Protein 8KEN (pdb70)

InterPro domains:
  IPR012337 Ribonuclease H-like superfamily [SSF53098] (4-204)
  IPR033390 3'-5' exoribonuclease Rv2179c-like domain [PF16473] (4-164)

Structure (mmCIF, N/CA/C/O backbone):
data_8KEN
#
_entry.id   8KEN
#
_cell.length_a   76.330
_cell.length_b   82.182
_cell.length_c   115.931
_cell.angle_alpha   90.000
_cell.angle_beta   90.000
_cell.angle_gamma   90.000
#
_symmetry.space_group_name_H-M   'P 21 21 21'
#
loop_
_entity.id
_entity.type
_entity.pdbx_description
1 polymer Exodeoxyribonuclease
2 water water
#
loop_
_atom_site.group_PDB
_atom_site.id
_atom_site.type_symbol
_atom_site.label_atom_id
_atom_site.label_alt_id
_atom_site.label_comp_id
_atom_site.label_asym_id
_atom_site.label_entity_id
_atom_site.label_seq_id
_atom_site.pdbx_PDB_ins_code
_atom_site.Cartn_x
_atom_site.Cartn_y
_atom_site.Cartn_z
_atom_site.occupancy
_atom_site.B_iso_or_equiv
_atom_site.auth_seq_id
_atom_site.auth_comp_id
_atom_site.auth_asym_id
_atom_site.auth_atom_id
_atom_site.pdbx_PDB_model_num
ATOM 1 N N . MET A 1 1 ? 42.50185 -6.29942 3.59181 1.000 54.52626 1 MET B N 1
ATOM 2 C CA . MET A 1 1 ? 41.31244 -5.55187 3.16704 1.000 62.51293 1 MET B CA 1
ATOM 3 C C . MET A 1 1 ? 40.22108 -5.49905 4.23240 1.000 60.60102 1 MET B C 1
ATOM 4 O O . MET A 1 1 ? 39.56041 -6.50694 4.51212 1.000 58.92114 1 MET B O 1
ATOM 9 N N . PHE A 1 2 ? 40.00984 -4.31610 4.79998 1.000 58.03082 2 PHE B N 1
ATOM 10 C CA . PHE A 1 2 ? 38.98837 -4.12790 5.81978 1.000 60.80387 2 PHE B CA 1
ATOM 11 C C . PHE A 1 2 ? 37.73137 -3.46477 5.24801 1.000 56.41284 2 PHE B C 1
ATOM 12 O O . PHE A 1 2 ? 37.75693 -2.81224 4.20153 1.000 59.34059 2 PHE B O 1
ATOM 20 N N . ASP A 1 3 ? 36.61778 -3.69141 5.93619 1.000 53.12051 3 ASP B N 1
ATOM 21 C CA . ASP A 1 3 ? 35.37539 -2.94384 5.79382 1.000 51.10730 3 ASP B CA 1
ATOM 22 C C . ASP A 1 3 ? 35.34337 -1.84463 6.86291 1.000 47.91244 3 ASP B C 1
ATOM 23 O O . ASP A 1 3 ? 36.19698 -1.80664 7.74475 1.000 52.71700 3 ASP B O 1
ATOM 28 N N . PHE A 1 4 ? 34.36013 -0.94113 6.79802 1.000 46.09284 4 PHE B N 1
ATOM 29 C CA . PHE A 1 4 ? 34.22043 0.05346 7.86665 1.000 43.89998 4 PHE B CA 1
ATOM 30 C C . PHE A 1 4 ? 32.75387 0.35595 8.19837 1.000 48.95256 4 PHE B C 1
ATOM 31 O O . PHE A 1 4 ? 31.83393 0.14431 7.39832 1.000 44.18309 4 PHE B O 1
ATOM 39 N N . ILE A 1 5 ? 32.56620 0.88074 9.41006 1.000 45.78286 5 ILE B N 1
ATOM 40 C CA . ILE A 1 5 ? 31.28004 1.31322 9.93054 1.000 42.34142 5 ILE B CA 1
ATOM 41 C C . ILE A 1 5 ? 31.36610 2.79257 10.28742 1.000 37.87476 5 ILE B C 1
ATOM 42 O O . ILE A 1 5 ? 32.40192 3.26340 10.75240 1.000 40.37324 5 ILE B O 1
ATOM 47 N N . ILE A 1 6 ? 30.27436 3.52636 10.07778 1.000 40.53800 6 ILE B N 1
ATOM 48 C CA . ILE A 1 6 ? 30.20177 4.93819 10.43765 1.000 43.00082 6 ILE B CA 1
ATOM 49 C C . ILE A 1 6 ? 28.92318 5.17739 11.22326 1.000 39.47541 6 ILE B C 1
ATOM 50 O O . ILE A 1 6 ? 27.98125 4.38017 11.18182 1.000 41.21102 6 ILE B O 1
ATOM 55 N N . ASP A 1 7 ? 28.89519 6.29885 11.93365 1.000 35.70935 7 ASP B N 1
ATOM 56 C CA . ASP A 1 7 ? 27.69576 6.67477 12.67758 1.000 43.03042 7 ASP B CA 1
ATOM 57 C C . ASP A 1 7 ? 27.80784 8.12704 13.09519 1.000 39.20420 7 ASP B C 1
ATOM 58 O O . ASP A 1 7 ? 28.68545 8.46609 13.89866 1.000 37.58001 7 ASP B O 1
ATOM 63 N N . PHE A 1 8 ? 26.89385 8.96176 12.61261 1.000 35.36033 8 PHE B N 1
ATOM 64 C CA . PHE A 1 8 ? 26.80563 10.34005 13.07390 1.000 40.27898 8 PHE B CA 1
ATOM 65 C C . PHE A 1 8 ? 25.89913 10.42290 14.29999 1.000 39.72654 8 PHE B C 1
ATOM 66 O O . PHE A 1 8 ? 24.98767 9.61088 14.48291 1.000 41.43032 8 PHE B O 1
ATOM 74 N N . GLU A 1 9 ? 26.16453 11.40766 15.14585 1.000 39.22068 9 GLU B N 1
ATOM 75 C CA . GLU A 1 9 ? 25.13117 12.01640 15.96480 1.000 41.77285 9 GLU B CA 1
ATOM 76 C C . GLU A 1 9 ? 24.84673 13.37084 15.33900 1.000 41.44343 9 GLU B C 1
ATOM 77 O O . GLU A 1 9 ? 25.77414 14.04170 14.88139 1.000 40.56034 9 GLU B O 1
ATOM 83 N N . THR A 1 10 ? 23.56522 13.73586 15.22745 1.000 40.80166 10 THR B N 1
ATOM 84 C CA . THR A 1 10 ? 23.18191 14.95612 14.52177 1.000 38.28562 10 THR B CA 1
ATOM 85 C C . THR A 1 10 ? 22.18420 15.76914 15.33524 1.000 41.62359 10 THR B C 1
ATOM 86 O O . THR A 1 10 ? 21.63839 15.31882 16.34720 1.000 42.24846 10 THR B O 1
ATOM 90 N N . MET A 1 11 ? 21.95380 16.98844 14.85120 1.000 39.71959 11 MET B N 1
ATOM 91 C CA . MET A 1 11 ? 20.88052 17.86242 15.29700 1.000 44.53757 11 MET B CA 1
ATOM 92 C C . MET A 1 11 ? 19.81526 18.06086 14.22102 1.000 45.43586 11 MET B C 1
ATOM 93 O O . MET A 1 11 ? 19.13613 19.09105 14.21428 1.000 48.14677 11 MET B O 1
ATOM 98 N N . GLY A 1 12 ? 19.65915 17.10299 13.31323 1.000 41.95862 12 GLY B N 1
ATOM 99 C CA . GLY A 1 12 ? 18.88859 17.34307 12.10595 1.000 43.10248 12 GLY B CA 1
ATOM 100 C C . GLY A 1 12 ? 18.67610 16.04765 11.35569 1.000 47.50812 12 GLY B C 1
ATOM 101 O O . GLY A 1 12 ? 19.21771 15.00105 11.71854 1.000 44.41916 12 GLY B O 1
ATOM 102 N N . SER A 1 13 ? 17.91619 16.14162 10.25981 1.000 46.43247 13 SER B N 1
ATOM 103 C CA . SER A 1 13 ? 17.31988 14.96097 9.65062 1.000 43.02286 13 SER B CA 1
ATOM 104 C C . SER A 1 13 ? 17.83484 14.68835 8.24734 1.000 47.65632 13 SER B C 1
ATOM 105 O O . SER A 1 13 ? 18.18477 13.54099 7.93412 1.000 61.18656 13 SER B O 1
ATOM 108 N N . GLY A 1 14 ? 17.85791 15.67536 7.36315 1.000 35.62092 14 GLY B N 1
ATOM 109 C CA . GLY A 1 14 ? 18.24278 15.39964 5.99086 1.000 41.94597 14 GLY B CA 1
ATOM 110 C C . GLY A 1 14 ? 19.75654 15.28061 5.78337 1.000 39.20041 14 GLY B C 1
ATOM 111 O O . GLY A 1 14 ? 20.54870 15.16322 6.72087 1.000 38.18955 14 GLY B O 1
ATOM 112 N N . GLU A 1 15 ? 20.15256 15.32049 4.50477 1.000 38.68784 15 GLU B N 1
ATOM 113 C CA . GLU A 1 15 ? 21.56751 15.22753 4.13954 1.000 31.55301 15 GLU B CA 1
ATOM 114 C C . GLU A 1 15 ? 22.35262 16.46989 4.54779 1.000 35.06941 15 GLU B C 1
ATOM 115 O O . GLU A 1 15 ? 23.57676 16.39541 4.68048 1.000 37.09447 15 GLU B O 1
ATOM 121 N N . LYS A 1 16 ? 21.68051 17.59976 4.75450 1.000 33.09499 16 LYS B N 1
ATOM 122 C CA . LYS A 1 16 ? 22.29190 18.83149 5.22243 1.000 35.96745 16 LYS B CA 1
ATOM 123 C C . LYS A 1 16 ? 22.29036 18.95541 6.73528 1.000 38.33358 16 LYS B C 1
ATOM 124 O O . LYS A 1 16 ? 22.50272 20.05994 7.24779 1.000 38.66759 16 LYS B O 1
ATOM 130 N N . A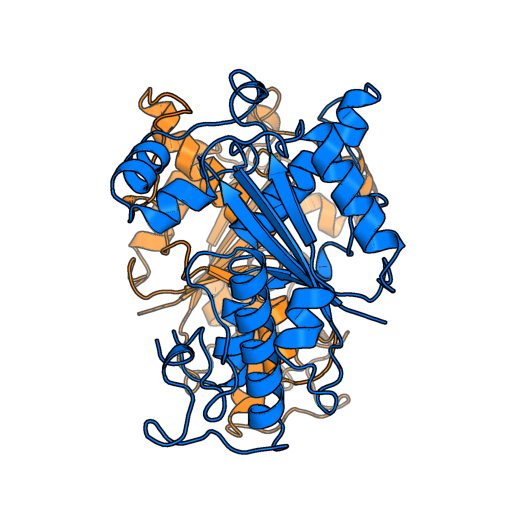LA A 1 17 ? 22.05559 17.85921 7.45470 1.000 38.56348 17 ALA B N 1
ATOM 131 C CA . ALA A 1 17 ? 21.81805 17.93455 8.88900 1.000 36.40616 17 ALA B CA 1
ATOM 132 C C . ALA A 1 17 ? 23.06204 18.40198 9.63957 1.000 42.15582 17 ALA B C 1
ATOM 133 O O . ALA A 1 17 ? 24.18763 18.00346 9.32535 1.000 40.64525 17 ALA B O 1
ATOM 135 N N . ALA A 1 18 ? 22.84882 19.25422 10.63915 1.000 40.71411 18 ALA B N 1
ATOM 136 C CA . ALA A 1 18 ? 23.93099 19.65487 11.52502 1.000 41.85633 18 ALA B CA 1
ATOM 137 C C . ALA A 1 18 ? 24.47261 18.42300 12.24158 1.000 38.95640 18 ALA B C 1
ATOM 138 O O . ALA A 1 18 ? 23.71066 17.65155 12.82751 1.000 40.27380 18 ALA B O 1
ATOM 140 N N . VAL A 1 19 ? 25.79586 18.22780 12.17462 1.000 45.92731 19 VAL B N 1
ATOM 141 C CA . VAL A 1 19 ? 26.45572 17.03409 12.70956 1.000 42.04768 19 VAL B CA 1
ATOM 142 C C . VAL A 1 19 ? 27.07123 17.34997 14.06209 1.000 41.19400 19 VAL B C 1
ATOM 143 O O . VAL A 1 19 ? 27.60777 18.44519 14.28091 1.000 39.26729 19 VAL B O 1
ATOM 147 N N . ILE A 1 20 ? 26.98768 16.38486 14.96798 1.000 42.53323 20 ILE B N 1
ATOM 148 C CA . ILE A 1 20 ? 27.53770 16.49633 16.31031 1.000 40.95155 20 ILE B CA 1
ATOM 149 C C . ILE A 1 20 ? 28.85719 15.75810 16.42090 1.000 44.58189 20 ILE B C 1
ATOM 150 O O . ILE A 1 20 ? 29.84092 16.29255 16.93613 1.000 43.90828 20 ILE B O 1
ATOM 155 N N . ASP A 1 21 ? 28.87358 14.49544 15.99932 1.000 45.58400 21 ASP B N 1
ATOM 156 C CA . ASP A 1 21 ? 30.12159 13.76032 15.90868 1.000 43.38712 21 ASP B CA 1
ATOM 157 C C . ASP A 1 21 ? 29.97742 12.69018 14.83780 1.000 44.99846 21 ASP B C 1
ATOM 158 O O . ASP A 1 21 ? 28.88046 12.43219 14.32112 1.000 40.05463 21 ASP B O 1
ATOM 163 N N . LEU A 1 22 ? 31.11197 12.05991 14.52489 1.000 45.15189 22 LEU B N 1
ATOM 164 C CA . LEU A 1 22 ? 31.19578 10.98074 13.54130 1.000 42.47603 22 LEU B CA 1
ATOM 165 C C . LEU A 1 22 ? 32.18206 9.93768 14.05724 1.000 44.69382 22 LEU B C 1
ATOM 166 O O . LEU A 1 22 ? 33.38106 10.22073 14.18630 1.000 40.72396 22 LEU B O 1
ATOM 171 N N . ALA A 1 23 ? 31.68326 8.74300 14.37021 1.000 46.17952 23 ALA B N 1
ATOM 172 C CA . ALA A 1 23 ? 32.53809 7.61893 14.72556 1.000 39.96195 23 ALA B CA 1
ATOM 173 C C . ALA A 1 23 ? 32.70559 6.72515 13.51277 1.000 42.01790 23 ALA B C 1
ATOM 174 O O . ALA A 1 23 ? 31.75709 6.52542 12.74631 1.000 35.62297 23 ALA B O 1
ATOM 176 N N . VAL A 1 24 ? 33.92296 6.20583 13.33559 1.000 43.77125 24 VAL B N 1
ATOM 177 C CA . VAL A 1 24 ? 34.24490 5.30450 12.22955 1.000 40.44814 24 VAL B CA 1
ATOM 178 C C . VAL A 1 24 ? 35.23333 4.26058 12.73019 1.000 44.71121 24 VAL B C 1
ATOM 179 O O . VAL A 1 24 ? 36.15061 4.57918 13.49759 1.000 44.42497 24 VAL B O 1
ATOM 183 N N . ILE A 1 25 ? 35.01346 3.00298 12.33520 1.000 39.24782 25 ILE B N 1
ATOM 184 C CA . ILE A 1 25 ? 35.88162 1.89575 12.71308 1.000 44.56765 25 ILE B CA 1
ATOM 185 C C . ILE A 1 25 ? 36.09363 1.01729 11.49230 1.000 47.30994 25 ILE B C 1
ATOM 186 O O . ILE A 1 25 ? 35.12204 0.54560 10.88700 1.000 46.08420 25 ILE B O 1
ATOM 191 N N . ALA A 1 26 ? 37.36099 0.80223 11.12833 1.000 49.82518 26 ALA B N 1
ATOM 192 C CA . ALA A 1 26 ? 37.71484 -0.18488 10.11662 1.000 46.60606 26 ALA B CA 1
ATOM 193 C C . ALA A 1 26 ? 37.79921 -1.55894 10.76379 1.000 51.87998 26 ALA B C 1
ATOM 194 O O . ALA A 1 26 ? 38.25636 -1.69177 11.90160 1.000 54.49371 26 ALA B O 1
ATOM 196 N N . PHE A 1 27 ? 37.33893 -2.58176 10.05178 1.000 48.10078 27 PHE B N 1
ATOM 197 C CA . PHE A 1 27 ? 37.21428 -3.88320 10.68188 1.000 50.46744 27 PHE B CA 1
ATOM 198 C C . PHE A 1 27 ? 37.28283 -4.97091 9.62206 1.000 56.27587 27 PHE B C 1
ATOM 199 O O . PHE A 1 27 ? 37.10185 -4.72384 8.42856 1.000 54.75563 27 PHE B O 1
ATOM 207 N N . ASP A 1 28 ? 37.50287 -6.19500 10.10068 1.000 58.39641 28 ASP B N 1
ATOM 208 C CA . ASP A 1 28 ? 37.75894 -7.35014 9.25661 1.000 57.42169 28 ASP B CA 1
ATOM 209 C C . ASP A 1 28 ? 36.44428 -8.01405 8.89241 1.000 54.90907 28 ASP B C 1
ATOM 210 O O . ASP A 1 28 ? 35.74090 -8.50145 9.78746 1.000 55.42630 28 ASP B O 1
ATOM 215 N N . PRO A 1 29 ? 36.08117 -8.06990 7.60969 1.000 57.39243 29 PRO B N 1
ATOM 216 C CA . PRO A 1 29 ? 34.84172 -8.76840 7.22178 1.000 57.76630 29 PRO B CA 1
ATOM 217 C C . PRO A 1 29 ? 34.88764 -10.27138 7.40934 1.000 60.52123 29 PRO B C 1
ATOM 218 O O . PRO A 1 29 ? 33.81991 -10.89835 7.43149 1.000 63.65033 29 PRO B O 1
ATOM 222 N N . ASN A 1 30 ? 36.06701 -10.87318 7.51436 1.000 59.34693 30 ASN B N 1
ATOM 223 C CA . ASN A 1 30 ? 36.15554 -12.32492 7.42717 1.000 59.92874 30 ASN B CA 1
ATOM 224 C C . ASN A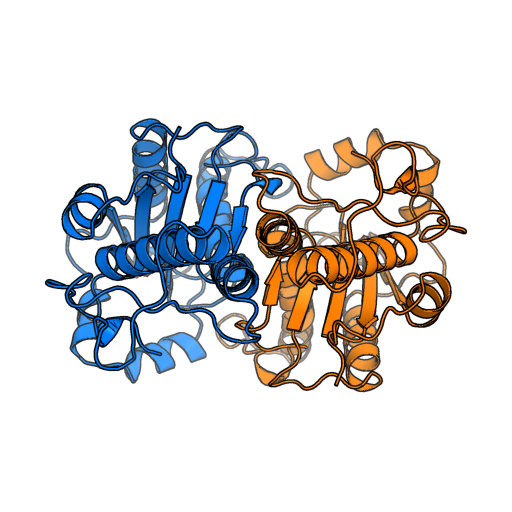 1 30 ? 35.41399 -12.96413 8.59079 1.000 57.23302 30 ASN B C 1
ATOM 225 O O . ASN A 1 30 ? 35.62156 -12.57056 9.74526 1.000 57.14866 30 ASN B O 1
ATOM 230 N N . PRO A 1 31 ? 34.54999 -13.94288 8.33438 1.000 58.27397 31 PRO B N 1
ATOM 231 C CA . PRO A 1 31 ? 33.79504 -14.55710 9.43783 1.000 62.19195 31 PRO B CA 1
ATOM 232 C C . PRO A 1 31 ? 34.68391 -15.20440 10.48533 1.000 66.05305 31 PRO B C 1
ATOM 233 O O . PRO A 1 31 ? 34.44559 -15.03296 11.68351 1.000 66.36855 31 PRO B O 1
ATOM 237 N N . GLU A 1 32 ? 35.72063 -15.93197 10.06715 1.000 67.00410 32 GLU B N 1
ATOM 238 C CA . GLU A 1 32 ? 36.49013 -16.73205 11.01049 1.000 65.76136 32 GLU B CA 1
ATOM 239 C C . GLU A 1 32 ? 37.27827 -15.88122 11.99472 1.000 66.13096 32 GLU B C 1
ATOM 240 O O . GLU A 1 32 ? 37.60872 -16.36379 13.08319 1.000 69.52325 32 GLU B O 1
ATOM 246 N N . VAL A 1 33 ? 37.58059 -14.63402 11.65409 1.000 65.57573 33 VAL B N 1
ATOM 247 C CA . VAL A 1 33 ? 38.15495 -13.71287 12.62843 1.000 67.80329 33 VAL B CA 1
ATOM 248 C C . VAL A 1 33 ? 37.01565 -13.10130 13.43908 1.000 73.51748 33 VAL B C 1
ATOM 249 O O . VAL A 1 33 ? 36.08169 -12.51517 12.87760 1.000 68.51096 33 VAL B O 1
ATOM 253 N N . VAL A 1 34 ? 37.07269 -13.26810 14.75892 1.000 74.18115 34 VAL B N 1
ATOM 254 C CA . VAL A 1 34 ? 36.24054 -12.51607 15.68660 1.000 66.67086 34 VAL B CA 1
ATOM 255 C C . VAL A 1 34 ? 37.18821 -11.56040 16.40009 1.000 66.28391 34 VAL B C 1
ATOM 256 O O . VAL A 1 34 ? 37.97466 -11.96521 17.26219 1.000 70.93027 34 VAL B O 1
ATOM 258 N N . GLU A 1 35 ? 37.17234 -10.29948 15.98855 1.000 68.72922 35 GLU B N 1
ATOM 259 C CA . GLU A 1 35 ? 37.92134 -9.26370 16.67729 1.000 62.53131 35 GLU B CA 1
ATOM 260 C C . GLU A 1 35 ? 37.19885 -8.87587 17.96766 1.000 65.49464 35 GLU B C 1
ATOM 261 O O . GLU A 1 35 ? 35.96501 -8.85708 18.03061 1.000 62.44107 35 GLU B O 1
ATOM 263 N N . THR A 1 36 ? 37.97808 -8.57579 19.00613 1.000 64.49439 36 THR B N 1
ATOM 264 C CA . THR A 1 36 ? 37.40365 -8.28357 20.31109 1.000 61.30332 36 THR B CA 1
ATOM 265 C C . THR A 1 36 ? 36.87062 -6.85560 20.37254 1.000 58.93347 36 THR B C 1
ATOM 266 O O . THR A 1 36 ? 37.20691 -5.99254 19.55500 1.000 54.75389 36 THR B O 1
ATOM 270 N N . PHE A 1 37 ? 36.03444 -6.61581 21.38151 1.000 58.18170 37 PHE B N 1
ATOM 271 C CA . PHE A 1 37 ? 35.51247 -5.27621 21.61789 1.000 55.06001 37 PHE B CA 1
ATOM 272 C C . PHE A 1 37 ? 36.63838 -4.29212 21.88873 1.000 56.03243 37 PHE B C 1
ATOM 273 O O . PHE A 1 37 ? 36.60594 -3.14578 21.42028 1.000 53.32809 37 PHE B O 1
ATOM 281 N N . ASP A 1 38 ? 37.65171 -4.73135 22.63737 1.000 58.99832 38 ASP B N 1
ATOM 282 C CA . ASP A 1 38 ? 38.72804 -3.83663 23.04461 1.000 56.31758 38 ASP B CA 1
ATOM 283 C C . ASP A 1 38 ? 39.59595 -3.42448 21.85913 1.000 53.34425 38 ASP B C 1
ATOM 284 O O . ASP A 1 38 ? 40.06801 -2.28212 21.80666 1.000 52.66535 38 ASP B O 1
ATOM 286 N N . GLU A 1 39 ? 39.81638 -4.32344 20.89097 1.000 51.41368 39 GLU B N 1
ATOM 287 C CA . GLU A 1 39 ? 40.63128 -3.91142 19.75212 1.000 56.01782 39 GLU B CA 1
ATOM 288 C C . GLU A 1 39 ? 39.81984 -3.10428 18.75112 1.000 53.90624 39 GLU B C 1
ATOM 289 O O . GLU A 1 39 ? 40.37285 -2.24355 18.06022 1.000 53.78812 39 GLU B O 1
ATOM 295 N N . LEU A 1 40 ? 38.51713 -3.36188 18.64866 1.000 58.09682 40 LEU B N 1
ATOM 296 C CA . LEU A 1 40 ? 37.68562 -2.52716 17.79224 1.000 50.12011 40 LEU B CA 1
ATOM 297 C C . LEU A 1 40 ? 37.67499 -1.09745 18.30218 1.000 48.26552 40 LEU B C 1
ATOM 298 O O . LEU A 1 40 ? 37.98069 -0.15744 17.56104 1.000 49.05365 40 LEU B O 1
ATOM 303 N N . VAL A 1 41 ? 37.37949 -0.92047 19.58752 1.000 49.34307 41 VAL B N 1
ATOM 304 C CA . VAL A 1 41 ? 37.37219 0.41885 20.16785 1.000 51.12604 41 VAL B CA 1
ATOM 305 C C . VAL A 1 41 ? 38.71977 1.10062 19.96665 1.000 52.48016 41 VAL B C 1
ATOM 306 O O . VAL A 1 41 ? 38.78667 2.27288 19.56952 1.000 54.54755 41 VAL B O 1
ATOM 310 N N . SER A 1 42 ? 39.81378 0.37438 20.22278 1.000 51.51331 42 SER B N 1
ATOM 311 C CA . SER A 1 42 ? 41.14720 0.96147 20.12090 1.000 49.99052 42 SER B CA 1
ATOM 312 C C . SER A 1 42 ? 41.52193 1.30009 18.68035 1.000 49.43374 42 SER B C 1
ATOM 313 O O . SER A 1 42 ? 42.33464 2.20702 18.44916 1.000 44.11670 42 SER B O 1
ATOM 316 N N . ARG A 1 43 ? 40.92188 0.62135 17.70264 1.000 49.98551 43 ARG B N 1
ATOM 317 C CA . ARG A 1 43 ? 41.09453 1.01379 16.30763 1.000 49.90315 43 ARG B CA 1
ATOM 318 C C . ARG A 1 43 ? 40.18412 2.17108 15.88983 1.000 51.00753 43 ARG B C 1
ATOM 319 O O . ARG A 1 43 ? 40.46671 2.84457 14.88998 1.000 46.33783 43 ARG B O 1
ATOM 327 N N . GLY A 1 44 ? 39.08771 2.41204 16.60768 1.000 54.03605 44 GLY B N 1
ATOM 328 C CA . GLY A 1 44 ? 38.15130 3.42086 16.17047 1.000 44.50583 44 GLY B CA 1
ATOM 329 C C . GLY A 1 44 ? 38.67977 4.82498 16.37460 1.000 49.38345 44 GLY B C 1
ATOM 330 O O . GLY A 1 44 ? 39.64790 5.06320 17.10984 1.000 49.09121 44 GLY B O 1
ATOM 331 N N . ILE A 1 45 ? 38.03573 5.77890 15.69259 1.000 43.34674 45 ILE B N 1
ATOM 332 C CA . ILE A 1 45 ? 38.21534 7.19114 15.99767 1.000 43.09109 45 ILE B CA 1
ATOM 333 C C . ILE A 1 45 ? 36.84571 7.84333 16.12111 1.000 48.99815 45 ILE B C 1
ATOM 334 O O . ILE A 1 45 ? 35.82480 7.29978 15.69364 1.000 47.62655 45 ILE B O 1
ATOM 339 N N . LYS A 1 46 ? 36.85116 9.03296 16.71855 1.000 45.59610 46 LYS B N 1
ATOM 340 C CA . LYS A 1 46 ? 35.67330 9.86683 16.85154 1.000 46.79722 46 LYS B CA 1
ATOM 341 C C . LYS A 1 46 ? 36.04695 11.27107 16.42462 1.000 40.67723 46 LYS B C 1
ATOM 342 O O . LYS A 1 46 ? 36.95343 11.86655 17.00014 1.000 47.40004 46 LYS B O 1
ATOM 344 N N . ILE A 1 47 ? 35.33582 11.80609 15.44535 1.000 41.20989 47 ILE B N 1
ATOM 345 C CA . ILE A 1 47 ? 35.45641 13.20218 15.05626 1.000 39.77242 47 ILE B CA 1
ATOM 346 C C . ILE A 1 47 ? 34.27783 13.94586 15.67255 1.000 47.37692 47 ILE B C 1
ATOM 347 O O . ILE A 1 47 ? 33.11840 13.58984 15.42257 1.000 42.51251 47 ILE B O 1
ATOM 352 N N . LYS A 1 48 ? 34.56405 14.96903 16.47606 1.000 42.23640 48 LYS B N 1
ATOM 353 C CA . LYS A 1 48 ? 33.54648 15.79184 17.11527 1.000 41.42417 48 LYS B CA 1
ATOM 354 C C . LYS A 1 48 ? 33.47179 17.12914 16.39799 1.000 48.65263 48 LYS B C 1
ATOM 355 O O . LYS A 1 48 ? 34.50610 17.77261 16.17182 1.000 47.56845 48 LYS B O 1
ATOM 361 N N . PHE A 1 49 ? 32.26159 17.53805 16.01804 1.000 38.27853 49 PHE B N 1
ATOM 362 C CA . PHE A 1 49 ? 32.12185 18.73344 15.20453 1.000 44.96854 49 PHE B CA 1
ATOM 363 C C . PHE A 1 49 ? 31.74765 19.95722 16.03391 1.000 51.95386 49 PHE B C 1
ATOM 364 O O . PHE A 1 49 ? 31.00107 19.87948 17.01793 1.000 51.24412 49 PHE B O 1
ATOM 372 N N . ASP A 1 50 ? 32.26451 21.10375 15.59910 1.000 51.12744 50 ASP B N 1
ATOM 373 C CA . ASP A 1 50 ? 31.90207 22.39151 16.17792 1.000 50.95118 50 ASP B CA 1
ATOM 374 C C . ASP A 1 50 ? 30.51207 22.78302 15.69529 1.000 49.51862 50 ASP B C 1
ATOM 375 O O . ASP A 1 50 ? 30.34245 23.16292 14.53547 1.000 50.32480 50 ASP B O 1
ATOM 380 N N . LEU A 1 51 ? 29.52428 22.72408 16.60009 1.000 51.76146 51 LEU B N 1
ATOM 381 C CA . LEU A 1 51 ? 28.13535 23.01862 16.23504 1.000 47.92544 51 LEU B CA 1
ATOM 382 C C . LEU A 1 51 ? 27.93723 24.47944 15.84074 1.000 49.43994 51 LEU B C 1
ATOM 383 O O . LEU A 1 51 ? 27.20430 24.77675 14.89157 1.000 49.89317 51 LEU B O 1
ATOM 388 N N . LYS A 1 52 ? 28.55979 25.40959 16.57077 1.000 51.93576 52 LYS B N 1
ATOM 389 C CA . LYS A 1 52 ? 28.32609 26.82736 16.30744 1.000 53.27630 52 LYS B CA 1
ATOM 390 C C . LYS A 1 52 ? 28.71317 27.21317 14.88652 1.000 50.75074 52 LYS B C 1
ATOM 391 O O . LYS A 1 52 ? 28.04341 28.04295 14.26391 1.000 52.85837 52 LYS B O 1
ATOM 397 N N . SER A 1 53 ? 29.78430 26.62479 14.34844 1.000 49.83945 53 SER B N 1
ATOM 398 C CA . SER A 1 53 ? 30.20672 26.99643 13.00159 1.000 48.49464 53 SER B CA 1
ATOM 399 C C . SER A 1 53 ? 29.18062 26.61498 11.93556 1.000 48.79329 53 SER B C 1
ATOM 400 O O . SER A 1 53 ? 29.21712 27.16879 10.83162 1.000 51.86253 53 SER B O 1
ATOM 403 N N . GLN A 1 54 ? 28.24744 25.71075 12.23634 1.000 50.84786 54 GLN B N 1
ATOM 404 C CA . GLN A 1 54 ? 27.28323 25.26229 11.23634 1.000 49.18894 54 GLN B CA 1
ATOM 405 C C . GLN A 1 54 ? 26.01422 26.10799 11.18620 1.000 50.97485 54 GLN B C 1
ATOM 406 O O . GLN A 1 54 ? 25.21430 25.94429 10.25134 1.000 45.43877 54 GLN B O 1
ATOM 412 N N 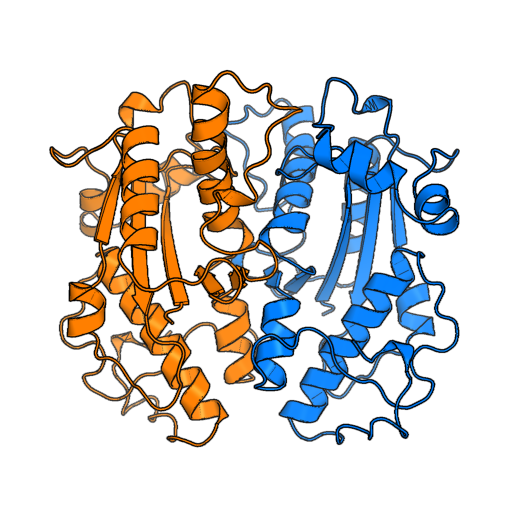. LYS A 1 55 ? 25.82151 27.01808 12.14121 1.000 47.71525 55 LYS B N 1
ATOM 413 C CA . LYS A 1 55 ? 24.64045 27.87339 12.12417 1.000 48.78617 55 LYS B CA 1
ATOM 414 C C . LYS A 1 55 ? 24.63789 28.74345 10.87625 1.000 47.67405 55 LYS B C 1
ATOM 415 O O . LYS A 1 55 ? 25.58227 29.49345 10.62090 1.000 53.82939 55 LYS B O 1
ATOM 421 N N . GLY A 1 56 ? 23.58443 28.62835 10.08611 1.000 48.41742 56 GLY B N 1
ATOM 422 C CA . GLY A 1 56 ? 23.53669 29.26119 8.79358 1.000 49.71689 56 GLY B CA 1
ATOM 423 C C . GLY A 1 56 ? 24.03400 28.40427 7.65008 1.000 55.41932 56 GLY B C 1
ATOM 424 O O . GLY A 1 56 ? 23.89537 28.81300 6.48798 1.000 57.03092 56 GLY B O 1
ATOM 425 N N . HIS A 1 57 ? 24.59464 27.22547 7.93694 1.000 52.58100 57 HIS B N 1
ATOM 426 C CA . HIS A 1 57 ? 25.13212 26.32869 6.91872 1.000 51.05944 57 HIS B CA 1
ATOM 427 C C . HIS A 1 57 ? 24.49546 24.94700 6.92916 1.000 52.32456 57 HIS B C 1
ATOM 428 O O . HIS A 1 57 ? 24.22929 24.39036 5.86305 1.000 49.59664 57 HIS B O 1
ATOM 435 N N . ARG A 1 58 ? 24.24790 24.36897 8.10144 1.000 50.18814 58 ARG B N 1
ATOM 436 C CA . ARG A 1 58 ? 23.66025 23.04453 8.19417 1.000 47.12517 58 ARG B CA 1
ATOM 437 C C . ARG A 1 58 ? 22.40148 23.10956 9.05150 1.000 41.42322 58 ARG B C 1
ATOM 438 O O . ARG A 1 58 ? 22.19144 24.05463 9.81553 1.000 40.34197 58 ARG B O 1
ATOM 446 N N . LEU A 1 59 ? 21.56512 22.08521 8.91907 1.000 44.18062 59 LEU B N 1
ATOM 447 C CA . LEU A 1 59 ? 20.15460 22.17317 9.29729 1.000 46.55487 59 LEU B CA 1
ATOM 448 C C . LEU A 1 59 ? 19.93769 21.69882 10.73560 1.000 43.61541 59 LEU B C 1
ATOM 449 O O . LEU A 1 59 ? 20.25211 20.55416 11.07247 1.000 38.03298 59 LEU B O 1
ATOM 454 N N . PHE A 1 60 ? 19.38613 22.58303 11.57836 1.000 43.70939 60 PHE B N 1
ATOM 455 C CA . PHE A 1 60 ? 19.05211 22.26436 12.96547 1.000 43.24024 60 PHE B CA 1
ATOM 456 C C . PHE A 1 60 ? 17.54063 22.02876 13.04149 1.000 49.56884 60 PHE B C 1
ATOM 457 O O . PHE A 1 60 ? 16.75821 22.98107 12.98371 1.000 54.16554 60 PHE B O 1
ATOM 465 N N . THR A 1 61 ? 17.12797 20.77048 13.16574 1.000 42.39051 61 THR B N 1
ATOM 466 C CA . THR A 1 61 ? 15.72048 20.41363 13.09274 1.000 46.79713 61 THR B CA 1
ATOM 467 C C . THR A 1 61 ? 15.06833 20.53086 14.47200 1.000 52.29185 61 THR B C 1
ATOM 468 O O . THR A 1 61 ? 15.54019 19.91933 15.44223 1.000 49.26469 61 THR B O 1
ATOM 472 N N . LYS A 1 62 ? 13.97143 21.30438 14.54519 1.000 49.60484 62 LYS B N 1
ATOM 473 C CA . LYS A 1 62 ? 13.25452 21.50449 15.80693 1.000 52.63011 62 LYS B CA 1
ATOM 474 C C . LYS A 1 62 ? 13.00607 20.18303 16.53620 1.000 56.02866 62 LYS B C 1
ATOM 475 O O . LYS A 1 62 ? 13.30023 20.05294 17.73312 1.000 56.65614 62 LYS B O 1
ATOM 481 N N . SER A 1 63 ? 12.45765 19.18496 15.83249 1.000 51.08142 63 SER B N 1
ATOM 482 C CA . SER A 1 63 ? 12.12460 17.94127 16.51937 1.000 51.79427 63 SER B CA 1
ATOM 483 C C . SER A 1 63 ? 13.37165 17.18377 16.96701 1.000 55.15813 63 SER B C 1
ATOM 484 O O . SER A 1 63 ? 13.33058 16.49882 17.99475 1.000 53.40980 63 SER B O 1
ATOM 487 N N . THR A 1 64 ? 14.48864 17.29308 16.23365 1.000 52.26379 64 THR B N 1
ATOM 488 C CA . THR A 1 64 ? 15.72237 16.67521 16.72895 1.000 53.50296 64 THR B CA 1
ATOM 489 C C . THR A 1 64 ? 16.26713 17.41511 17.94567 1.000 49.96978 64 THR B C 1
ATOM 490 O O . THR A 1 64 ? 16.75277 16.77821 18.89213 1.000 51.10520 64 THR B O 1
ATOM 494 N N . ILE A 1 65 ? 16.20958 18.75358 17.93942 1.000 48.74029 65 ILE B N 1
ATOM 495 C CA . ILE A 1 65 ? 16.59974 19.50832 19.13270 1.000 52.88335 65 ILE B CA 1
ATOM 496 C C . ILE A 1 65 ? 15.74374 19.09481 20.32689 1.000 55.67808 65 ILE B C 1
ATOM 497 O O . ILE A 1 65 ? 16.26171 18.83086 21.42119 1.000 56.16538 65 ILE B O 1
ATOM 502 N N . GLU A 1 66 ? 14.42289 18.99260 20.12667 1.000 60.00332 66 GLU B N 1
ATOM 503 C CA . GLU A 1 66 ? 13.53209 18.60671 21.22395 1.000 62.64262 66 GLU B CA 1
ATOM 504 C C . GLU A 1 66 ? 13.79788 17.17414 21.69003 1.000 56.99382 66 GLU B C 1
ATOM 505 O O . GLU A 1 66 ? 13.74120 16.88844 22.89132 1.000 58.30786 66 GLU B O 1
ATOM 507 N N . TRP A 1 67 ? 14.09089 16.26162 20.76000 1.000 51.08221 67 TRP B N 1
ATOM 508 C CA . TRP A 1 67 ? 14.44097 14.89913 21.15398 1.000 56.02246 67 TRP B CA 1
ATOM 509 C C . TRP A 1 67 ? 15.72507 14.86613 21.98721 1.000 60.78009 67 TRP B C 1
ATOM 510 O O . TRP A 1 67 ? 15.84154 14.07215 22.93000 1.000 60.70521 67 TRP B O 1
ATOM 521 N N . TRP A 1 68 ? 16.70405 15.71634 21.65224 1.000 56.21860 68 TRP B N 1
ATOM 522 C CA . TRP A 1 68 ? 17.90809 15.80893 22.47441 1.000 59.59547 68 TRP B CA 1
ATOM 523 C C . TRP A 1 68 ? 17.58769 16.38046 23.84713 1.000 62.88661 68 TRP B C 1
ATOM 524 O O . TRP A 1 68 ? 18.14502 15.92951 24.85662 1.000 63.05408 68 TRP B O 1
ATOM 535 N N . LYS A 1 69 ? 16.69371 17.37778 23.89868 1.000 61.31642 69 LYS B N 1
ATOM 536 C CA . LYS A 1 69 ? 16.31207 17.99194 25.16509 1.000 60.14069 69 LYS B CA 1
ATOM 537 C C . LYS A 1 69 ? 15.93775 16.94280 26.21174 1.000 64.76779 69 LYS B C 1
ATOM 538 O O . LYS A 1 69 ? 16.25293 17.11020 27.39651 1.000 63.60456 69 LYS B O 1
ATOM 544 N N . ASN A 1 70 ? 15.33136 15.83085 25.78390 1.000 59.88981 70 ASN B N 1
ATOM 545 C CA . ASN A 1 70 ? 14.77425 14.82000 26.67270 1.000 62.00021 70 ASN B CA 1
ATOM 546 C C . ASN A 1 70 ? 15.69044 13.62583 26.90981 1.000 59.84015 70 ASN B C 1
ATOM 547 O O . ASN A 1 70 ? 15.26957 12.66197 27.55170 1.000 59.70026 70 ASN B O 1
ATOM 552 N N . GLN A 1 71 ? 16.91177 13.63743 26.39802 1.000 66.04609 71 GLN B N 1
ATOM 553 C CA . GLN A 1 71 ? 17.77757 12.51310 26.72559 1.000 63.99588 71 GLN B CA 1
ATOM 554 C C . GLN A 1 71 ? 18.42153 12.72635 28.09223 1.000 60.08813 71 GLN B C 1
ATOM 555 O O . GLN A 1 71 ? 18.45232 13.83695 28.62566 1.000 60.56353 71 GLN B O 1
ATOM 561 N N . SER A 1 72 ? 18.92222 11.63394 28.66629 1.000 62.34179 72 SER B N 1
ATOM 562 C CA . SER A 1 72 ? 19.59540 11.65409 29.96261 1.000 64.25143 72 SER B CA 1
ATOM 563 C C . SER A 1 72 ? 20.72778 12.67868 29.96813 1.000 67.96080 72 SER B C 1
ATOM 564 O O . SER A 1 72 ? 21.24101 13.03615 28.89732 1.000 63.21444 72 SER B O 1
ATOM 567 N N . PRO A 1 73 ? 21.14349 13.18471 31.13680 1.000 66.85018 73 PRO B N 1
ATOM 568 C CA . PRO A 1 73 ? 22.30311 14.08730 31.14663 1.000 69.37856 73 PRO B CA 1
ATOM 569 C C . PRO A 1 73 ? 23.56895 13.40876 30.66223 1.000 66.70154 73 PRO B C 1
ATOM 570 O O . PRO A 1 73 ? 24.45163 14.08986 30.13196 1.000 64.92389 73 PRO B O 1
ATOM 574 N N . GLU A 1 74 ? 23.67326 12.08062 30.80309 1.000 67.27890 74 GLU B N 1
ATOM 575 C CA . GLU A 1 74 ? 24.84395 11.37600 30.28808 1.000 66.64887 74 GLU B CA 1
ATOM 576 C C . GLU A 1 74 ? 24.91260 11.46637 28.76930 1.000 66.34389 74 GLU B C 1
ATOM 577 O O . GLU A 1 74 ? 25.98227 11.72472 28.20477 1.000 63.51748 74 GLU B O 1
ATOM 579 N N . ALA A 1 75 ? 23.77411 11.26975 28.09442 1.000 70.69872 75 ALA B N 1
ATOM 580 C CA . ALA A 1 75 ? 23.72499 11.39791 26.64021 1.000 66.22059 75 ALA B CA 1
ATOM 581 C C . ALA A 1 75 ? 24.02031 12.82276 26.19055 1.000 63.29377 75 ALA B C 1
ATOM 582 O O . ALA A 1 75 ? 24.66750 13.03339 25.15965 1.000 59.51485 75 ALA B O 1
ATOM 584 N N . ARG A 1 76 ? 23.53751 13.81583 26.94209 1.000 67.00690 76 ARG B N 1
ATOM 585 C CA . ARG A 1 76 ? 23.67391 15.20622 26.52385 1.000 62.64876 76 ARG B CA 1
ATOM 586 C C . ARG A 1 76 ? 25.08915 15.73233 26.70652 1.000 64.92312 76 ARG B C 1
ATOM 587 O O . ARG A 1 76 ? 25.45116 16.72614 26.06085 1.000 62.77132 76 ARG B O 1
ATOM 589 N N . LYS A 1 77 ? 25.88236 15.10245 27.58436 1.000 64.95672 77 LYS B N 1
ATOM 590 C CA . LYS A 1 77 ? 27.26557 15.52623 27.78925 1.000 65.72675 77 LYS B CA 1
ATOM 591 C C . LYS A 1 77 ? 28.05684 15.43102 26.49403 1.000 64.75204 77 LYS B C 1
ATOM 592 O O . LYS A 1 77 ? 28.85210 16.32342 26.17702 1.000 64.64947 77 LYS B O 1
ATOM 594 N N . ASN A 1 78 ? 27.82502 14.36370 25.71949 1.000 65.99233 78 ASN B N 1
ATOM 595 C CA . ASN A 1 78 ? 28.44447 14.20626 24.40663 1.000 65.28965 78 ASN B CA 1
ATOM 596 C C . ASN A 1 78 ? 28.09273 15.34224 23.44687 1.000 65.33384 78 ASN B C 1
ATOM 597 O O . ASN A 1 78 ? 28.82184 15.55583 22.46995 1.000 64.32498 78 ASN B O 1
ATOM 599 N N . ILE A 1 79 ? 27.00292 16.07434 23.69867 1.000 61.36944 79 ILE B N 1
ATOM 600 C CA . ILE A 1 79 ? 26.57272 17.13460 22.78943 1.000 57.29831 79 ILE B CA 1
ATOM 601 C C . ILE A 1 79 ? 27.28523 18.46179 23.05662 1.000 56.92127 79 ILE B C 1
ATOM 602 O O . ILE A 1 79 ? 27.50544 19.23870 22.12364 1.000 58.89754 79 ILE B O 1
ATOM 604 N N . ALA A 1 80 ? 27.66687 18.73548 24.30272 1.000 57.36416 80 ALA B N 1
ATOM 605 C CA . ALA A 1 80 ? 28.18718 20.04660 24.66354 1.000 54.91152 80 ALA B CA 1
ATOM 606 C C . ALA A 1 80 ? 29.46623 20.37374 23.88771 1.000 53.68151 80 ALA B C 1
ATOM 607 O O . ALA A 1 80 ? 30.20022 19.47457 23.47227 1.000 50.96635 80 ALA B O 1
ATOM 609 N N . PRO A 1 81 ? 29.74239 21.66043 23.66494 1.000 53.55945 81 PRO B N 1
ATOM 610 C CA . PRO A 1 81 ? 30.98973 22.04632 22.99904 1.000 53.97550 81 PRO B CA 1
ATOM 611 C C . PRO A 1 81 ? 32.20896 21.60986 23.78934 1.000 57.84707 81 PRO B C 1
ATOM 612 O O . PRO A 1 81 ? 32.16397 21.45966 25.01318 1.000 55.70592 81 PRO B O 1
ATOM 616 N N . SER A 1 82 ? 33.31380 21.44075 23.06180 1.000 55.96526 82 SER B N 1
ATOM 617 C CA . SER A 1 82 ? 34.49854 20.75858 23.54813 1.000 55.76443 82 SER B CA 1
ATOM 618 C C . SER A 1 82 ? 35.70422 21.33589 22.81494 1.000 62.82853 82 SER B C 1
ATOM 619 O O . SER A 1 82 ? 35.56583 21.92058 21.73541 1.000 60.42726 82 SER B O 1
ATOM 622 N N . ASP A 1 83 ? 36.89047 21.19556 23.42906 1.000 62.09256 83 ASP B N 1
ATOM 623 C CA . ASP A 1 83 ? 38.11862 21.70853 22.81916 1.000 63.22338 83 ASP B CA 1
ATOM 624 C C . ASP A 1 83 ? 38.49524 20.93207 21.56628 1.000 62.47547 83 ASP B C 1
ATOM 625 O O . ASP A 1 83 ? 39.11569 21.48730 20.65081 1.000 63.36271 83 ASP B O 1
ATOM 630 N N . GLU A 1 84 ? 38.13579 19.65671 21.51416 1.000 59.73848 84 GLU B N 1
ATOM 631 C CA . GLU A 1 84 ? 38.38378 18.80336 20.36503 1.000 55.62229 84 GLU B CA 1
ATOM 632 C C . GLU A 1 84 ? 37.44116 19.05958 19.18890 1.000 53.22063 84 GLU B C 1
ATOM 633 O O . GLU A 1 84 ? 37.51608 18.32241 18.20195 1.000 51.48831 84 GLU B O 1
ATOM 639 N N . ASP A 1 85 ? 36.57111 20.07114 19.25402 1.000 50.53402 85 ASP B N 1
ATOM 640 C CA . ASP A 1 85 ? 35.64275 20.32798 18.15669 1.000 51.88228 85 ASP B CA 1
ATOM 641 C C . ASP A 1 85 ? 36.39618 20.80878 16.91439 1.000 53.50012 85 ASP B C 1
ATOM 642 O O . ASP A 1 85 ? 37.34824 21.58757 17.01454 1.000 54.64153 85 ASP B O 1
ATOM 647 N N . VAL A 1 86 ? 35.95883 20.34452 15.73314 1.000 49.23750 86 VAL B N 1
ATOM 648 C CA . VAL A 1 86 ? 36.57011 20.70007 14.45693 1.000 41.38920 86 VAL B CA 1
ATOM 649 C C . VAL A 1 86 ? 35.49651 21.17861 13.48738 1.000 47.36379 86 VAL B C 1
ATOM 650 O O . VAL A 1 86 ? 34.33032 20.76052 13.54874 1.000 47.57118 86 VAL B O 1
ATOM 654 N N . ALA A 1 87 ? 35.91514 22.04366 12.55966 1.000 38.80194 87 ALA B N 1
ATOM 655 C CA . ALA A 1 87 ? 35.04486 22.45686 11.46944 1.000 39.33822 87 ALA B CA 1
ATOM 656 C C . ALA A 1 87 ? 34.72947 21.26123 10.57337 1.000 42.13347 87 ALA B C 1
ATOM 657 O O . ALA A 1 87 ? 35.51352 20.31544 10.47654 1.000 40.45224 87 ALA B O 1
ATOM 659 N N . THR A 1 88 ? 33.56729 21.31456 9.90138 1.000 40.06410 88 THR B N 1
ATOM 660 C CA . THR A 1 88 ? 33.11709 20.16554 9.11607 1.000 38.36193 88 THR B CA 1
ATOM 661 C C . THR A 1 88 ? 34.10755 19.79193 8.00308 1.000 38.93188 88 THR B C 1
ATOM 662 O O . THR A 1 88 ? 34.32780 18.59755 7.76096 1.000 35.76268 88 THR B O 1
ATOM 666 N N . ILE A 1 89 ? 34.73529 20.77834 7.32661 1.000 37.04324 89 ILE B N 1
ATOM 667 C CA . ILE A 1 89 ? 35.77597 20.42092 6.34878 1.000 42.73474 89 ILE B CA 1
ATOM 668 C C . ILE A 1 89 ? 36.95848 19.76806 7.03353 1.000 40.50702 89 ILE B C 1
ATOM 669 O O . ILE A 1 89 ? 37.65433 18.93524 6.43831 1.000 40.64926 89 ILE B O 1
ATOM 674 N N . ALA A 1 90 ? 37.27294 20.21005 8.24826 1.000 40.76529 90 ALA B N 1
ATOM 675 C CA . ALA A 1 90 ? 38.38421 19.60064 8.96059 1.000 38.75239 90 ALA B CA 1
ATOM 676 C C . ALA A 1 90 ? 38.06944 18.15538 9.29110 1.000 40.22432 90 ALA B C 1
ATOM 677 O O . ALA A 1 90 ? 38.91168 17.26670 9.10061 1.000 45.90845 90 ALA B O 1
ATOM 679 N N . GLY A 1 91 ? 36.83751 17.88962 9.73710 1.000 39.89299 91 GLY B N 1
ATOM 680 C CA . GLY A 1 91 ? 36.46814 16.53699 10.11626 1.000 38.12804 91 GLY B CA 1
ATOM 681 C C . GLY A 1 91 ? 36.33191 15.58999 8.94206 1.000 39.61474 91 GLY B C 1
ATOM 682 O O . GLY A 1 91 ? 36.61709 14.38823 9.07431 1.000 39.25824 91 GLY B O 1
ATOM 683 N N . ILE A 1 92 ? 35.86840 16.09088 7.78879 1.000 36.78289 92 ILE B N 1
ATOM 684 C CA . ILE A 1 92 ? 35.81630 15.21252 6.62161 1.000 37.48927 92 ILE B CA 1
ATOM 685 C C . ILE A 1 92 ? 37.22709 14.88945 6.15027 1.000 38.25779 92 ILE B C 1
ATOM 686 O O . ILE A 1 92 ? 37.48784 13.77292 5.68612 1.000 40.45442 92 ILE B O 1
ATOM 691 N N . ALA A 1 93 ? 38.16252 15.84907 6.26205 1.000 37.28356 93 ALA B N 1
ATOM 692 C CA . ALA A 1 93 ? 39.55939 15.52384 5.95792 1.000 44.67751 93 ALA B CA 1
ATOM 693 C C . ALA A 1 93 ? 40.06570 14.44260 6.89422 1.000 41.16844 93 ALA B C 1
ATOM 694 O O . ALA A 1 93 ? 40.69764 13.48052 6.45226 1.000 43.21314 93 ALA B O 1
ATOM 696 N N . LYS A 1 94 ? 39.77741 14.57653 8.19400 1.000 42.20262 94 LYS B N 1
ATOM 697 C CA . LYS A 1 94 ? 40.20802 13.56010 9.14999 1.000 44.59470 94 LYS B CA 1
ATOM 698 C C . LYS A 1 94 ? 39.59274 12.21155 8.80465 1.000 42.16773 94 LYS B C 1
ATOM 699 O O . LYS A 1 94 ? 40.28576 11.18472 8.81335 1.000 47.84997 94 LYS B O 1
ATOM 705 N N . PHE A 1 95 ? 38.30282 12.20466 8.44703 1.000 42.26802 95 PHE B N 1
ATOM 706 C CA . PHE A 1 95 ? 37.64587 10.97035 8.02117 1.000 40.05343 95 PHE B CA 1
ATOM 707 C C . PHE A 1 95 ? 38.37378 10.34453 6.84525 1.000 37.02541 95 PHE B C 1
ATOM 708 O O . PHE A 1 95 ? 38.60872 9.13465 6.82296 1.000 37.38677 95 PHE B O 1
ATOM 716 N N . ASN A 1 96 ? 38.68911 11.15317 5.82719 1.000 38.28564 96 ASN B N 1
ATOM 717 C CA . ASN A 1 96 ? 39.39148 10.63464 4.65638 1.000 44.29481 96 ASN B CA 1
ATOM 718 C C . ASN A 1 96 ? 40.78419 10.11141 5.02533 1.000 44.77272 96 ASN B C 1
ATOM 719 O O . ASN A 1 96 ? 41.22145 9.07324 4.50843 1.000 46.15647 96 ASN B O 1
ATOM 724 N N . ASP A 1 97 ? 41.49155 10.80557 5.92474 1.000 43.34837 97 ASP B N 1
ATOM 725 C CA . ASP A 1 97 ? 42.78034 10.29389 6.40375 1.000 52.80357 97 ASP B CA 1
ATOM 726 C C . ASP A 1 97 ? 42.61509 8.93019 7.07482 1.000 51.10401 97 ASP B C 1
ATOM 727 O O . ASP A 1 97 ? 43.34236 7.97688 6.76238 1.000 47.47175 97 ASP B O 1
ATOM 732 N N . TYR A 1 98 ? 41.64386 8.81175 7.98876 1.000 45.92441 98 TYR B N 1
ATOM 733 C CA . TYR A 1 98 ? 41.43677 7.53077 8.66066 1.000 48.12490 98 TYR B CA 1
ATOM 734 C C . TYR A 1 98 ? 41.19134 6.41076 7.65380 1.000 45.74928 98 TYR B C 1
ATOM 735 O O . TYR A 1 98 ? 41.75501 5.31815 7.78410 1.000 47.68404 98 TYR B O 1
ATOM 744 N N . ILE A 1 99 ? 40.32526 6.65818 6.65959 1.000 44.15581 99 ILE B N 1
ATOM 745 C CA . ILE A 1 99 ? 40.04444 5.65813 5.62647 1.000 43.44803 99 ILE B CA 1
ATOM 746 C C . ILE A 1 99 ? 41.32361 5.30175 4.87181 1.000 48.06999 99 ILE B C 1
ATOM 747 O O . ILE A 1 99 ? 41.57756 4.13053 4.56507 1.000 44.09667 99 ILE B O 1
ATOM 752 N N . ASN A 1 100 ? 42.15040 6.30241 4.55880 1.000 47.13786 100 ASN B N 1
ATOM 753 C CA . ASN A 1 100 ? 43.35299 6.02005 3.77406 1.000 52.41174 100 ASN B CA 1
ATOM 754 C C . ASN A 1 100 ? 44.41597 5.26578 4.56284 1.000 51.71906 100 ASN B C 1
ATOM 755 O O . ASN A 1 100 ? 45.23517 4.57392 3.95711 1.000 52.35525 100 ASN B O 1
ATOM 760 N N . ALA A 1 101 ? 44.40188 5.35147 5.88759 1.000 49.50815 101 ALA B N 1
ATOM 761 C CA . ALA A 1 101 ? 45.38285 4.67640 6.72015 1.000 48.81204 101 ALA B CA 1
ATOM 762 C C . ALA A 1 101 ? 44.93073 3.31143 7.22203 1.000 53.73080 101 ALA B C 1
ATOM 763 O O . ALA A 1 101 ? 45.57958 2.77016 8.11782 1.000 55.42924 101 ALA B O 1
ATOM 765 N N . HIS A 1 102 ? 43.84489 2.73457 6.69566 1.000 54.56825 102 HIS B N 1
ATOM 766 C CA . HIS A 1 102 ? 43.27842 1.55710 7.36245 1.000 51.29357 102 HIS B CA 1
ATOM 767 C C . HIS A 1 102 ? 42.80596 0.49806 6.38566 1.000 51.22995 102 HIS B C 1
ATOM 768 O O . HIS A 1 102 ? 41.78794 -0.15796 6.62033 1.000 60.07444 102 HIS B O 1
ATOM 775 N N . ASN A 1 103 ? 43.54903 0.28629 5.29910 1.000 51.92978 103 ASN B N 1
ATOM 776 C CA . ASN A 1 103 ? 43.40665 -0.91666 4.46987 1.000 56.44801 103 ASN B CA 1
ATOM 777 C C . ASN A 1 103 ? 41.99737 -1.05332 3.89813 1.000 60.77871 103 ASN B C 1
ATOM 778 O O . ASN A 1 103 ? 41.40269 -2.13993 3.89380 1.000 60.74552 103 ASN B O 1
ATOM 780 N N . ILE A 1 104 ? 41.45422 0.06152 3.42366 1.000 57.00957 104 ILE B N 1
ATOM 781 C CA . ILE A 1 104 ? 40.16212 0.08333 2.75389 1.000 55.47356 104 ILE B CA 1
ATOM 782 C C . ILE A 1 104 ? 40.43740 0.12090 1.25703 1.000 53.56875 104 ILE B C 1
ATOM 783 O O . ILE A 1 104 ? 41.16975 0.99840 0.77501 1.000 53.57413 104 ILE B O 1
ATOM 788 N N . ASP A 1 105 ? 39.87590 -0.84125 0.52688 1.000 51.33817 105 ASP B N 1
ATOM 789 C CA . ASP A 1 105 ? 39.96505 -0.85495 -0.92830 1.000 51.55630 105 ASP B CA 1
ATOM 790 C C . ASP A 1 105 ? 38.81276 -0.06296 -1.51760 1.000 53.62679 105 ASP B C 1
ATOM 791 O O . ASP A 1 105 ? 37.65172 -0.42764 -1.28815 1.000 53.84581 105 ASP B O 1
ATOM 796 N N . PRO A 1 106 ? 39.07840 0.97547 -2.31664 1.000 52.61659 106 PRO B N 1
ATOM 797 C CA . PRO A 1 106 ? 37.97348 1.78338 -2.86190 1.000 49.16722 106 PRO B CA 1
ATOM 798 C C . PRO A 1 106 ? 36.96197 0.97313 -3.65661 1.000 55.55568 106 PRO B C 1
ATOM 799 O O . PRO A 1 106 ? 35.75694 1.25181 -3.58239 1.000 51.77906 106 PRO B O 1
ATOM 803 N N . TRP A 1 107 ? 37.41105 -0.03938 -4.40109 1.000 55.43480 107 TRP B N 1
ATOM 804 C CA . TRP A 1 107 ? 36.51607 -0.77066 -5.28843 1.000 52.10642 107 TRP B CA 1
ATOM 805 C C . TRP A 1 107 ? 35.86358 -1.98605 -4.65316 1.000 51.63906 107 TRP B C 1
ATOM 806 O O . TRP A 1 107 ? 34.88686 -2.48964 -5.21420 1.000 52.84398 107 TRP B O 1
ATOM 817 N N . LYS A 1 108 ? 36.36102 -2.46637 -3.50705 1.000 52.10086 108 LYS B N 1
ATOM 818 C CA . LYS A 1 108 ? 35.90377 -3.73037 -2.93907 1.000 53.64630 108 LYS B CA 1
ATOM 819 C C . LYS A 1 108 ? 35.41858 -3.65310 -1.50340 1.000 50.60699 108 LYS B C 1
ATOM 820 O O . LYS A 1 108 ? 34.65633 -4.53472 -1.08613 1.000 46.71850 108 LYS B O 1
ATOM 826 N N . SER A 1 109 ? 35.84830 -2.66327 -0.73186 1.000 48.83860 109 SER B N 1
ATOM 827 C CA . SER A 1 109 ? 35.43231 -2.58696 0.65784 1.000 47.51924 109 SER B CA 1
ATOM 828 C C . SER A 1 109 ? 33.97704 -2.12149 0.74692 1.000 51.03362 109 SER B C 1
ATOM 829 O O . SER A 1 109 ? 33.43802 -1.50147 -0.17721 1.000 49.96586 109 SER B O 1
ATOM 832 N N . GLN A 1 110 ? 33.33616 -2.45527 1.86264 1.000 46.03449 110 GLN B N 1
ATOM 833 C CA . GLN A 1 110 ? 31.92406 -2.19479 2.08866 1.000 47.63824 110 GLN B CA 1
ATOM 834 C C . GLN A 1 110 ? 31.79073 -1.27289 3.29091 1.000 49.62602 110 GLN B C 1
ATOM 835 O O . GLN A 1 110 ? 32.42840 -1.50483 4.32461 1.000 52.52568 110 GLN B O 1
ATOM 841 N N . GLY A 1 111 ? 30.97584 -0.23173 3.15508 1.000 42.25537 111 GLY B N 1
ATOM 842 C CA . GLY A 1 111 ? 30.70179 0.69015 4.24762 1.000 44.35716 111 GLY B CA 1
ATOM 843 C C . GLY A 1 111 ? 29.34324 0.43202 4.87643 1.000 44.26296 111 GLY B C 1
ATOM 844 O O . GLY A 1 111 ? 28.36342 0.15187 4.17685 1.000 43.43109 111 GLY B O 1
ATOM 845 N N . TRP A 1 112 ? 29.29160 0.55998 6.20841 1.000 42.73606 112 TRP B N 1
ATOM 846 C CA . TRP A 1 112 ? 28.18439 0.08039 7.03025 1.000 41.80387 112 TRP B CA 1
ATOM 847 C C . TRP A 1 112 ? 27.68940 1.16994 7.97354 1.000 43.06611 112 TRP B C 1
ATOM 848 O O . TRP A 1 112 ? 28.50060 1.82636 8.63476 1.000 38.93641 112 TRP B O 1
ATOM 859 N N . CYS A 1 113 ? 26.35642 1.33546 8.05960 1.000 40.31847 113 CYS B N 1
ATOM 860 C CA . CYS A 1 113 ? 25.74187 2.20825 9.06258 1.000 40.12796 113 CYS B CA 1
ATOM 861 C C . CYS A 1 113 ? 24.34498 1.70657 9.40028 1.000 38.13537 113 CYS B C 1
ATOM 862 O O . CYS A 1 113 ? 23.71235 0.99688 8.61667 1.000 36.27718 113 CYS B O 1
ATOM 865 N N . ARG A 1 114 ? 23.87202 2.08093 10.59338 1.000 39.13855 114 ARG B N 1
ATOM 866 C CA . ARG A 1 114 ? 22.53620 1.68691 11.06676 1.000 40.11473 114 ARG B CA 1
ATOM 867 C C . ARG A 1 114 ? 21.48292 2.60981 10.44505 1.000 39.75569 114 ARG B C 1
ATOM 868 O O . ARG A 1 114 ? 21.02171 3.58570 11.04165 1.000 38.72991 114 ARG B O 1
ATOM 876 N N . GLY A 1 115 ? 21.09878 2.30183 9.21349 1.000 35.76780 115 GLY B N 1
ATOM 877 C CA . GLY A 1 115 ? 20.18463 3.19543 8.53438 1.000 37.34332 115 GLY B CA 1
ATOM 878 C C . GLY A 1 115 ? 20.84605 3.86542 7.35832 1.000 38.37978 115 GLY B C 1
ATOM 879 O O . GLY A 1 115 ? 21.23494 5.03350 7.44595 1.000 39.49002 115 GLY B O 1
ATOM 880 N N . MET A 1 116 ? 20.95303 3.12910 6.24769 1.000 34.79696 116 MET B N 1
ATOM 881 C CA . MET A 1 116 ? 21.73687 3.58064 5.10832 1.000 36.12146 116 MET B CA 1
ATOM 882 C C . MET A 1 116 ? 21.31178 4.94714 4.59335 1.000 38.06327 116 MET B C 1
ATOM 883 O O . MET A 1 116 ? 22.15416 5.72082 4.12092 1.000 39.80628 116 MET B O 1
ATOM 888 N N . SER A 1 117 ? 20.02454 5.26624 4.66192 1.000 37.36931 117 SER B N 1
ATOM 889 C CA . SER A 1 117 ? 19.54345 6.55921 4.18212 1.000 38.12107 117 SER B CA 1
ATOM 890 C C . SER A 1 117 ? 19.86897 7.70491 5.13717 1.000 36.99632 117 SER B C 1
ATOM 891 O O . SER A 1 117 ? 19.56329 8.86014 4.83293 1.000 34.43302 117 SER B O 1
ATOM 894 N N . PHE A 1 118 ? 20.45151 7.42676 6.29184 1.000 34.47903 118 PHE B N 1
ATOM 895 C CA . PHE A 1 118 ? 20.72847 8.52075 7.20446 1.000 35.29799 118 PHE B CA 1
ATOM 896 C C . PHE A 1 118 ? 22.18841 8.96916 7.11117 1.000 37.33693 118 PHE B C 1
ATOM 897 O O . PHE A 1 118 ? 22.46452 10.09708 6.68105 1.000 38.33038 118 PHE B O 1
ATOM 905 N N . ASP A 1 119 ? 23.13701 8.08492 7.45703 1.000 38.66367 119 ASP B N 1
ATOM 906 C CA . ASP A 1 119 ? 24.53993 8.50493 7.54553 1.000 35.51383 119 ASP B CA 1
ATOM 907 C C . ASP A 1 119 ? 25.18790 8.69140 6.18357 1.000 33.70435 119 ASP B C 1
ATOM 908 O O . ASP A 1 119 ? 25.91976 9.66594 5.97838 1.000 35.36439 119 ASP B O 1
ATOM 913 N N . PHE A 1 120 ? 24.95638 7.78377 5.24835 1.000 35.69396 120 PHE B N 1
ATOM 914 C CA . PHE A 1 120 ? 25.70270 7.95260 4.00376 1.000 34.22785 120 PHE B CA 1
ATOM 915 C C . PHE A 1 120 ? 25.34730 9.23318 3.24708 1.000 35.39289 120 PHE B C 1
ATOM 916 O O . PHE A 1 120 ? 26.24771 9.83755 2.66122 1.000 36.35190 120 PHE B O 1
ATOM 924 N N . PRO A 1 121 ? 24.08513 9.69909 3.22074 1.000 39.46967 121 PRO B N 1
ATOM 925 C CA . PRO A 1 121 ? 23.83162 10.98906 2.55274 1.000 33.72696 121 PRO B CA 1
ATOM 926 C C . PRO A 1 121 ? 24.48427 12.15611 3.26015 1.000 34.68627 121 PRO B C 1
ATOM 927 O O . PRO A 1 121 ? 24.86616 13.12086 2.59422 1.000 34.66888 121 PRO B O 1
ATOM 931 N N . ILE A 1 122 ? 24.63511 12.10227 4.58385 1.000 35.76784 122 ILE B N 1
ATOM 932 C CA . ILE A 1 122 ? 25.33727 13.17533 5.28367 1.000 35.96999 122 ILE B CA 1
ATOM 933 C C . ILE A 1 122 ? 26.83751 13.10206 5.01110 1.000 36.55470 122 ILE B C 1
ATOM 934 O O . ILE A 1 122 ? 27.49694 14.12848 4.77855 1.000 34.70429 122 ILE B O 1
ATOM 939 N N . LEU A 1 123 ? 27.39627 11.89144 5.02167 1.000 35.15074 123 LEU B N 1
ATOM 940 C CA . LEU A 1 123 ? 28.79455 11.72299 4.64533 1.000 38.68260 123 LEU B CA 1
ATOM 941 C C . LEU A 1 123 ? 29.03846 12.27766 3.25013 1.000 39.42135 123 LEU B C 1
ATOM 942 O O . LEU A 1 123 ? 29.94179 13.10402 3.04619 1.000 40.04458 123 LEU B O 1
ATOM 947 N N . VAL A 1 124 ? 28.19702 11.88361 2.28808 1.000 35.29921 124 VAL B N 1
ATOM 948 C CA . VAL A 1 124 ? 28.40653 12.33225 0.91696 1.000 37.59082 124 VAL B CA 1
ATOM 949 C C . VAL A 1 124 ? 28.18749 13.83157 0.81317 1.000 37.47032 124 VAL B C 1
ATOM 950 O O . VAL A 1 124 ? 28.87337 14.51150 0.04259 1.000 40.23375 124 VAL B O 1
ATOM 954 N N . ASP A 1 125 ? 27.28368 14.39750 1.61113 1.000 33.29218 125 ASP B N 1
ATOM 955 C CA . ASP A 1 125 ? 27.16842 15.84115 1.50828 1.000 35.04014 125 ASP B CA 1
ATOM 956 C C . ASP A 1 125 ? 28.40354 16.53230 2.07887 1.000 38.49494 125 ASP B C 1
ATOM 957 O O . ASP A 1 125 ? 28.77096 17.61551 1.60810 1.000 38.37223 125 ASP B O 1
ATOM 962 N N . LEU A 1 126 ? 29.04401 15.92892 3.08727 1.000 35.07229 126 LEU B N 1
ATOM 963 C CA . LEU A 1 126 ? 30.25815 16.51419 3.64185 1.000 35.55097 126 LEU B CA 1
ATOM 964 C C . LEU A 1 126 ? 31.41769 16.37327 2.66188 1.000 39.59014 126 LEU B C 1
ATOM 965 O O . LEU A 1 126 ? 32.27814 17.25428 2.56745 1.000 39.01966 126 LEU B O 1
ATOM 970 N N . ILE A 1 127 ? 31.46713 15.26115 1.93108 1.000 38.30320 127 ILE B N 1
ATOM 971 C CA . ILE A 1 127 ? 32.51370 15.11110 0.92762 1.000 37.15300 127 ILE B CA 1
ATOM 972 C C . ILE A 1 127 ? 32.26195 16.06575 -0.23777 1.000 38.88553 127 ILE B C 1
ATOM 973 O O . ILE A 1 127 ? 33.19995 16.68033 -0.75837 1.000 42.07757 127 ILE B O 1
ATOM 978 N N . ARG A 1 128 ? 30.99137 16.23406 -0.64658 1.000 37.81844 128 ARG B N 1
ATOM 979 C CA . ARG A 1 128 ? 30.66223 17.24075 -1.66211 1.000 40.50413 128 ARG B CA 1
ATOM 980 C C . ARG A 1 128 ? 31.23927 18.59826 -1.29416 1.000 38.80152 128 ARG B C 1
ATOM 981 O O . ARG A 1 128 ? 31.70689 19.34126 -2.16208 1.000 40.02611 128 ARG B O 1
ATOM 989 N N . ASP A 1 129 ? 31.18216 18.94420 -0.00656 1.000 36.07797 129 ASP B N 1
ATOM 990 C CA . ASP A 1 129 ? 31.74089 20.19917 0.47668 1.000 41.32849 129 ASP B CA 1
ATOM 991 C C . ASP A 1 129 ? 33.19258 20.39482 0.03110 1.000 40.42005 129 ASP B C 1
ATOM 992 O O . ASP A 1 129 ? 33.61163 21.53150 -0.23486 1.000 38.93927 129 ASP B O 1
ATOM 997 N N . ILE A 1 130 ? 33.96811 19.30906 -0.05003 1.000 35.99382 130 ILE B N 1
ATOM 998 C CA . ILE A 1 130 ? 35.33842 19.39815 -0.57159 1.000 42.35001 130 ILE B CA 1
ATOM 999 C C . ILE A 1 130 ? 35.32705 19.97377 -1.97540 1.000 44.76511 130 ILE B C 1
ATOM 1000 O O . ILE A 1 130 ? 36.14415 20.83408 -2.32493 1.000 42.57873 130 ILE B O 1
ATOM 1005 N N . GLN A 1 131 ? 34.37615 19.53147 -2.79399 1.000 45.65302 131 GLN B N 1
ATOM 1006 C CA . GLN A 1 131 ? 34.33100 20.00205 -4.16704 1.000 42.68832 131 GLN B CA 1
ATOM 1007 C C . GLN A 1 131 ? 33.77884 21.41520 -4.25972 1.000 39.30915 131 GLN B C 1
ATOM 1008 O O . GLN A 1 131 ? 34.21532 22.18558 -5.12258 1.000 42.51978 131 GLN B O 1
ATOM 1014 N N . ARG A 1 132 ? 32.83386 21.78691 -3.38934 1.000 42.92974 132 ARG B N 1
ATOM 1015 C CA . ARG A 1 132 ? 32.38981 23.17914 -3.35695 1.000 42.60177 132 ARG B CA 1
ATOM 1016 C C . ARG A 1 132 ? 33.50526 24.08930 -2.84700 1.000 37.15279 132 ARG B C 1
ATOM 1017 O O . ARG A 1 132 ? 33.66097 25.21992 -3.32031 1.000 36.16958 132 ARG B O 1
ATOM 1025 N N . LEU A 1 133 ? 34.27907 23.61532 -1.87327 1.000 40.03172 133 LEU B N 1
ATOM 1026 C CA . LEU A 1 133 ? 35.46974 24.35250 -1.43545 1.000 46.29787 133 LEU B CA 1
ATOM 1027 C C . LEU A 1 133 ? 36.38603 24.70536 -2.60629 1.000 43.12488 133 LEU B C 1
ATOM 1028 O O . LEU A 1 133 ? 36.97944 25.78389 -2.62446 1.000 43.93434 133 LEU B O 1
ATOM 1033 N N . ASN A 1 134 ? 36.49052 23.81510 -3.60567 1.000 44.80690 134 ASN B N 1
ATOM 1034 C CA . ASN A 1 134 ? 37.25971 24.04822 -4.83233 1.000 45.90276 134 ASN B CA 1
ATOM 1035 C C . ASN A 1 134 ? 36.51708 24.90399 -5.85582 1.000 42.60431 134 ASN B C 1
ATOM 1036 O O . ASN A 1 134 ? 36.94002 24.95643 -7.01446 1.000 44.59345 134 ASN B O 1
ATOM 1041 N N . GLY A 1 135 ? 35.40585 25.53048 -5.49005 1.000 42.66495 135 GLY B N 1
ATOM 1042 C CA . GLY A 1 135 ? 34.63750 26.30316 -6.45728 1.000 46.69022 135 GLY B CA 1
ATOM 1043 C C . GLY A 1 135 ? 33.81453 25.52356 -7.46708 1.000 43.05993 135 GLY B C 1
ATOM 1044 O O . GLY A 1 135 ? 33.40616 26.09327 -8.48474 1.000 43.59346 135 GLY B O 1
ATOM 1045 N N . VAL A 1 136 ? 33.55117 24.25193 -7.24003 1.000 43.10823 136 VAL B N 1
ATOM 1046 C CA . VAL A 1 136 ? 32.70360 23.50460 -8.16542 1.000 45.05088 136 VAL B CA 1
ATOM 1047 C C . VAL A 1 136 ? 31.23292 23.85612 -7.94433 1.000 45.93640 136 VAL B C 1
ATOM 1048 O O . VAL A 1 136 ? 30.73847 23.86138 -6.80824 1.000 44.78182 136 VAL B O 1
ATOM 1052 N N . SER A 1 137 ? 30.53494 24.16097 -9.04224 1.000 46.29531 137 SER B N 1
ATOM 1053 C CA . SER A 1 137 ? 29.09023 24.37488 -9.03974 1.000 41.08516 137 SER B CA 1
ATOM 1054 C C . SER A 1 137 ? 28.33690 23.14488 -8.53457 1.000 42.44239 137 SER B C 1
ATOM 1055 O O . SER A 1 137 ? 28.79093 22.00839 -8.69486 1.000 44.31687 137 SER B O 1
ATOM 1058 N N . GLU A 1 138 ? 27.13930 23.37456 -7.96969 1.000 40.69064 138 GLU B N 1
ATOM 1059 C CA . GLU A 1 138 ? 26.32617 22.26366 -7.47900 1.000 41.06909 138 GLU B CA 1
ATOM 1060 C C . GLU A 1 138 ? 25.98248 21.28698 -8.59513 1.000 45.28033 138 GLU B C 1
ATOM 1061 O O . GLU A 1 138 ? 25.91436 20.07255 -8.36557 1.000 43.78966 138 GLU B O 1
ATOM 1067 N N . ASN A 1 139 ? 25.73686 21.79095 -9.80044 1.000 41.35693 139 ASN B N 1
ATOM 1068 C CA . ASN A 1 139 ? 25.27957 20.90537 -10.86221 1.000 46.88890 139 ASN B CA 1
ATOM 1069 C C . ASN A 1 139 ? 26.41840 20.16750 -11.52964 1.000 47.66273 139 ASN B C 1
ATOM 1070 O O . ASN A 1 139 ? 26.16933 19.42481 -12.48393 1.000 49.19615 139 ASN B O 1
ATOM 1075 N N . GLU A 1 140 ? 27.65365 20.36602 -11.05493 1.000 47.55812 140 GLU B N 1
ATOM 1076 C CA . GLU A 1 140 ? 28.83211 19.71749 -11.61671 1.000 50.18882 140 GLU B CA 1
ATOM 1077 C C . GLU A 1 140 ? 29.61954 18.96722 -10.55775 1.000 48.66177 140 GLU B C 1
ATOM 1078 O O . GLU A 1 140 ? 30.68207 18.42134 -10.86870 1.000 46.50956 140 GLU B O 1
ATOM 1084 N N . LEU A 1 141 ? 29.12972 18.93041 -9.32157 1.000 47.36433 141 LEU B N 1
ATOM 1085 C CA . LEU A 1 141 ? 29.71036 18.05281 -8.31813 1.000 49.75312 141 LEU B CA 1
ATOM 1086 C C . LEU A 1 141 ? 29.82362 16.62022 -8.84333 1.000 51.15266 141 LEU B C 1
ATOM 1087 O O . LEU A 1 141 ? 29.01802 16.16237 -9.66548 1.000 46.53361 141 LEU B O 1
ATOM 1092 N N . ASP A 1 142 ? 30.84817 15.91555 -8.36000 1.000 47.74265 142 ASP B N 1
ATOM 1093 C CA . ASP A 1 142 ? 31.12050 14.52901 -8.72146 1.000 48.80666 142 ASP B CA 1
ATOM 1094 C C . ASP A 1 142 ? 32.13907 13.95943 -7.74247 1.000 51.38865 142 ASP B C 1
ATOM 1095 O O . ASP A 1 142 ? 33.35095 14.12790 -7.93870 1.000 48.08952 142 ASP B O 1
ATOM 1100 N N . THR A 1 143 ? 31.65961 13.27546 -6.70091 1.000 46.74972 143 THR B N 1
ATOM 1101 C CA . THR A 1 143 ? 32.49378 12.80356 -5.60411 1.000 46.19009 143 THR B CA 1
ATOM 1102 C C . THR A 1 143 ? 32.84175 11.33074 -5.72972 1.000 40.85097 143 THR B C 1
ATOM 1103 O O . THR A 1 143 ? 33.20780 10.70148 -4.72959 1.000 40.53045 143 THR B O 1
ATOM 1107 N N . PHE A 1 144 ? 32.70148 10.76356 -6.92661 1.000 38.43806 144 PHE B N 1
ATOM 1108 C CA . PHE A 1 144 ? 32.80832 9.31949 -7.07721 1.000 38.85767 144 PHE B CA 1
ATOM 1109 C C . PHE A 1 144 ? 34.19264 8.81456 -6.66241 1.000 46.97523 144 PHE B C 1
ATOM 1110 O O . PHE A 1 144 ? 34.31246 7.76917 -6.01349 1.000 51.18050 144 PHE B O 1
ATOM 1118 N N . LYS A 1 145 ? 35.24996 9.55104 -7.00384 1.000 41.64814 145 LYS B N 1
ATOM 1119 C CA . LYS A 1 145 ? 36.59201 9.13879 -6.61474 1.000 45.44350 145 LYS B CA 1
ATOM 1120 C C . LYS A 1 145 ? 36.92858 9.52248 -5.18267 1.000 45.34352 145 LYS B C 1
ATOM 1121 O O . LYS A 1 145 ? 37.95451 9.07552 -4.66822 1.000 48.93506 145 LYS B O 1
ATOM 1127 N N . LEU A 1 146 ? 36.12391 10.36228 -4.53678 1.000 41.90828 146 LEU B N 1
ATOM 1128 C CA . LEU A 1 146 ? 36.41453 10.76179 -3.16987 1.000 40.91299 146 LEU B CA 1
ATOM 1129 C C . LEU A 1 146 ? 35.68016 9.92877 -2.14220 1.000 39.02736 146 LEU B C 1
ATOM 1130 O O . LEU A 1 146 ? 35.98037 10.04328 -0.95686 1.000 41.34621 146 LEU B O 1
ATOM 1135 N N . GLU A 1 147 ? 34.73243 9.13113 -2.55062 1.000 42.32602 147 GLU B N 1
ATOM 1136 C CA . GLU A 1 147 ? 33.93204 8.45663 -1.54958 1.000 43.64655 147 GLU B CA 1
ATOM 1137 C C . GLU A 1 147 ? 34.70296 7.25828 -1.00127 1.000 45.59725 147 GLU B C 1
ATOM 1138 O O . GLU A 1 147 ? 35.47704 6.63000 -1.72449 1.000 40.69490 147 GLU B O 1
ATOM 1144 N N . PRO A 1 148 ? 34.50837 6.92435 0.27737 1.000 48.09857 148 PRO B N 1
ATOM 1145 C CA . PRO A 1 148 ? 35.32166 5.85220 0.89131 1.000 45.88178 148 PRO B CA 1
ATOM 1146 C C . PRO A 1 148 ? 34.97284 4.46720 0.39393 1.000 46.46853 148 PRO B C 1
ATOM 1147 O O . PRO A 1 148 ? 35.79465 3.55465 0.53014 1.000 46.85338 148 PRO B O 1
ATOM 1151 N N . CYS A 1 149 ? 33.76009 4.25615 -0.10782 1.000 45.99282 149 CYS B N 1
ATOM 1152 C CA . CYS A 1 149 ? 33.44519 3.04294 -0.83895 1.000 43.85477 149 CYS B CA 1
ATOM 1153 C C . CYS A 1 149 ? 32.58682 3.45853 -2.01107 1.000 43.42043 149 CYS B C 1
ATOM 1154 O O . CYS A 1 149 ? 32.07439 4.57540 -2.05202 1.000 44.15894 149 CYS B O 1
ATOM 1157 N N . LYS A 1 150 ? 32.47053 2.57591 -2.99019 1.000 45.02344 150 LYS B N 1
ATOM 1158 C CA . LYS A 1 150 ? 31.59612 2.87115 -4.10792 1.000 42.47702 150 LYS B CA 1
ATOM 1159 C C . LYS A 1 150 ? 30.15432 2.81641 -3.62097 1.000 42.96561 150 LYS B C 1
ATOM 1160 O O . LYS A 1 150 ? 29.83936 2.11734 -2.65558 1.000 44.42901 150 LYS B O 1
ATOM 1166 N N . PHE A 1 151 ? 29.27241 3.59295 -4.26234 1.000 46.50375 151 PHE B N 1
ATOM 1167 C CA . PHE A 1 151 ? 27.91720 3.72296 -3.72168 1.000 40.95396 151 PHE B CA 1
ATOM 1168 C C . PHE A 1 151 ? 27.21978 2.37738 -3.65337 1.000 41.07693 151 PHE B C 1
ATOM 1169 O O . PHE A 1 151 ? 26.54787 2.07387 -2.66525 1.000 43.38776 151 PHE B O 1
ATOM 1177 N N . TRP A 1 152 ? 27.42197 1.53032 -4.66041 1.000 43.37477 152 TRP B N 1
ATOM 1178 C CA . TRP A 1 152 ? 26.82806 0.20127 -4.65590 1.000 44.96332 152 TRP B CA 1
ATOM 1179 C C . TRP A 1 152 ? 27.44344 -0.73148 -3.61321 1.000 44.30147 152 TRP B C 1
ATOM 1180 O O . TRP A 1 152 ? 26.93219 -1.84751 -3.43604 1.000 46.45001 152 TRP B O 1
ATOM 1191 N N . ASN A 1 153 ? 28.49930 -0.31320 -2.91684 1.000 39.49418 153 ASN B N 1
ATOM 1192 C CA . ASN A 1 153 ? 29.04696 -1.08421 -1.80465 1.000 42.93945 153 ASN B CA 1
ATOM 1193 C C . ASN A 1 153 ? 28.60811 -0.57050 -0.43462 1.000 45.40381 153 ASN B C 1
ATOM 1194 O O . ASN A 1 153 ? 29.14372 -1.02045 0.58437 1.000 49.30812 153 ASN B O 1
ATOM 1199 N N . GLN A 1 154 ? 27.66671 0.36232 -0.37667 1.000 42.21716 154 GLN B N 1
ATOM 1200 C CA . GLN A 1 154 ? 27.07778 0.73072 0.90076 1.000 43.55277 154 GLN B CA 1
ATOM 1201 C C . GLN A 1 154 ? 26.13083 -0.37851 1.34965 1.000 44.59842 154 GLN B C 1
ATOM 1202 O O . GLN A 1 154 ? 25.47277 -1.01868 0.52681 1.000 42.56972 154 GLN B O 1
ATOM 1208 N N . ARG A 1 155 ? 26.09417 -0.62497 2.66053 1.000 41.42048 155 ARG B N 1
ATOM 1209 C CA . ARG A 1 155 ? 25.37983 -1.75333 3.23220 1.000 40.78022 155 ARG B CA 1
ATOM 1210 C C . ARG A 1 155 ? 24.68839 -1.30423 4.50893 1.000 42.51976 155 ARG B C 1
ATOM 1211 O O . ARG A 1 155 ? 25.22042 -0.47949 5.25435 1.000 44.90957 155 ARG B O 1
ATOM 1219 N N . ASP A 1 156 ? 23.51348 -1.87561 4.77370 1.000 41.19902 156 ASP B N 1
ATOM 1220 C CA . ASP A 1 156 ? 22.65771 -1.44004 5.87215 1.000 43.30403 156 ASP B CA 1
ATOM 1221 C C . ASP A 1 156 ? 22.67127 -2.46999 6.98954 1.000 48.04468 156 ASP B C 1
ATOM 1222 O O . ASP A 1 156 ? 22.39285 -3.65269 6.76093 1.000 49.17063 156 ASP B O 1
ATOM 1227 N N . ILE A 1 157 ? 22.96345 -2.00661 8.20170 1.000 45.13098 157 ILE B N 1
ATOM 1228 C CA . ILE A 1 157 ? 23.12978 -2.91388 9.33084 1.000 43.80810 157 ILE B CA 1
ATOM 1229 C C . ILE A 1 157 ? 21.79683 -3.54541 9.73824 1.000 46.28931 157 ILE B C 1
ATOM 1230 O O . ILE A 1 157 ? 21.73509 -4.73994 10.04413 1.000 47.05380 157 ILE B O 1
ATOM 1235 N N . ARG A 1 158 ? 20.71028 -2.76513 9.74580 1.000 42.67982 158 ARG B N 1
ATOM 1236 C CA . ARG A 1 158 ? 19.40972 -3.32837 10.10510 1.000 46.58807 158 ARG B CA 1
ATOM 1237 C C . ARG A 1 158 ? 19.01012 -4.44915 9.15857 1.000 45.80159 158 ARG B C 1
ATOM 1238 O O . ARG A 1 158 ? 18.51865 -5.49514 9.59374 1.000 46.61681 158 ARG B O 1
ATOM 1246 N N . THR A 1 159 ? 19.19687 -4.23749 7.85556 1.000 49.41331 159 THR B N 1
ATOM 1247 C CA . THR A 1 159 ? 18.83393 -5.25467 6.87600 1.000 48.23560 159 THR B CA 1
ATOM 1248 C C . THR A 1 159 ? 19.70329 -6.49816 7.04167 1.000 48.75695 159 THR B C 1
ATOM 1249 O O . THR A 1 159 ? 19.19741 -7.62739 6.98069 1.000 45.44942 159 THR B O 1
ATOM 1253 N N . ARG A 1 160 ? 21.00328 -6.30384 7.29881 1.000 45.43128 160 ARG B N 1
ATOM 1254 C CA . ARG A 1 160 ? 21.93758 -7.42373 7.43052 1.000 48.92613 160 ARG B CA 1
ATOM 1255 C C . ARG A 1 160 ? 21.56029 -8.33494 8.59298 1.000 51.07405 160 ARG B C 1
ATOM 1256 O O . ARG A 1 160 ? 21.23153 -9.51044 8.40111 1.000 52.95863 160 ARG B O 1
ATOM 1264 N N . ILE A 1 161 ? 21.59085 -7.79376 9.81005 1.000 50.11067 161 ILE B N 1
ATOM 1265 C CA . ILE A 1 161 ? 21.32432 -8.59058 11.00490 1.000 55.22571 161 ILE B CA 1
ATOM 1266 C C . ILE A 1 161 ? 19.97615 -9.29925 10.90948 1.000 54.05426 161 ILE B C 1
ATOM 1267 O O . ILE A 1 161 ? 19.86428 -10.48392 11.24761 1.000 55.20788 161 ILE B O 1
ATOM 1272 N N . GLU A 1 162 ? 18.93851 -8.59680 10.43714 1.000 50.67529 162 GLU B N 1
ATOM 1273 C CA . GLU A 1 162 ? 17.62715 -9.22420 10.25924 1.000 51.90533 162 GLU B CA 1
ATOM 1274 C C . GLU A 1 162 ? 17.65963 -10.32677 9.20817 1.000 53.32995 162 GLU B C 1
ATOM 1275 O O . GLU A 1 162 ? 16.92762 -11.31774 9.32062 1.000 55.38851 162 GLU B O 1
ATOM 1281 N N . ALA A 1 163 ? 18.49594 -10.18016 8.18425 1.000 54.37069 163 ALA B N 1
ATOM 1282 C CA . ALA A 1 163 ? 18.57172 -11.21525 7.15899 1.000 58.64083 163 ALA B CA 1
ATOM 1283 C C . ALA A 1 163 ? 19.29529 -12.45252 7.67763 1.000 56.93670 163 ALA B C 1
ATOM 1284 O O . ALA A 1 163 ? 18.84543 -13.58317 7.45977 1.000 58.29814 163 ALA B O 1
ATOM 1286 N N . LEU A 1 164 ? 20.40209 -12.25068 8.38868 1.000 55.13443 164 LEU B N 1
ATOM 1287 C CA . LEU A 1 164 ? 21.21836 -13.36978 8.84733 1.000 58.38435 164 LEU B CA 1
ATOM 1288 C C . LEU A 1 164 ? 20.47865 -14.22577 9.87050 1.000 60.88016 164 LEU B C 1
ATOM 1289 O O . LEU A 1 164 ? 20.62929 -15.45439 9.87516 1.000 62.29665 164 LEU B O 1
ATOM 1294 N N . LEU A 1 165 ? 19.66337 -13.60109 10.73519 1.000 56.00352 165 LEU B N 1
ATOM 1295 C CA . LEU A 1 165 ? 18.95551 -14.32857 11.78307 1.000 57.33695 165 LEU B CA 1
ATOM 1296 C C . LEU A 1 165 ? 17.58212 -14.84357 11.34840 1.000 61.01786 165 LEU B C 1
ATOM 1297 O O . LEU A 1 165 ? 17.04037 -15.74812 11.99799 1.000 61.03811 165 LEU B O 1
ATOM 1302 N N . LEU A 1 166 ? 17.00587 -14.27717 10.28557 1.000 60.11797 166 LEU B N 1
ATOM 1303 C CA . LEU A 1 166 ? 15.72243 -14.70986 9.72721 1.000 54.81105 166 LEU B CA 1
ATOM 1304 C C . LEU A 1 166 ? 14.55770 -14.45934 10.68699 1.000 58.31560 166 LEU B C 1
ATOM 1305 O O . LEU A 1 166 ? 13.63454 -15.26599 10.78014 1.000 61.27473 166 LEU B O 1
ATOM 1310 N N . VAL A 1 167 ? 14.57860 -13.32009 11.37747 1.000 59.06943 167 VAL B N 1
ATOM 1311 C CA . VAL A 1 167 ? 13.47376 -12.88058 12.23133 1.000 54.89799 167 VAL B CA 1
ATOM 1312 C C . VAL A 1 167 ? 13.10331 -11.45271 11.84017 1.000 54.84192 167 VAL B C 1
ATOM 1313 O O . VAL A 1 167 ? 13.88686 -10.51960 12.06915 1.000 56.19741 167 VAL B O 1
ATOM 1317 N N . ARG A 1 168 ? 11.90114 -11.27624 11.29493 1.000 53.23070 168 ARG B N 1
ATOM 1318 C CA . ARG A 1 168 ? 11.41163 -9.95191 10.93643 1.000 53.47360 168 ARG B CA 1
ATOM 1319 C C . ARG A 1 168 ? 11.49654 -8.98884 12.11280 1.000 56.20296 168 ARG B C 1
ATOM 1320 O O . ARG A 1 168 ? 11.03340 -9.29265 13.21702 1.000 56.53235 168 ARG B O 1
ATOM 1328 N N . ASP A 1 169 ? 12.10376 -7.82531 11.85699 1.000 52.56770 169 ASP B N 1
ATOM 1329 C CA . ASP A 1 169 ? 12.28126 -6.71850 12.79884 1.000 52.42592 169 ASP B CA 1
ATOM 1330 C C . ASP A 1 169 ? 13.28991 -7.01367 13.90661 1.000 53.23378 169 ASP B C 1
ATOM 1331 O O . ASP A 1 169 ? 13.29476 -6.32991 14.93239 1.000 55.87158 169 ASP B O 1
ATOM 1333 N N . MET A 1 170 ? 14.17499 -7.99055 13.74672 1.000 54.20474 170 MET B N 1
ATOM 1334 C CA . MET A 1 170 ? 15.19731 -8.23971 14.76150 1.000 52.69180 170 MET B CA 1
ATOM 1335 C C . MET A 1 170 ? 16.52660 -7.70238 14.23506 1.000 51.99514 170 MET B C 1
ATOM 1336 O O . MET A 1 170 ? 17.18180 -8.33601 13.40510 1.000 56.18646 170 MET B O 1
ATOM 1341 N N . THR A 1 171 ? 16.91538 -6.52642 14.72629 1.000 49.90359 171 THR B N 1
ATOM 1342 C CA . THR A 1 171 ? 18.06969 -5.78101 14.23183 1.000 50.19864 171 THR B CA 1
ATOM 1343 C C . THR A 1 171 ? 19.22177 -5.75571 15.23010 1.000 49.66025 171 THR B C 1
ATOM 1344 O O . THR A 1 171 ? 20.15902 -4.96518 15.06781 1.000 47.81877 171 THR B O 1
ATOM 1348 N N . THR A 1 172 ? 19.15144 -6.56882 16.27696 1.000 48.11755 172 THR B N 1
ATOM 1349 C CA . THR A 1 172 ? 20.26299 -6.78332 17.17717 1.000 52.49110 172 THR B CA 1
ATOM 1350 C C . THR A 1 172 ? 20.49869 -8.27895 17.27655 1.000 55.58086 172 THR B C 1
ATOM 1351 O O . THR A 1 172 ? 19.64794 -9.08913 16.90479 1.000 52.55850 172 THR B O 1
ATOM 1355 N N . CYS A 1 173 ? 21.68179 -8.63455 17.76439 1.000 59.88246 173 CYS B N 1
ATOM 1356 C CA . CYS A 1 173 ? 22.09978 -10.01772 17.80835 1.000 60.83429 173 CYS B CA 1
ATOM 1357 C C . CYS A 1 173 ? 22.67091 -10.31596 19.18494 1.000 60.77679 173 CYS B C 1
ATOM 1358 O O . CYS A 1 173 ? 23.46654 -9.51684 19.71492 1.000 57.73318 173 CYS B O 1
ATOM 1361 N N . PRO A 1 174 ? 22.27572 -11.42619 19.80715 1.000 63.00190 174 PRO B N 1
ATOM 1362 C CA . PRO A 1 174 ? 22.82466 -11.77811 21.12273 1.000 61.36843 174 PRO B CA 1
ATOM 1363 C C . PRO A 1 174 ? 24.28816 -12.18036 21.03697 1.000 67.19504 174 PRO B C 1
ATOM 1364 O O . PRO A 1 174 ? 24.71668 -12.85882 20.10042 1.000 67.38025 174 PRO B O 1
ATOM 1368 N N . LEU A 1 175 ? 25.05409 -11.76385 22.04003 1.000 64.09465 175 LEU B N 1
ATOM 1369 C CA . LEU A 1 175 ? 26.47407 -12.02075 22.05135 1.000 64.62303 175 LEU B CA 1
ATOM 1370 C C . LEU A 1 175 ? 26.86421 -12.90587 23.23087 1.000 66.64003 175 LEU B C 1
ATOM 1371 O O . LEU A 1 175 ? 26.27434 -12.79219 24.31022 1.000 66.77391 175 LEU B O 1
ATOM 1376 N N . PRO A 1 176 ? 27.84798 -13.79248 23.05636 1.000 69.28156 176 PRO B N 1
ATOM 1377 C CA . PRO A 1 176 ? 28.31058 -14.61371 24.18022 1.000 71.44758 176 PRO B CA 1
ATOM 1378 C C . PRO A 1 176 ? 28.80210 -13.76698 25.34636 1.000 70.25138 176 PRO B C 1
ATOM 1379 O O . PRO A 1 176 ? 29.25261 -12.62944 25.17262 1.000 65.21878 176 PRO B O 1
ATOM 1383 N N . LYS A 1 177 ? 28.71487 -14.35740 26.54556 1.000 72.87551 177 LYS B N 1
ATOM 1384 C CA . LYS A 1 177 ? 29.02023 -13.66021 27.79096 1.000 67.89372 177 LYS B CA 1
ATOM 1385 C C . LYS A 1 177 ? 30.33881 -12.91141 27.68854 1.000 65.01192 177 LYS B C 1
ATOM 1386 O O . LYS A 1 177 ? 31.27886 -13.37123 27.03967 1.000 61.14476 177 LYS B O 1
ATOM 1388 N N . GLY A 1 178 ? 30.39001 -11.73597 28.31375 1.000 65.76133 178 GLY B N 1
ATOM 1389 C CA . GLY A 1 178 ? 31.59746 -10.93678 28.35240 1.000 62.74245 178 GLY B CA 1
ATOM 1390 C C . GLY A 1 178 ? 31.99990 -10.27807 27.05344 1.000 61.51821 178 GLY B C 1
ATOM 1391 O O . GLY A 1 178 ? 32.98749 -9.52879 27.04465 1.000 61.29433 178 GLY B O 1
ATOM 1392 N N . THR A 1 179 ? 31.27265 -10.52238 25.95812 1.000 61.76849 179 THR B N 1
ATOM 1393 C CA . THR A 1 179 ? 31.63858 -9.91924 24.68116 1.000 59.31960 179 THR B CA 1
ATOM 1394 C C . THR A 1 179 ? 31.67258 -8.39796 24.77882 1.000 55.44347 179 THR B C 1
ATOM 1395 O O . THR A 1 179 ? 32.60984 -7.76263 24.28346 1.000 60.58544 179 THR B O 1
ATOM 1399 N N . LEU A 1 180 ? 30.69415 -7.79724 25.46099 1.000 55.91372 180 LEU B N 1
ATOM 1400 C CA . LEU A 1 180 ? 30.62905 -6.34704 25.61626 1.000 59.01593 180 LEU B CA 1
ATOM 1401 C C . LEU A 1 180 ? 31.23748 -5.86391 26.93205 1.000 57.30509 180 LEU B C 1
ATOM 1402 O O . LEU A 1 180 ? 30.97930 -4.72832 27.34790 1.000 54.97968 180 LEU B O 1
ATOM 1404 N N . ASP A 1 181 ? 32.04924 -6.69263 27.58661 1.000 57.82534 181 ASP B N 1
ATOM 1405 C CA . ASP A 1 181 ? 32.71530 -6.26499 28.80799 1.000 57.35206 181 ASP B CA 1
ATOM 1406 C C . ASP A 1 181 ? 33.49380 -4.98273 28.55509 1.000 59.08980 181 ASP B C 1
ATOM 1407 O O . ASP A 1 181 ? 34.25460 -4.88050 27.58926 1.000 62.30083 181 ASP B O 1
ATOM 1409 N N . GLY A 1 182 ? 33.26869 -3.98782 29.40393 1.000 58.63696 182 GLY B N 1
ATOM 1410 C CA . GLY A 1 182 ? 33.87763 -2.69165 29.22389 1.000 52.19104 182 GLY B CA 1
ATOM 1411 C C . GLY A 1 182 ? 33.00459 -1.66510 28.54054 1.000 59.78243 182 GLY B C 1
ATOM 1412 O O . GLY A 1 182 ? 33.41062 -0.49763 28.45183 1.000 56.42562 182 GLY B O 1
ATOM 1413 N N . PHE A 1 183 ? 31.81652 -2.05336 28.06667 1.000 62.20333 183 PHE B N 1
ATOM 1414 C CA . PHE A 1 183 ? 30.96063 -1.12088 27.34516 1.000 57.57212 183 PHE B CA 1
ATOM 1415 C C . PHE A 1 183 ? 30.60897 0.07230 28.22480 1.000 58.80681 183 PHE B C 1
ATOM 1416 O O . PHE A 1 183 ? 30.25430 -0.08862 29.39876 1.000 59.03840 183 PHE B O 1
ATOM 1424 N N . VAL A 1 184 ? 30.72818 1.27034 27.65080 1.000 57.32990 184 VAL B N 1
ATOM 1425 C CA . VAL A 1 184 ? 30.34717 2.52572 28.29192 1.000 56.64027 184 VAL B CA 1
ATOM 1426 C C . VAL A 1 184 ? 29.17106 3.11223 27.51653 1.000 63.00971 184 VAL B C 1
ATOM 1427 O O . VAL A 1 184 ? 29.26736 3.34989 26.30536 1.000 61.29102 184 VAL B O 1
ATOM 1429 N N . ALA A 1 185 ? 28.06588 3.35155 28.21333 1.000 56.80493 185 ALA B N 1
ATOM 1430 C CA . ALA A 1 185 ? 26.88863 3.91219 27.57419 1.000 60.47501 185 ALA B CA 1
ATOM 1431 C C . ALA A 1 185 ? 27.18193 5.29132 26.99866 1.000 57.84635 185 ALA B C 1
ATOM 1432 O O . ALA A 1 185 ? 27.84417 6.11500 27.63124 1.000 62.01690 185 ALA B O 1
ATOM 1434 N N . HIS A 1 186 ? 26.69441 5.52329 25.77596 1.000 58.54660 186 HIS B N 1
ATOM 1435 C CA . HIS A 1 186 ? 26.77523 6.79413 25.05754 1.000 57.67817 186 HIS B CA 1
ATOM 1436 C C . HIS A 1 186 ? 28.16751 7.12388 24.54976 1.000 55.87428 186 HIS B C 1
ATOM 1437 O O . HIS A 1 186 ? 28.46457 8.29391 24.30986 1.000 53.14038 186 HIS B O 1
ATOM 1444 N N . ASP A 1 187 ? 29.03483 6.13050 24.38252 1.000 55.63994 187 ASP B N 1
ATOM 1445 C CA . ASP A 1 187 ? 30.32211 6.33641 23.72445 1.000 53.23929 187 ASP B CA 1
ATOM 1446 C C . ASP A 1 187 ? 30.16697 5.99625 22.24317 1.000 48.48260 187 ASP B C 1
ATOM 1447 O O . ASP A 1 187 ? 29.88020 4.84008 21.89276 1.000 42.29178 187 ASP B O 1
ATOM 1452 N N . SER A 1 188 ? 30.35238 7.00556 21.38042 1.000 45.61542 188 SER B N 1
ATOM 1453 C CA . SER A 1 188 ? 30.16064 6.81347 19.94072 1.000 46.30206 188 SER B CA 1
ATOM 1454 C C . SER A 1 188 ? 30.96122 5.62790 19.39889 1.000 46.00626 188 SER B C 1
ATOM 1455 O O . SER A 1 188 ? 30.44740 4.84585 18.58661 1.000 43.33164 188 SER B O 1
ATOM 1458 N N . ILE A 1 189 ? 32.21327 5.46836 19.84649 1.000 41.58628 189 ILE B N 1
ATOM 1459 C CA . ILE A 1 189 ? 33.05711 4.38225 19.34620 1.000 47.23892 189 ILE B CA 1
ATOM 1460 C C . ILE A 1 189 ? 32.56760 3.04395 19.87066 1.000 46.62297 189 ILE B C 1
ATOM 1461 O O . ILE A 1 189 ? 32.57935 2.02762 19.15465 1.000 46.94912 189 ILE B O 1
ATOM 1466 N N . HIS A 1 190 ? 32.15402 3.01477 21.13843 1.000 49.73801 190 HIS B N 1
ATOM 1467 C CA . HIS A 1 190 ? 31.61455 1.78485 21.71602 1.000 52.68020 190 HIS B CA 1
ATOM 1468 C C . HIS A 1 190 ? 30.38943 1.29797 20.95017 1.000 46.61411 190 HIS B C 1
ATOM 1469 O O . HIS A 1 190 ? 30.25019 0.09586 20.70364 1.000 49.50957 190 HIS B O 1
ATOM 1476 N N . ASP A 1 191 ? 29.50394 2.21757 20.54404 1.000 43.03801 191 ASP B N 1
ATOM 1477 C CA . ASP A 1 191 ? 28.31480 1.81144 19.79566 1.000 48.29124 191 ASP B CA 1
ATOM 1478 C C . ASP A 1 191 ? 28.68417 1.14058 18.47828 1.000 47.40707 191 ASP B C 1
ATOM 1479 O O . ASP A 1 191 ? 28.08111 0.12479 18.10392 1.000 47.77851 191 ASP B O 1
ATOM 1484 N N . CYS A 1 192 ? 29.67233 1.68825 17.75682 1.000 40.95304 192 CYS B N 1
ATOM 1485 C CA . CYS A 1 192 ? 30.04749 1.07758 16.48251 1.000 43.75838 192 CYS B CA 1
ATOM 1486 C C . CYS A 1 192 ? 30.65245 -0.30631 16.69100 1.000 48.26908 192 CYS B C 1
ATOM 1487 O O . CYS A 1 192 ? 30.34941 -1.24513 15.94101 1.000 48.30419 192 CYS B O 1
ATOM 1490 N N . ALA A 1 193 ? 31.50450 -0.45283 17.71112 1.000 50.16958 193 ALA B N 1
ATOM 1491 C CA . ALA A 1 193 ? 32.09337 -1.75882 17.99960 1.000 49.60563 193 ALA B CA 1
ATOM 1492 C C . ALA A 1 193 ? 31.01571 -2.78566 18.34542 1.000 51.80608 193 ALA B C 1
ATOM 1493 O O . ALA A 1 193 ? 31.08742 -3.94260 17.90789 1.000 54.05184 193 ALA B O 1
ATOM 1495 N N . LYS A 1 194 ? 29.99983 -2.38253 19.11593 1.000 47.11972 194 LYS B N 1
ATOM 1496 C CA . LYS A 1 194 ? 28.87030 -3.28113 19.36408 1.000 51.88649 194 LYS B CA 1
ATOM 1497 C C . LYS A 1 194 ? 28.22637 -3.72406 18.05566 1.000 52.07746 194 LYS B C 1
ATOM 1498 O O . LYS A 1 194 ? 27.94079 -4.91221 17.86524 1.000 50.63110 194 LYS B O 1
ATOM 1500 N N . ASP A 1 195 ? 28.00244 -2.78264 17.13123 1.000 51.11097 195 ASP B N 1
ATOM 1501 C CA . ASP A 1 195 ? 27.33365 -3.13964 15.88603 1.000 49.81693 195 ASP B CA 1
ATOM 1502 C C . ASP A 1 195 ? 28.21476 -4.02842 15.01017 1.000 50.09020 195 ASP B C 1
ATOM 1503 O O . ASP A 1 195 ? 27.71691 -4.97580 14.38917 1.000 49.76770 195 ASP B O 1
ATOM 1508 N N . ILE A 1 196 ? 29.52381 -3.75130 14.94916 1.000 49.15152 196 ILE B N 1
ATOM 1509 C CA . ILE A 1 196 ? 30.43194 -4.66261 14.24984 1.000 49.96577 196 ILE B CA 1
ATOM 1510 C C . ILE A 1 196 ? 30.32322 -6.05971 14.84231 1.000 54.04912 196 ILE B C 1
ATOM 1511 O O . ILE A 1 196 ? 30.14682 -7.05330 14.12255 1.000 53.30073 196 ILE B O 1
ATOM 1516 N N . LEU A 1 197 ? 30.38054 -6.14798 16.17618 1.000 55.19462 197 LEU B N 1
ATOM 1517 C CA . LEU A 1 197 ? 30.31538 -7.44596 16.83925 1.000 51.78014 197 LEU B CA 1
ATOM 1518 C C . LEU A 1 197 ? 28.98342 -8.13551 16.57972 1.000 55.29315 197 LEU B C 1
ATOM 1519 O O . LEU A 1 197 ? 28.94455 -9.34360 16.30827 1.000 57.14887 197 LEU B O 1
ATOM 1524 N N . MET A 1 198 ? 27.87349 -7.38716 16.65831 1.000 53.29642 198 MET B N 1
ATOM 1525 C CA . MET A 1 198 ? 26.57073 -8.00801 16.41662 1.000 54.14586 198 MET B CA 1
ATOM 1526 C C . MET A 1 198 ? 26.44248 -8.49665 14.98146 1.000 56.64336 198 MET B C 1
ATOM 1527 O O . MET A 1 198 ? 25.79239 -9.51751 14.72190 1.000 57.59639 198 MET B O 1
ATOM 1532 N N . MET A 1 199 ? 27.05893 -7.79137 14.03884 1.000 56.13146 199 MET B N 1
ATOM 1533 C CA . MET A 1 199 ? 26.99737 -8.22775 12.65114 1.000 55.71207 199 MET B CA 1
ATOM 1534 C C . MET A 1 199 ? 27.83051 -9.48557 12.44935 1.000 57.45466 199 MET B C 1
ATOM 1535 O O . MET A 1 199 ? 27.39242 -10.42668 11.77800 1.000 55.18857 199 MET B O 1
ATOM 1540 N N . LYS A 1 200 ? 29.03568 -9.51619 13.03245 1.000 58.06692 200 LYS B N 1
ATOM 1541 C CA . LYS A 1 200 ? 29.90819 -10.68231 12.92054 1.000 55.79500 200 LYS B CA 1
ATOM 1542 C C . LYS A 1 200 ? 29.22985 -11.93143 13.46776 1.000 59.22110 200 LYS B C 1
ATOM 1543 O O . LYS A 1 200 ? 29.10401 -12.94744 12.77202 1.000 55.59841 200 LYS B O 1
ATOM 1545 N N . TYR A 1 201 ? 28.76816 -11.86855 14.71726 1.000 60.50632 201 TYR B N 1
ATOM 1546 C CA . TYR A 1 201 ? 28.20276 -13.06358 15.32873 1.000 63.42559 201 TYR B CA 1
ATOM 1547 C C . TYR A 1 201 ? 26.95975 -13.51839 14.58178 1.000 62.36476 201 TYR B C 1
ATOM 1548 O O . TYR A 1 201 ? 26.78896 -14.71663 14.33849 1.000 67.51076 201 TYR B O 1
ATOM 1557 N N . ALA A 1 202 ? 26.11036 -12.57471 14.15808 1.000 60.59001 202 ALA B N 1
ATOM 1558 C CA . ALA A 1 202 ? 24.96459 -12.93067 13.32037 1.000 62.87004 202 ALA B CA 1
ATOM 1559 C C . ALA A 1 202 ? 25.40288 -13.69164 12.07112 1.000 61.66514 202 ALA B C 1
ATOM 1560 O O . ALA A 1 202 ? 24.73797 -14.64442 11.64605 1.000 62.79130 202 ALA B O 1
ATOM 1562 N N . LEU A 1 203 ? 26.51363 -13.28053 11.46170 1.000 58.14072 203 LEU B N 1
ATOM 1563 C CA . LEU A 1 203 ? 27.05523 -14.04841 10.34977 1.000 60.44094 203 LEU B CA 1
ATOM 1564 C C . LEU A 1 203 ? 27.46852 -15.44010 10.80911 1.000 63.65707 203 LEU B C 1
ATOM 1565 O O . LEU A 1 203 ? 27.17609 -16.43957 10.14367 1.000 66.57759 203 LEU B O 1
ATOM 1570 N N . ARG A 1 204 ? 28.13125 -15.52762 11.96242 1.000 64.31120 204 ARG B N 1
ATOM 1571 C CA . ARG A 1 204 ? 28.56339 -16.83131 12.45223 1.000 68.83245 204 ARG B CA 1
ATOM 1572 C C . ARG A 1 204 ? 27.36715 -17.72317 12.77685 1.000 68.18810 204 ARG B C 1
ATOM 1573 O O . ARG A 1 204 ? 27.35478 -18.90597 12.42189 1.000 70.14263 204 ARG B O 1
ATOM 1575 N N . TYR A 1 205 ? 26.33565 -17.17407 13.42013 1.000 67.25578 205 TYR B N 1
ATOM 1576 C CA . TYR A 1 205 ? 25.16124 -17.99185 13.70901 1.000 67.64438 205 TYR B CA 1
ATOM 1577 C C . TYR A 1 205 ? 24.44429 -18.42840 12.44025 1.000 71.71207 205 TYR B C 1
ATOM 1578 O O . TYR A 1 205 ? 23.71744 -19.42827 12.46361 1.000 77.67587 205 TYR B O 1
ATOM 1587 N N . ALA A 1 206 ? 24.62083 -17.69958 11.33841 1.000 68.75881 206 ALA B N 1
ATOM 1588 C CA . ALA A 1 206 ? 24.00074 -18.09386 10.08183 1.000 66.88772 206 ALA B CA 1
ATOM 1589 C C . ALA A 1 206 ? 24.82517 -19.14496 9.35923 1.000 72.48586 206 ALA B C 1
ATOM 1590 O O . ALA A 1 206 ? 24.25984 -20.02326 8.69581 1.000 71.92272 206 ALA B O 1
ATOM 1592 N N . MET A 1 207 ? 26.15269 -19.06639 9.47897 1.000 69.81917 207 MET B N 1
ATOM 1593 C CA . MET A 1 207 ? 27.07453 -20.00812 8.85544 1.000 71.38851 207 MET B CA 1
ATOM 1594 C C . MET A 1 207 ? 27.31558 -21.27207 9.67923 1.000 74.25761 207 MET B C 1
ATOM 1595 O O . MET A 1 207 ? 28.11655 -22.11427 9.25633 1.000 72.52815 207 MET B O 1
ATOM 1600 N N . GLY A 1 208 ? 26.67923 -21.41907 10.84180 1.000 72.01745 208 GLY B N 1
ATOM 1601 C CA . GLY A 1 208 ? 26.94430 -22.55782 11.70302 1.000 71.21379 208 GLY B CA 1
ATOM 1602 C C . GLY A 1 208 ? 28.30089 -22.58079 12.38647 1.000 74.22771 208 GLY B C 1
ATOM 1603 O O . GLY A 1 208 ? 28.64741 -23.59730 12.99394 1.000 76.30896 208 GLY B O 1
ATOM 1604 N N . LEU A 1 209 ? 29.08890 -21.50048 12.30799 1.000 71.97237 209 LEU B N 1
ATOM 1605 C CA . LEU A 1 209 ? 30.39294 -21.47088 12.97032 1.000 74.72810 209 LEU B CA 1
ATOM 1606 C C . LEU A 1 209 ? 30.27215 -21.47185 14.49068 1.000 72.47124 209 LEU B C 1
ATOM 1607 O O . LEU A 1 209 ? 31.21737 -21.86914 15.17786 1.000 73.47350 209 LEU B O 1
ATOM 1612 N N . GLU A 1 210 ? 29.14671 -21.00981 15.02623 1.000 74.37804 210 GLU B N 1
ATOM 1613 C CA . GLU A 1 210 ? 28.83970 -21.13510 16.44310 1.000 74.78777 210 GLU B CA 1
ATOM 1614 C C . GLU A 1 210 ? 27.32666 -21.15066 16.58161 1.000 75.95262 210 GLU B C 1
ATOM 1615 O O . GLU A 1 210 ? 26.59637 -20.79995 15.64973 1.000 75.70183 210 GLU B O 1
ATOM 1617 N N . ASP A 1 211 ? 26.85457 -21.56921 17.74520 1.000 76.81235 211 ASP B N 1
ATOM 1618 C CA . ASP A 1 211 ? 25.42930 -21.51211 18.02833 1.000 76.32025 211 ASP B CA 1
ATOM 1619 C C . ASP A 1 211 ? 25.13698 -20.29737 18.89950 1.000 75.90810 211 ASP B C 1
ATOM 1620 O O . ASP A 1 211 ? 25.94889 -19.90388 19.73835 1.000 72.63666 211 ASP B O 1
ATOM 1622 N N . ALA A 1 212 ? 23.97714 -19.69278 18.67929 1.000 77.75393 212 ALA B N 1
ATOM 1623 C CA . ALA A 1 212 ? 23.63232 -18.48635 19.41519 1.000 81.50301 212 ALA B CA 1
ATOM 1624 C C . ALA A 1 212 ? 23.51362 -18.78995 20.90975 1.000 88.05379 212 ALA B C 1
ATOM 1625 O O . ALA A 1 212 ? 22.93552 -19.81444 21.29394 1.000 90.03118 212 ALA B O 1
ATOM 1627 N N . PRO A 1 213 ? 24.05018 -17.92527 21.77346 1.000 86.50554 213 PRO B N 1
ATOM 1628 C CA . PRO A 1 213 ? 23.85345 -18.10882 23.21549 1.000 90.63671 213 PRO B CA 1
ATOM 1629 C C . PRO A 1 213 ? 22.38597 -17.97753 23.59041 1.000 94.65058 213 PRO B C 1
ATOM 1630 O O . PRO A 1 213 ? 21.61480 -17.27798 22.93007 1.000 94.25794 213 PRO B O 1
ATOM 1634 N N . SER A 1 214 ? 22.00180 -18.66799 24.66259 1.000 98.50122 214 SER B N 1
ATOM 1635 C CA . SER A 1 214 ? 20.63075 -18.58309 25.14552 1.000 94.49126 214 SER B CA 1
ATOM 1636 C C .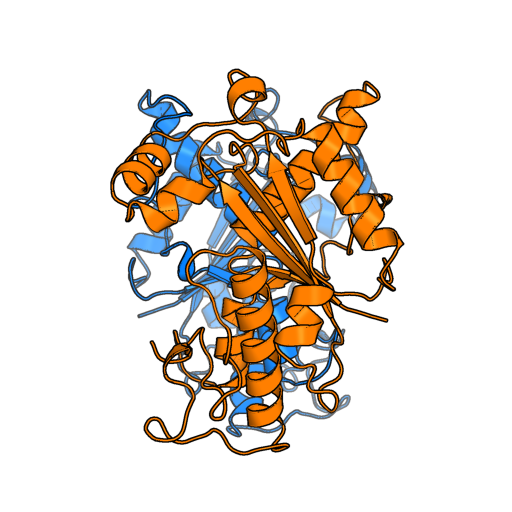 SER A 1 214 ? 20.38092 -17.21374 25.76512 1.000 96.69288 214 SER B C 1
ATOM 1637 O O . SER A 1 214 ? 21.30100 -16.56474 26.27486 1.000 95.80502 214 SER B O 1
ATOM 1640 N N . GLU A 1 215 ? 19.11365 -16.77863 25.72452 1.000 97.12880 215 GLU B N 1
ATOM 1641 C CA . GLU A 1 215 ? 18.74924 -15.45117 26.22018 1.000 96.58005 215 GLU B CA 1
ATOM 1642 C C . GLU A 1 215 ? 19.16028 -15.23956 27.67396 1.000 95.60621 215 GLU B C 1
ATOM 1643 O O . GLU A 1 215 ? 19.31710 -14.09023 28.10227 1.000 91.09314 215 GLU B O 1
ATOM 1645 N N . GLU A 1 216 ? 19.34723 -16.31808 28.43654 1.000 95.09233 216 GLU B N 1
ATOM 1646 C CA . GLU A 1 216 ? 19.90126 -16.22235 29.77757 1.000 93.81714 216 GLU B CA 1
ATOM 1647 C C . GLU A 1 216 ? 21.42406 -16.29154 29.79691 1.000 94.67417 216 GLU B C 1
ATOM 1648 O O . GLU A 1 216 ? 22.03986 -15.78471 30.74280 1.000 93.88805 216 GLU B O 1
ATOM 1650 N N . GLU A 1 217 ? 22.04576 -16.88904 28.77752 1.000 91.76160 217 GLU B N 1
ATOM 1651 C CA . GLU A 1 217 ? 23.48487 -17.11566 28.75990 1.000 90.96635 217 GLU B CA 1
ATOM 1652 C C . GLU A 1 217 ? 24.23354 -16.15151 27.83757 1.000 90.67977 217 GLU B C 1
ATOM 1653 O O . GLU A 1 217 ? 25.36957 -16.43829 27.44820 1.000 86.94461 217 GLU B O 1
ATOM 1655 N N . CYS A 1 218 ? 23.62867 -15.02165 27.47840 1.000 87.70515 218 CYS B N 1
ATOM 1656 C CA . CYS A 1 218 ? 24.24735 -14.03156 26.60510 1.000 76.68698 218 CYS B CA 1
ATOM 1657 C C . CYS A 1 218 ? 24.62641 -12.78251 27.39759 1.000 72.01830 218 CYS B C 1
ATOM 1658 O O . CYS A 1 218 ? 24.18196 -12.57981 28.53010 1.000 71.70389 218 CYS B O 1
ATOM 1661 N N . ASP A 1 219 ? 25.47737 -11.94619 26.80135 1.000 66.57737 219 ASP B N 1
ATOM 1662 C CA . ASP A 1 219 ? 25.76768 -10.64223 27.39493 1.000 65.95281 219 ASP B CA 1
ATOM 1663 C C . ASP A 1 219 ? 24.49171 -9.80529 27.41658 1.000 67.91587 219 ASP B C 1
ATOM 1664 O O . ASP A 1 219 ? 23.92090 -9.52347 26.34742 1.000 67.31896 219 ASP B O 1
ATOM 1666 N N . PRO A 1 220 ? 23.99614 -9.41061 28.59113 1.000 62.65173 220 PRO B N 1
ATOM 1667 C CA . PRO A 1 220 ? 22.73636 -8.66186 28.63774 1.000 60.79624 220 PRO B CA 1
ATOM 1668 C C . PRO A 1 220 ? 22.78782 -7.30544 27.95115 1.000 63.30997 220 PRO B C 1
ATOM 1669 O O . PRO A 1 220 ? 21.71959 -6.73630 27.68826 1.000 68.73657 220 PRO B O 1
ATOM 1673 N N . LEU A 1 221 ? 23.96832 -6.76280 27.65645 1.000 58.91550 221 LEU B N 1
ATOM 1674 C CA . LEU A 1 221 ? 24.01658 -5.53625 26.86755 1.000 59.01574 221 LEU B CA 1
ATOM 1675 C C . LEU A 1 221 ? 23.66662 -5.77626 25.40376 1.000 61.44764 221 LEU B C 1
ATOM 1676 O O . LEU A 1 221 ? 23.66191 -4.81631 24.62320 1.000 61.02512 221 LEU B O 1
ATOM 1678 N N . SER A 1 222 ? 23.37408 -7.01519 25.00569 1.000 60.57810 222 SER B N 1
ATOM 1679 C CA . SER A 1 222 ? 23.00316 -7.30801 23.62889 1.000 63.53726 222 SER B CA 1
ATOM 1680 C C . SER A 1 222 ? 21.52375 -7.61993 23.46403 1.000 67.84055 222 SER B C 1
ATOM 1681 O O . SER A 1 222 ? 21.09252 -7.92571 22.34712 1.000 71.88959 222 SER B O 1
ATOM 1684 N N . LEU A 1 223 ? 20.73417 -7.54742 24.53170 1.000 71.17607 223 LEU B N 1
ATOM 1685 C CA . LEU A 1 223 ? 19.32522 -7.90160 24.46599 1.000 66.70378 223 LEU B CA 1
ATOM 1686 C C . LEU A 1 223 ? 18.53655 -6.74869 23.86879 1.000 69.96148 223 LEU B C 1
ATOM 1687 O O . LEU A 1 223 ? 19.07409 -5.66521 23.63976 1.000 70.92816 223 LEU B O 1
ATOM 1689 N N . PRO A 1 224 ? 17.24326 -6.95754 23.58383 1.000 72.51831 224 PRO B N 1
ATOM 1690 C CA . PRO A 1 224 ? 16.40190 -5.84596 23.12542 1.000 74.66083 224 PRO B CA 1
ATOM 1691 C C . PRO A 1 224 ? 15.92140 -4.97272 24.28206 1.000 71.75084 224 PRO B C 1
ATOM 1692 O O . PRO A 1 224 ? 16.22654 -5.29374 25.43462 1.000 71.66255 224 PRO B O 1
ATOM 1694 N N . MET B 1 1 ? -1.06567 -7.39496 5.60168 1.000 62.06057 1 MET A N 1
ATOM 1695 C CA . MET B 1 1 ? 0.06306 -6.46948 5.75601 1.000 66.92417 1 MET A CA 1
ATOM 1696 C C . MET B 1 1 ? 1.06881 -6.65969 4.62662 1.000 58.89430 1 MET A C 1
ATOM 1697 O O . MET B 1 1 ? 1.82647 -7.62796 4.62296 1.000 58.00475 1 MET A O 1
ATOM 1702 N N . PHE B 1 2 ? 1.06701 -5.73591 3.67042 1.000 59.87525 2 PHE A N 1
ATOM 1703 C CA . PHE B 1 2 ? 2.00760 -5.74530 2.55404 1.000 61.90123 2 PHE A CA 1
ATOM 1704 C C . PHE B 1 2 ? 3.21083 -4.84224 2.85403 1.000 57.48826 2 PHE A C 1
ATOM 1705 O O . PHE B 1 2 ? 3.09690 -3.86242 3.59819 1.000 52.36280 2 PHE A O 1
ATOM 1713 N N . ASP B 1 3 ? 4.37756 -5.21140 2.29119 1.000 51.98870 3 ASP A N 1
ATOM 1714 C CA . ASP B 1 3 ? 5.56354 -4.36837 2.16197 1.000 44.95499 3 ASP A CA 1
ATOM 1715 C C . ASP B 1 3 ? 5.51654 -3.64884 0.81099 1.000 46.94918 3 ASP A C 1
ATOM 1716 O O . ASP B 1 3 ? 4.56474 -3.79807 0.05106 1.000 50.80066 3 ASP A O 1
ATOM 1721 N N . PHE B 1 4 ? 6.54740 -2.86839 0.47703 1.000 43.76804 4 PHE A N 1
ATOM 1722 C CA . PHE B 1 4 ? 6.56822 -2.23753 -0.84191 1.000 45.72076 4 PHE A CA 1
ATOM 1723 C C . PHE B 1 4 ? 7.99441 -1.95120 -1.30349 1.000 43.90654 4 PHE A C 1
ATOM 1724 O O . PHE B 1 4 ? 8.91677 -1.79814 -0.49786 1.000 48.77643 4 PHE A O 1
ATOM 1732 N N . ILE B 1 5 ? 8.14636 -1.87495 -2.62142 1.000 43.19398 5 ILE A N 1
ATOM 1733 C CA . ILE B 1 5 ? 9.37902 -1.50004 -3.29355 1.000 42.73602 5 ILE A CA 1
ATOM 1734 C C . ILE B 1 5 ? 9.17754 -0.13654 -3.94838 1.000 44.971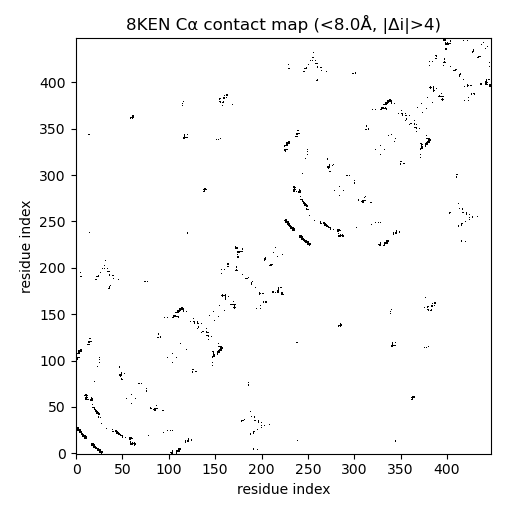39 5 ILE A C 1
ATOM 1735 O O . ILE B 1 5 ? 8.05603 0.23591 -4.32015 1.000 43.09218 5 ILE A O 1
ATOM 1740 N N . ILE B 1 6 ? 10.27233 0.62387 -4.07446 1.000 41.38278 6 ILE A N 1
ATOM 1741 C CA . ILE B 1 6 ? 10.27174 1.87510 -4.82581 1.000 41.32385 6 ILE A CA 1
ATOM 1742 C C . ILE B 1 6 ? 11.55309 1.94006 -5.64066 1.000 39.02176 6 ILE A C 1
ATOM 1743 O O . ILE B 1 6 ? 12.55865 1.32261 -5.28238 1.000 42.06976 6 ILE A O 1
ATOM 1748 N N . ASP B 1 7 ? 11.51552 2.69533 -6.74235 1.000 33.81822 7 ASP A N 1
ATOM 1749 C CA . ASP B 1 7 ? 12.70313 2.88977 -7.56261 1.000 40.13228 7 ASP A CA 1
ATOM 1750 C C . ASP B 1 7 ? 12.55279 4.15131 -8.38896 1.000 42.52957 7 ASP A C 1
ATOM 1751 O O . ASP B 1 7 ? 11.60609 4.25902 -9.17397 1.000 41.16795 7 ASP A O 1
ATOM 1756 N N . PHE B 1 8 ? 13.53091 5.05515 -8.26730 1.000 41.46856 8 PHE A N 1
ATOM 1757 C CA . PHE B 1 8 ? 13.57423 6.32079 -8.99666 1.000 40.96991 8 PHE A CA 1
ATOM 1758 C C . PHE B 1 8 ? 14.49516 6.22526 -10.20811 1.000 41.05286 8 PHE A C 1
ATOM 1759 O O . PHE B 1 8 ? 15.56128 5.60114 -10.14423 1.000 36.72541 8 PHE A O 1
ATOM 1767 N N . GLU B 1 9 ? 14.10511 6.89595 -11.28936 1.000 37.98701 9 GLU A N 1
ATOM 1768 C CA . GLU B 1 9 ? 15.04078 7.32204 -12.31444 1.000 35.93864 9 GLU A CA 1
ATOM 1769 C C . GLU B 1 9 ? 15.23227 8.82530 -12.14161 1.000 40.44243 9 GLU A C 1
ATOM 1770 O O . GLU B 1 9 ? 14.26098 9.53502 -11.85712 1.000 35.58598 9 GLU A O 1
ATOM 1776 N N . THR B 1 10 ? 16.49263 9.30349 -12.23361 1.000 36.48256 10 THR A N 1
ATOM 1777 C CA . THR B 1 10 ? 16.83157 10.68790 -11.88436 1.000 34.28335 10 THR A CA 1
ATOM 1778 C C . THR B 1 10 ? 17.80951 11.30328 -12.88084 1.000 37.14512 10 THR A C 1
ATOM 1779 O O . THR B 1 10 ? 18.39612 10.62281 -13.73355 1.000 33.53290 10 THR A O 1
ATOM 1783 N N . MET B 1 11 ? 17.97939 12.62335 -12.75433 1.000 31.99239 11 MET A N 1
ATOM 1784 C CA . MET B 1 11 ? 19.00310 13.35489 -13.48456 1.000 39.34120 11 MET A CA 1
ATOM 1785 C C . MET B 1 11 ? 20.13442 13.84512 -12.58644 1.000 41.78710 11 MET A C 1
ATOM 1786 O O . MET B 1 11 ? 20.92201 14.69121 -13.00804 1.000 47.20509 11 MET A O 1
ATOM 1791 N N . GLY B 1 12 ? 20.24872 13.31739 -11.37809 1.000 41.03837 12 GLY A N 1
ATOM 1792 C CA . GLY B 1 12 ? 21.28498 13.75280 -10.46445 1.000 41.71256 12 GLY A CA 1
ATOM 1793 C C . GLY B 1 12 ? 21.31924 12.81185 -9.28813 1.000 42.70622 12 GLY A C 1
ATOM 1794 O O . GLY B 1 12 ? 20.59773 11.80976 -9.26382 1.000 39.95670 12 GLY A O 1
ATOM 1795 N N . SER B 1 13 ? 22.12487 13.16373 -8.27074 1.000 40.92220 13 SER A N 1
ATOM 1796 C CA . SER B 1 13 ? 22.47573 12.14008 -7.29094 1.000 45.26687 13 SER A CA 1
ATOM 1797 C C . SER B 1 13 ? 22.01484 12.40193 -5.86112 1.000 44.49143 13 SER A C 1
ATOM 1798 O O . SER B 1 13 ? 21.74521 11.43166 -5.14320 1.000 53.46501 13 SER A O 1
ATOM 1801 N N . GLY B 1 14 ? 21.94372 13.63880 -5.39385 1.000 34.60859 14 GLY A N 1
ATOM 1802 C CA . GLY B 1 14 ? 21.59277 13.84825 -3.99685 1.000 36.83552 14 GLY A CA 1
ATOM 1803 C C . GLY B 1 14 ? 20.07898 13.83008 -3.71783 1.000 38.75158 14 GLY A C 1
ATOM 1804 O O . GLY B 1 14 ? 19.24936 13.54309 -4.58003 1.000 35.76521 14 GLY A O 1
ATOM 1805 N N . GLU B 1 15 ? 19.72357 14.18907 -2.47834 1.000 37.93375 15 GLU A N 1
ATOM 1806 C CA . GLU B 1 15 ? 18.30856 14.20211 -2.10581 1.000 34.30463 15 GLU A CA 1
ATOM 1807 C C . GLU B 1 15 ? 17.49562 15.22607 -2.88725 1.000 35.94837 15 GLU A C 1
ATOM 1808 O O . GLU B 1 15 ? 16.26482 15.11423 -2.91120 1.000 39.44422 15 GLU A O 1
ATOM 1814 N N . LYS B 1 16 ? 18.12924 16.18870 -3.56470 1.000 34.62273 16 LYS A N 1
ATOM 1815 C CA . LYS B 1 16 ? 17.39726 17.15663 -4.38156 1.000 36.14363 16 LYS A CA 1
ATOM 1816 C C . LYS B 1 16 ? 17.44190 16.81075 -5.86777 1.000 38.52769 16 LYS A C 1
ATOM 1817 O O . LYS B 1 16 ? 17.15382 17.67131 -6.71127 1.000 36.78685 16 LYS A O 1
ATOM 1823 N N . ALA B 1 17 ? 17.78966 15.57027 -6.20635 1.000 38.54664 17 ALA A N 1
ATOM 1824 C CA . ALA B 1 17 ? 17.96425 15.21713 -7.60886 1.000 41.27612 17 ALA A CA 1
ATOM 1825 C C . ALA B 1 17 ? 16.64162 15.28863 -8.37152 1.000 40.11160 17 ALA A C 1
ATOM 1826 O O . ALA B 1 17 ? 15.62151 14.72451 -7.93824 1.000 37.59413 17 ALA A O 1
ATOM 1828 N N . ALA B 1 18 ? 16.66995 16.01918 -9.49466 1.000 38.68603 18 ALA A N 1
ATOM 1829 C CA . ALA B 1 18 ? 15.58785 15.99204 -10.47503 1.000 38.80157 18 ALA A CA 1
ATOM 1830 C C . ALA B 1 18 ? 15.21469 14.55155 -10.77616 1.000 36.51779 18 ALA A C 1
ATOM 1831 O O . ALA B 1 18 ? 16.08832 13.72632 -11.03864 1.000 36.03327 18 ALA A O 1
ATOM 1833 N N . VAL B 1 19 ? 13.91636 14.24608 -10.69970 1.000 39.51290 19 VAL A N 1
ATOM 1834 C CA . VAL B 1 19 ? 13.40281 12.87746 -10.79110 1.000 35.73241 19 VAL A CA 1
ATOM 1835 C C . VAL B 1 19 ? 12.69539 12.68190 -12.12798 1.000 39.03917 19 VAL A C 1
ATOM 1836 O O . VAL B 1 19 ? 11.88549 13.52201 -12.54157 1.000 33.01295 19 VAL A O 1
ATOM 1840 N N . ILE B 1 20 ? 12.99225 11.56599 -12.79447 1.000 41.36801 20 ILE A N 1
ATOM 1841 C CA . ILE B 1 20 ? 12.37933 11.22567 -14.07988 1.000 39.88166 20 ILE A CA 1
ATOM 1842 C C . ILE B 1 20 ? 11.12848 10.38243 -13.89348 1.000 39.20365 20 ILE A C 1
ATOM 1843 O O . ILE B 1 20 ? 10.09333 10.64573 -14.50881 1.000 39.39489 20 ILE A O 1
ATOM 1848 N N . ASP B 1 21 ? 11.21416 9.32755 -13.09287 1.000 36.43202 21 ASP A N 1
ATOM 1849 C CA . ASP B 1 21 ? 10.03720 8.53522 -12.78322 1.000 42.43202 21 ASP A CA 1
ATOM 1850 C C . ASP B 1 21 ? 10.23077 7.89309 -11.41735 1.000 42.97042 21 ASP A C 1
ATOM 1851 O O . ASP B 1 21 ? 11.30915 7.96321 -10.81615 1.000 41.97038 21 ASP A O 1
ATOM 1856 N N . LEU B 1 22 ? 9.15255 7.27890 -10.93424 1.000 40.64577 22 LEU A N 1
ATOM 1857 C CA . LEU B 1 22 ? 9.11301 6.62477 -9.63093 1.000 39.26944 22 LEU A CA 1
ATOM 1858 C C . LEU B 1 22 ? 8.16976 5.43742 -9.77065 1.000 43.55705 22 LEU A C 1
ATOM 1859 O O . LEU B 1 22 ? 6.96132 5.62824 -9.95231 1.000 40.83866 22 LEU A O 1
ATOM 1864 N N . ALA B 1 23 ? 8.70858 4.22565 -9.69381 1.000 42.17259 23 ALA A N 1
ATOM 1865 C CA . ALA B 1 23 ? 7.89609 3.02202 -9.71361 1.000 40.78486 23 ALA A CA 1
ATOM 1866 C C . ALA B 1 23 ? 7.76523 2.48927 -8.29476 1.000 44.02535 23 ALA A C 1
ATOM 1867 O O . ALA B 1 23 ? 8.69083 2.61969 -7.48476 1.000 45.13878 23 ALA A O 1
ATOM 1869 N N . VAL B 1 24 ? 6.60083 1.92476 -7.98736 1.000 41.82057 24 VAL A N 1
ATOM 1870 C CA . VAL B 1 24 ? 6.31244 1.39104 -6.65730 1.000 44.93623 24 VAL A CA 1
ATOM 1871 C C . VAL B 1 24 ? 5.38439 0.19473 -6.81505 1.000 49.47491 24 VAL A C 1
ATOM 1872 O O . VAL B 1 24 ? 4.51799 0.18519 -7.69522 1.000 48.95669 24 VAL A O 1
ATOM 1876 N N . ILE B 1 25 ? 5.60931 -0.83914 -5.99424 1.000 46.82634 25 ILE A N 1
ATOM 1877 C CA . ILE B 1 25 ? 4.78567 -2.04431 -5.97180 1.000 49.68313 25 ILE A CA 1
ATOM 1878 C C . ILE B 1 25 ? 4.68777 -2.55240 -4.54034 1.000 50.34954 25 ILE A C 1
ATOM 1879 O O . ILE B 1 25 ? 5.70705 -2.70531 -3.85955 1.000 49.41959 25 ILE A O 1
ATOM 1884 N N . ALA B 1 26 ? 3.46318 -2.81712 -4.08929 1.000 50.31092 26 ALA A N 1
ATOM 1885 C CA . ALA B 1 26 ? 3.23940 -3.51361 -2.82799 1.000 53.89153 26 ALA A CA 1
ATOM 1886 C C . ALA B 1 26 ? 3.27073 -5.01903 -3.05833 1.000 55.36879 26 ALA A C 1
ATOM 1887 O O . ALA B 1 26 ? 2.83959 -5.50479 -4.10952 1.000 54.64080 26 ALA A O 1
ATOM 1889 N N . PHE B 1 27 ? 3.77263 -5.75656 -2.06746 1.000 50.14317 27 PHE A N 1
ATOM 1890 C CA . PHE B 1 27 ? 3.98486 -7.18770 -2.22266 1.000 52.44714 27 PHE A CA 1
ATOM 1891 C C . PHE B 1 27 ? 3.89348 -7.87529 -0.86761 1.000 54.68137 27 PHE A C 1
ATOM 1892 O O . PHE B 1 27 ? 3.88501 -7.23632 0.19022 1.000 56.57264 27 PHE A O 1
ATOM 1900 N N . ASP B 1 28 ? 3.82601 -9.20003 -0.91730 1.000 54.21320 28 ASP A N 1
ATOM 1901 C CA . ASP B 1 28 ? 3.57336 -9.98461 0.27054 1.000 58.39355 28 ASP A CA 1
ATOM 1902 C C . ASP B 1 28 ? 4.89088 -10.53450 0.76384 1.000 55.37949 28 ASP A C 1
ATOM 1903 O O . ASP B 1 28 ? 5.56192 -11.26187 0.01891 1.000 58.85662 28 ASP A O 1
ATOM 1908 N N . PRO B 1 29 ? 5.30648 -10.20244 1.98712 1.000 59.64348 29 PRO A N 1
ATOM 1909 C CA . PRO B 1 29 ? 6.59330 -10.69612 2.49572 1.000 58.59938 29 PRO A CA 1
ATOM 1910 C C . PRO B 1 29 ? 6.57525 -12.15148 2.94352 1.000 59.40225 29 PRO A C 1
ATOM 1911 O O . PRO B 1 29 ? 7.64959 -12.69511 3.22964 1.000 64.32359 29 PRO A O 1
ATOM 1915 N N . ASN B 1 30 ? 5.40932 -12.79436 3.01481 1.000 65.40182 30 ASN A N 1
ATOM 1916 C CA . ASN B 1 30 ? 5.30095 -14.17607 3.48770 1.000 63.50506 30 ASN A CA 1
ATOM 1917 C C . ASN B 1 30 ? 6.17053 -15.09409 2.63782 1.000 65.40282 30 ASN A C 1
ATOM 1918 O O . ASN B 1 30 ? 5.94537 -15.19425 1.42023 1.000 68.25644 30 ASN A O 1
ATOM 1923 N N . PRO B 1 31 ? 7.14836 -15.78942 3.22247 1.000 67.03531 31 PRO A N 1
ATOM 1924 C CA . PRO B 1 31 ? 8.05402 -16.61184 2.40034 1.000 66.56979 31 PRO A CA 1
ATOM 1925 C C . PRO B 1 31 ? 7.34240 -17.71485 1.62969 1.000 76.33690 31 PRO A C 1
ATOM 1926 O O . PRO B 1 31 ? 7.79184 -18.08612 0.53765 1.000 75.30174 31 PRO A O 1
ATOM 1930 N N . GLU B 1 32 ? 6.24395 -18.25443 2.16527 1.000 77.27248 32 GLU A N 1
ATOM 1931 C CA . GLU B 1 32 ? 5.49550 -19.29594 1.47295 1.000 77.85169 32 GLU A CA 1
ATOM 1932 C C . GLU B 1 32 ? 4.57460 -18.75265 0.39129 1.000 76.28076 32 GLU A C 1
ATOM 1933 O O . GLU B 1 32 ? 4.05118 -19.54463 -0.39710 1.000 78.45297 32 GLU A O 1
ATOM 1939 N N . VAL B 1 33 ? 4.36555 -17.44020 0.32628 1.000 73.60066 33 VAL A N 1
ATOM 1940 C CA . VAL B 1 33 ? 3.56712 -16.82461 -0.72694 1.000 67.75478 33 VAL A CA 1
ATOM 1941 C C . VAL B 1 33 ? 4.53111 -16.32894 -1.79528 1.000 69.59735 33 VAL A C 1
ATOM 1942 O O . VAL B 1 33 ? 5.40008 -15.49198 -1.51760 1.000 67.52913 33 VAL A O 1
ATOM 1946 N N . VAL B 1 34 ? 4.38850 -16.85784 -3.01205 1.000 68.54533 34 VAL A N 1
ATOM 1947 C CA . VAL B 1 34 ? 5.28607 -16.54751 -4.11920 1.000 65.25397 34 VAL A CA 1
ATOM 1948 C C . VAL B 1 34 ? 4.52403 -15.77161 -5.18195 1.000 72.13478 34 VAL A C 1
ATOM 1949 O O . VAL B 1 34 ? 4.05646 -16.35503 -6.16656 1.000 75.63141 34 VAL A O 1
ATOM 1951 N N . GLU B 1 35 ? 4.38908 -14.45606 -4.99228 1.000 72.33265 35 GLU A N 1
ATOM 1952 C CA . GLU B 1 35 ? 3.67850 -13.63184 -5.96342 1.000 70.69839 35 GLU A CA 1
ATOM 1953 C C . GLU B 1 35 ? 4.43971 -13.64383 -7.28189 1.000 70.84658 35 GLU A C 1
ATOM 1954 O O . GLU B 1 35 ? 5.66165 -13.47313 -7.30072 1.000 71.86438 35 GLU A O 1
ATOM 1956 N N . THR B 1 36 ? 3.72416 -13.86341 -8.38241 1.000 69.56126 36 THR A N 1
ATOM 1957 C CA . THR B 1 36 ? 4.36529 -14.04069 -9.67520 1.000 68.07225 36 THR A CA 1
ATOM 1958 C C . THR B 1 36 ? 4.56825 -12.70830 -10.39003 1.000 65.60361 36 THR A C 1
ATOM 1959 O O . THR B 1 36 ? 4.00564 -11.67102 -10.02082 1.000 62.98068 36 THR A O 1
ATOM 1963 N N . PHE B 1 37 ? 5.36981 -12.77305 -11.45722 1.000 61.46663 37 PHE A N 1
ATOM 1964 C CA . PHE B 1 37 ? 5.71816 -11.58592 -12.23052 1.000 63.82210 37 PHE A CA 1
ATOM 1965 C C . PHE B 1 37 ? 4.47650 -10.81561 -12.66801 1.000 63.69263 37 PHE A C 1
ATOM 1966 O O . PHE B 1 37 ? 4.37915 -9.59984 -12.45391 1.000 61.16955 37 PHE A O 1
ATOM 1974 N N . ASP B 1 38 ? 3.50585 -11.51140 -13.27260 1.000 63.26073 38 ASP A N 1
ATOM 1975 C CA . ASP B 1 38 ? 2.38861 -10.82144 -13.91342 1.000 63.00089 38 ASP A CA 1
ATOM 1976 C C . ASP B 1 38 ? 1.54643 -10.06668 -12.89606 1.000 60.78459 38 ASP A C 1
ATOM 1977 O O . ASP B 1 38 ? 1.15205 -8.91926 -13.13826 1.000 58.52528 38 ASP A O 1
ATOM 1979 N N . GLU B 1 39 ? 1.25907 -10.68554 -11.74820 1.000 60.12658 39 GLU A N 1
ATOM 1980 C CA . GLU B 1 39 ? 0.44271 -9.99833 -10.75197 1.000 64.99515 39 GLU A CA 1
ATOM 1981 C C . GLU B 1 39 ? 1.21440 -8.85854 -10.09495 1.000 61.12286 39 GLU A C 1
ATOM 1982 O O . GLU B 1 39 ? 0.64053 -7.80591 -9.80308 1.000 56.68387 39 GLU A O 1
ATOM 1988 N N . LEU B 1 40 ? 2.51912 -9.04383 -9.86764 1.000 64.92330 40 LEU A N 1
ATOM 1989 C CA . LEU B 1 40 ? 3.34342 -7.95139 -9.35675 1.000 59.58527 40 LEU A CA 1
ATOM 1990 C C . LEU B 1 40 ? 3.31149 -6.75556 -10.29989 1.000 56.56672 40 LEU A C 1
ATOM 1991 O O . LEU B 1 40 ? 3.03321 -5.62489 -9.88392 1.000 52.44876 40 LEU A O 1
ATOM 1996 N N . VAL B 1 41 ? 3.58533 -6.99639 -11.58222 1.000 57.04435 41 VAL A N 1
ATOM 1997 C CA . VAL B 1 41 ? 3.53546 -5.93348 -12.57977 1.000 55.38468 41 VAL A CA 1
ATOM 1998 C C . VAL B 1 41 ? 2.16711 -5.26874 -12.59876 1.000 58.60089 41 VAL A C 1
ATOM 1999 O O . VAL B 1 41 ? 2.06511 -4.04341 -12.73239 1.000 60.39261 41 VAL A O 1
ATOM 2003 N N . SER B 1 42 ? 1.09338 -6.05690 -12.44190 1.000 59.89021 42 SER A N 1
ATOM 2004 C CA . SER B 1 42 ? -0.25904 -5.49400 -12.49917 1.000 58.71162 42 SER A CA 1
ATOM 2005 C C . SER B 1 42 ? -0.56824 -4.65095 -11.26876 1.000 55.78638 42 SER A C 1
ATOM 2006 O O . SER B 1 42 ? -1.26075 -3.62817 -11.36238 1.000 54.48545 42 SER A O 1
ATOM 2009 N N . ARG B 1 43 ? -0.09490 -5.08141 -10.10081 1.000 55.17694 43 ARG A N 1
ATOM 2010 C CA . ARG B 1 43 ? -0.31543 -4.31638 -8.88522 1.000 54.35148 43 ARG A CA 1
ATOM 2011 C C . ARG B 1 43 ? 0.49977 -3.03402 -8.86213 1.000 53.66153 43 ARG A C 1
ATOM 2012 O O . ARG B 1 43 ? 0.23069 -2.15997 -8.03226 1.000 55.02725 43 ARG A O 1
ATOM 2020 N N . GLY B 1 44 ? 1.46935 -2.89645 -9.75142 1.000 54.88926 44 GLY A N 1
ATOM 2021 C CA . GLY B 1 44 ? 2.40781 -1.80147 -9.66608 1.000 54.58061 44 GLY A CA 1
ATOM 2022 C C . GLY B 1 44 ? 1.95761 -0.57549 -10.42512 1.000 54.80422 44 GLY A C 1
ATOM 202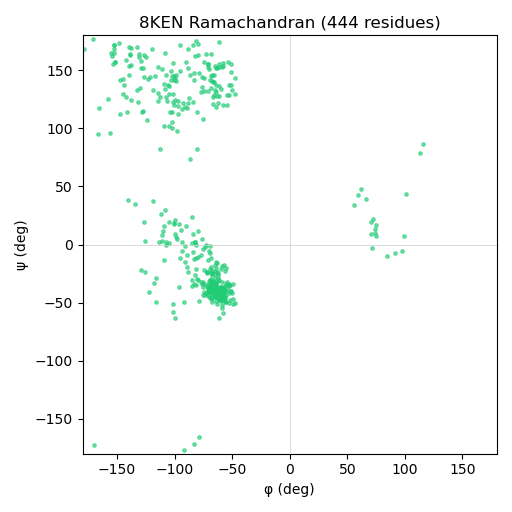3 O O . GLY B 1 44 ? 1.12047 -0.64832 -11.32252 1.000 63.00421 44 GLY A O 1
ATOM 2024 N N . ILE B 1 45 ? 2.49689 0.57410 -10.02185 1.000 49.11283 45 ILE A N 1
ATOM 2025 C CA . ILE B 1 45 ? 2.28189 1.82658 -10.73017 1.000 49.06356 45 ILE A CA 1
ATOM 2026 C C . ILE B 1 45 ? 3.62293 2.50662 -11.01064 1.000 51.51616 45 ILE A C 1
ATOM 2027 O O . ILE B 1 45 ? 4.64816 2.24232 -10.37218 1.000 42.77738 45 ILE A O 1
ATOM 2032 N N . LYS B 1 46 ? 3.59345 3.37720 -12.01099 1.000 49.75185 46 LYS A N 1
ATOM 2033 C CA . LYS B 1 46 ? 4.74759 4.13793 -12.46128 1.000 45.55179 46 LYS A CA 1
ATOM 2034 C C . LYS B 1 46 ? 4.32434 5.59655 -12.47097 1.000 46.14715 46 LYS A C 1
ATOM 2035 O O . LYS B 1 46 ? 3.40913 5.97025 -13.21213 1.000 47.90910 46 LYS A O 1
ATOM 2037 N N . ILE B 1 47 ? 4.94397 6.40398 -11.61268 1.000 43.00522 47 ILE A N 1
ATOM 2038 C CA . ILE B 1 47 ? 4.71509 7.84199 -11.58411 1.000 41.93891 47 ILE A CA 1
ATOM 2039 C C . ILE B 1 47 ? 5.82907 8.49651 -12.38412 1.000 43.38453 47 ILE A C 1
ATOM 2040 O O . ILE B 1 47 ? 7.01911 8.27177 -12.10874 1.000 42.22076 47 ILE A O 1
ATOM 2045 N N . LYS B 1 48 ? 5.43778 9.27153 -13.39643 1.000 41.12246 48 LYS A N 1
ATOM 2046 C CA . LYS B 1 48 ? 6.34739 9.88537 -14.35720 1.000 38.70382 48 LYS A CA 1
ATOM 2047 C C . LYS B 1 48 ? 6.29314 11.39668 -14.20047 1.000 43.93156 48 LYS A C 1
ATOM 2048 O O . LYS B 1 48 ? 5.20126 11.98218 -14.18215 1.000 45.28527 48 LYS A O 1
ATOM 2054 N N . PHE B 1 49 ? 7.46419 12.02484 -14.10303 1.000 39.65072 49 PHE A N 1
ATOM 2055 C CA . PHE B 1 49 ? 7.56001 13.42406 -13.72591 1.000 39.83059 49 PHE A CA 1
ATOM 2056 C C . PHE B 1 49 ? 7.83081 14.31213 -14.92515 1.000 42.22999 49 PHE A C 1
ATOM 2057 O O . PHE B 1 49 ? 8.48077 13.90698 -15.89609 1.000 40.73434 49 PHE A O 1
ATOM 2065 N N . ASP B 1 50 ? 7.32002 15.53529 -14.83951 1.000 42.74768 50 ASP A N 1
ATOM 2066 C CA . ASP B 1 50 ? 7.65914 16.56522 -15.80557 1.000 44.75574 50 ASP A CA 1
ATOM 2067 C C . ASP B 1 50 ? 9.00433 17.14287 -15.40184 1.000 44.44614 50 ASP A C 1
ATOM 2068 O O . ASP B 1 50 ? 9.12786 17.75126 -14.33399 1.000 43.71441 50 ASP A O 1
ATOM 2073 N N . LEU B 1 51 ? 10.01108 16.92832 -16.25062 1.000 47.17008 51 LEU A N 1
ATOM 2074 C CA . LEU B 1 51 ? 11.38176 17.32332 -15.94222 1.000 42.66257 51 LEU A CA 1
ATOM 2075 C C . LEU B 1 51 ? 11.58018 18.82598 -16.05289 1.000 44.33788 51 LEU A C 1
ATOM 2076 O O . LEU B 1 51 ? 12.29956 19.42085 -15.24305 1.000 44.34711 51 LEU A O 1
ATOM 2081 N N . LYS B 1 52 ? 10.99229 19.44185 -17.07938 1.000 47.11473 52 LYS A N 1
ATOM 2082 C CA . LYS B 1 52 ? 11.18813 20.86949 -17.31027 1.000 49.21022 52 LYS A CA 1
ATOM 2083 C C . LYS B 1 52 ? 10.81887 21.68162 -16.07443 1.000 49.93984 52 LYS A C 1
ATOM 2084 O O . LYS B 1 52 ? 11.60752 22.51361 -15.60939 1.000 50.66123 52 LYS A O 1
ATOM 2090 N N . SER B 1 53 ? 9.63617 21.42380 -15.50385 1.000 43.96932 53 SER A N 1
ATOM 2091 C CA . SER B 1 53 ? 9.18848 22.16622 -14.32656 1.000 43.52642 53 SER A CA 1
ATOM 2092 C C . SER B 1 53 ? 10.14282 22.04979 -13.14340 1.000 52.86891 53 SER A C 1
ATOM 2093 O O . SER B 1 53 ? 10.08469 22.88506 -12.23531 1.000 54.39526 53 SER A O 1
ATOM 2096 N N . GLN B 1 54 ? 11.03119 21.05454 -13.12394 1.000 50.93701 54 GLN A N 1
ATOM 2097 C CA . GLN B 1 54 ? 11.97620 20.99564 -12.02119 1.000 48.29539 54 GLN A CA 1
ATOM 2098 C C . GLN B 1 54 ? 13.19355 21.86728 -12.25220 1.000 47.42890 54 GLN A C 1
ATOM 2099 O O . GLN B 1 54 ? 14.01520 22.00123 -11.32868 1.000 47.09899 54 GLN A O 1
ATOM 2105 N N . LYS B 1 55 ? 13.32770 22.45890 -13.44166 1.000 47.34287 55 LYS A N 1
ATOM 2106 C CA . LYS B 1 55 ? 14.45260 23.36290 -13.69437 1.000 49.42598 55 LYS A CA 1
ATOM 2107 C C . LYS B 1 55 ? 14.33363 24.55813 -12.76034 1.000 49.47780 55 LYS A C 1
ATOM 2108 O O . LYS B 1 55 ? 13.26639 25.16418 -12.64264 1.000 54.88423 55 LYS A O 1
ATOM 2114 N N . GLY B 1 56 ? 15.39861 24.84821 -12.03156 1.000 54.51734 56 GLY A N 1
ATOM 2115 C CA . GLY B 1 56 ? 15.32645 25.86125 -11.00720 1.000 55.33100 56 GLY A CA 1
ATOM 2116 C C . GLY B 1 56 ? 14.80732 25.38266 -9.67099 1.000 53.65670 56 GLY A C 1
ATOM 2117 O O . GLY B 1 56 ? 14.88563 26.13386 -8.69663 1.000 57.67643 56 GLY A O 1
ATOM 2118 N N . HIS B 1 57 ? 14.27928 24.16206 -9.58347 1.000 51.94024 57 HIS A N 1
ATOM 2119 C CA . HIS B 1 57 ? 13.85500 23.61393 -8.29945 1.000 52.58853 57 HIS A CA 1
ATOM 2120 C C . HIS B 1 57 ? 14.64620 22.38830 -7.86324 1.000 49.92624 57 HIS A C 1
ATOM 2121 O O . HIS B 1 57 ? 14.78959 22.15668 -6.66234 1.000 50.68113 57 HIS A O 1
ATOM 2128 N N . ARG B 1 58 ? 15.16592 21.60082 -8.79570 1.000 45.26784 58 ARG A N 1
ATOM 2129 C CA . ARG B 1 58 ? 15.82103 20.34983 -8.45741 1.000 41.20202 58 ARG A CA 1
ATOM 2130 C C . ARG B 1 58 ? 17.05734 20.20507 -9.33282 1.000 43.36622 58 ARG A C 1
ATOM 2131 O O . ARG B 1 58 ? 17.26982 20.97971 -10.26925 1.000 43.59402 58 ARG A O 1
ATOM 2139 N N . LEU B 1 59 ? 17.89372 19.21374 -9.01054 1.000 43.56782 59 LEU A N 1
ATOM 2140 C CA . LEU B 1 59 ? 19.31883 19.25567 -9.34567 1.000 45.85957 59 LEU A CA 1
ATOM 2141 C C . LEU B 1 59 ? 19.61152 18.37086 -10.55541 1.000 44.21235 59 LEU A C 1
ATOM 2142 O O . LEU B 1 59 ? 19.49658 17.14617 -10.47649 1.000 46.53168 59 LEU A O 1
ATOM 2147 N N . PHE B 1 60 ? 20.01135 18.98668 -11.66815 1.000 43.06171 60 PHE A N 1
ATOM 2148 C CA . PHE B 1 60 ? 20.41199 18.25169 -12.87130 1.000 45.61191 60 PHE A CA 1
ATOM 2149 C C . PHE B 1 60 ? 21.94007 18.15495 -12.87489 1.000 45.74026 60 PHE A C 1
ATOM 2150 O O . PHE B 1 60 ? 22.62656 19.08925 -13.27975 1.000 42.98990 60 PHE A O 1
ATOM 2158 N N . THR B 1 61 ? 22.46787 17.02141 -12.42361 1.000 42.39747 61 THR A N 1
ATOM 2159 C CA . THR B 1 61 ? 23.90322 16.79375 -12.39971 1.000 45.67466 61 THR A CA 1
ATOM 2160 C C . THR B 1 61 ? 24.40202 16.48195 -13.80468 1.000 47.67202 61 THR A C 1
ATOM 2161 O O . THR B 1 61 ? 23.77242 15.72119 -14.54532 1.000 48.94601 61 THR A O 1
ATOM 2165 N N . LYS B 1 62 ? 25.51720 17.10043 -14.18647 1.000 48.13612 62 LYS A N 1
ATOM 2166 C CA . LYS B 1 62 ? 25.98360 16.96814 -15.56352 1.000 52.23930 62 LYS A CA 1
ATOM 2167 C C . LYS B 1 62 ? 26.61393 15.60273 -15.83137 1.000 49.85019 62 LYS A C 1
ATOM 2168 O O . LYS B 1 62 ? 26.49768 15.07592 -16.94246 1.000 48.38539 62 LYS A O 1
ATOM 2174 N N . SER B 1 63 ? 27.26233 15.00560 -14.83615 1.000 49.69350 63 SER A N 1
ATOM 2175 C CA . SER B 1 63 ? 27.75481 13.64434 -15.00209 1.000 50.45026 63 SER A CA 1
ATOM 2176 C C . SER B 1 63 ? 26.63271 12.62128 -15.09638 1.000 54.88914 63 SER A C 1
ATOM 2177 O O . SER B 1 63 ? 26.90433 11.46049 -15.42676 1.000 58.01252 63 SER A O 1
ATOM 2180 N N . THR B 1 64 ? 25.39245 13.00900 -14.79199 1.000 55.13990 64 THR A N 1
ATOM 2181 C CA . THR B 1 64 ? 24.23213 12.15139 -14.99807 1.000 47.28004 64 THR A CA 1
ATOM 2182 C C . THR B 1 64 ? 23.53209 12.44952 -16.31087 1.000 41.92848 64 THR A C 1
ATOM 2183 O O . THR B 1 64 ? 23.06316 11.52561 -16.97778 1.000 43.74306 64 THR A O 1
ATOM 2187 N N . ILE B 1 65 ? 23.48302 13.72434 -16.70333 1.000 47.02554 65 ILE A N 1
ATOM 2188 C CA . ILE B 1 65 ? 22.97605 14.09080 -18.02261 1.000 46.03285 65 ILE A CA 1
ATOM 2189 C C . ILE B 1 65 ? 23.78541 13.39992 -19.11045 1.000 51.93450 65 ILE A C 1
ATOM 2190 O O . ILE B 1 65 ? 23.22826 12.82516 -20.05719 1.000 53.28334 65 ILE A O 1
ATOM 2195 N N . GLU B 1 66 ? 25.11607 13.43567 -18.98717 1.000 46.99518 66 GLU A N 1
ATOM 2196 C CA . GLU B 1 66 ? 25.95196 12.76142 -19.96972 1.000 50.43127 66 GLU A CA 1
ATOM 2197 C C . GLU B 1 66 ? 25.75241 11.24967 -19.91176 1.000 51.29094 66 GLU A C 1
ATOM 2198 O O . GLU B 1 66 ? 25.64076 10.59420 -20.95379 1.000 54.78979 66 GLU A O 1
ATOM 2200 N N . TRP B 1 67 ? 25.67928 10.67882 -18.70841 1.000 46.69363 67 TRP A N 1
ATOM 2201 C CA . TRP B 1 67 ? 25.38840 9.25429 -18.59307 1.000 49.57352 67 TRP A CA 1
ATOM 2202 C C . TRP B 1 67 ? 24.13864 8.86440 -19.38913 1.000 54.22407 67 TRP A C 1
ATOM 2203 O O . TRP B 1 67 ? 24.16798 7.89715 -20.15839 1.000 51.43171 67 TRP A O 1
ATOM 2214 N N . TRP B 1 68 ? 23.03694 9.62837 -19.24285 1.000 49.83481 68 TRP A N 1
ATOM 2215 C CA . TRP B 1 68 ? 21.81337 9.31577 -19.99118 1.000 51.65280 68 TRP A CA 1
ATOM 2216 C C . TRP B 1 68 ? 22.03382 9.44568 -21.49746 1.000 51.62818 68 TRP A C 1
ATOM 2217 O O . TRP B 1 68 ? 21.53744 8.62376 -22.27195 1.000 50.69382 68 TRP A O 1
ATOM 2228 N N . LYS B 1 69 ? 22.78168 10.46851 -21.92712 1.000 48.45697 69 LYS A N 1
ATOM 2229 C CA . LYS B 1 69 ? 23.06109 10.67361 -23.34558 1.000 52.73900 69 LYS A CA 1
ATOM 2230 C C . LYS B 1 69 ? 23.68511 9.43491 -23.99743 1.000 59.23590 69 LYS A C 1
ATOM 2231 O O . LYS B 1 69 ? 23.44732 9.16757 -25.18061 1.000 57.87481 69 LYS A O 1
ATOM 2237 N N . ASN B 1 70 ? 24.47487 8.66316 -23.24730 1.000 51.69586 70 ASN A N 1
ATOM 2238 C CA . ASN B 1 70 ? 25.16893 7.51028 -23.80061 1.000 55.45384 70 ASN A CA 1
ATOM 2239 C C . ASN B 1 70 ? 24.38808 6.21471 -23.69445 1.000 58.44211 70 ASN A C 1
ATOM 2240 O O . ASN B 1 70 ? 24.88817 5.18074 -24.14072 1.000 62.18949 70 ASN A O 1
ATOM 2245 N N . GLN B 1 71 ? 23.19415 6.23135 -23.11451 1.000 58.56543 71 GLN A N 1
ATOM 2246 C CA . GLN B 1 71 ? 22.44655 5.00128 -22.93351 1.000 55.00551 71 GLN A CA 1
ATOM 2247 C C . GLN B 1 71 ? 21.72147 4.60938 -24.22076 1.000 54.90615 71 GLN A C 1
ATOM 2248 O O . GLN B 1 71 ? 21.71095 5.33555 -25.22018 1.000 53.30018 71 GLN A O 1
ATOM 2254 N N . SER B 1 72 ? 21.08647 3.44157 -24.16799 1.000 55.21708 72 SER A N 1
ATOM 2255 C CA . SER B 1 72 ? 20.49329 2.84174 -25.35287 1.000 55.91780 72 SER A CA 1
ATOM 2256 C C . SER B 1 72 ? 19.25891 3.61930 -25.79464 1.000 56.89244 72 SER A C 1
ATOM 2257 O O . SER B 1 72 ? 18.62723 4.31034 -24.98854 1.000 58.46760 72 SER A O 1
ATOM 2260 N N . PRO B 1 73 ? 18.89940 3.53242 -27.07627 1.000 58.48135 73 PRO A N 1
ATOM 2261 C CA . PRO B 1 73 ? 17.71594 4.27351 -27.54117 1.000 55.31653 73 PRO A CA 1
ATOM 2262 C C . PRO B 1 73 ? 16.44611 3.89863 -26.80086 1.000 53.85358 73 PRO A C 1
ATOM 2263 O O . PRO B 1 73 ? 15.58257 4.76146 -26.60733 1.000 50.84071 73 PRO A O 1
ATOM 2267 N N . GLU B 1 74 ? 16.30438 2.64530 -26.36015 1.000 51.83229 74 GLU A N 1
ATOM 2268 C CA . GLU B 1 74 ? 15.06878 2.27651 -25.67349 1.000 56.40253 74 GLU A CA 1
ATOM 2269 C C . GLU B 1 74 ? 15.08320 2.73570 -24.21552 1.000 55.87804 74 GLU A C 1
ATOM 2270 O O . GLU B 1 74 ? 14.02877 3.05576 -23.65429 1.000 52.01824 74 GLU A O 1
ATOM 2272 N N . ALA B 1 75 ? 16.26237 2.79161 -23.59357 1.000 57.36115 75 ALA A N 1
ATOM 2273 C CA . ALA B 1 75 ? 16.35921 3.36958 -22.25909 1.000 54.11953 75 ALA A CA 1
ATOM 2274 C C . ALA B 1 75 ? 16.10405 4.87067 -22.29875 1.000 53.11048 75 ALA A C 1
ATOM 2275 O O . ALA B 1 75 ? 15.36564 5.40911 -21.46620 1.000 54.93899 75 ALA A O 1
ATOM 2277 N N . ARG B 1 76 ? 16.70780 5.56255 -23.26393 1.000 53.18438 76 ARG A N 1
ATOM 2278 C CA . ARG B 1 76 ? 16.45637 6.98955 -23.42454 1.000 51.20638 76 ARG A CA 1
ATOM 2279 C C . ARG B 1 76 ? 14.98905 7.27965 -23.75166 1.000 55.40131 76 ARG A C 1
ATOM 2280 O O . ARG B 1 76 ? 14.46233 8.33206 -23.36752 1.000 52.14380 76 ARG A O 1
ATOM 2282 N N . LYS B 1 77 ? 14.30783 6.36496 -24.44639 1.000 50.39096 77 LYS A N 1
ATOM 2283 C CA . LYS B 1 77 ? 12.90994 6.60619 -24.78509 1.000 51.07294 77 LYS A CA 1
ATOM 2284 C C . LYS B 1 77 ? 12.03752 6.59391 -23.53790 1.000 48.24835 77 LYS A C 1
ATOM 2285 O O . LYS B 1 77 ? 11.21905 7.49531 -23.34642 1.000 49.41988 77 LYS A O 1
ATOM 2287 N N . ASN B 1 78 ? 12.23517 5.59907 -22.65550 1.000 49.15092 78 ASN A N 1
ATOM 2288 C CA . ASN B 1 78 ? 11.44341 5.46316 -21.43563 1.000 48.42915 78 ASN A CA 1
ATOM 2289 C C . ASN 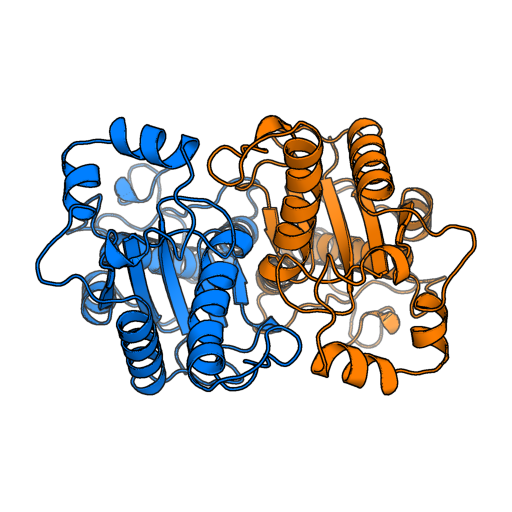B 1 78 ? 11.50970 6.70647 -20.55061 1.000 51.78003 78 ASN A C 1
ATOM 2290 O O . ASN B 1 78 ? 10.66144 6.88164 -19.66340 1.000 48.37274 78 ASN A O 1
ATOM 2292 N N . ILE B 1 79 ? 12.49886 7.57179 -20.76971 1.000 49.07830 79 ILE A N 1
ATOM 2293 C CA . ILE B 1 79 ? 12.73093 8.74611 -19.94688 1.000 52.48412 79 ILE A CA 1
ATOM 2294 C C . ILE B 1 79 ? 12.42987 10.03317 -20.70475 1.000 48.94191 79 ILE A C 1
ATOM 2295 O O . ILE B 1 79 ? 12.65612 11.12645 -20.18365 1.000 45.81817 79 ILE A O 1
ATOM 2297 N N . ALA B 1 80 ? 11.94719 9.92684 -21.93872 1.000 47.42797 80 ALA A N 1
ATOM 2298 C CA . ALA B 1 80 ? 11.59222 11.11493 -22.69555 1.000 47.91888 80 ALA A CA 1
ATOM 2299 C C . ALA B 1 80 ? 10.32287 11.74575 -22.10745 1.000 45.93832 80 ALA A C 1
ATOM 2300 O O . ALA B 1 80 ? 9.53041 11.06717 -21.44931 1.000 44.89054 80 ALA A O 1
ATOM 2302 N N . PRO B 1 81 ? 10.12075 13.05342 -22.30045 1.000 48.50956 81 PRO A N 1
ATOM 2303 C CA . PRO B 1 81 ? 8.88301 13.66804 -21.80725 1.000 45.77443 81 PRO A CA 1
ATOM 2304 C C . PRO B 1 81 ? 7.69280 13.10353 -22.55915 1.000 51.79422 81 PRO A C 1
ATOM 2305 O O . PRO B 1 81 ? 7.78716 12.75803 -23.73836 1.000 55.28443 81 PRO A O 1
ATOM 2309 N N . SER B 1 82 ? 6.57014 12.98404 -21.85736 1.000 53.18676 82 SER A N 1
ATOM 2310 C CA . SER B 1 82 ? 5.32940 12.55940 -22.48542 1.000 54.75624 82 SER A CA 1
ATOM 2311 C C . SER B 1 82 ? 4.18438 13.23618 -21.75398 1.000 56.86387 82 SER A C 1
ATOM 2312 O O . SER B 1 82 ? 4.38076 13.90058 -20.73540 1.000 57.68553 82 SER A O 1
ATOM 2315 N N . ASP B 1 83 ? 2.97982 13.06850 -22.29210 1.000 60.34706 83 ASP A N 1
ATOM 2316 C CA . ASP B 1 83 ? 1.81119 13.73894 -21.73634 1.000 62.86476 83 ASP A CA 1
ATOM 2317 C C . ASP B 1 83 ? 1.34923 13.13242 -20.43099 1.000 59.85765 83 ASP A C 1
ATOM 2318 O O . ASP B 1 83 ? 0.38220 13.63829 -19.85657 1.000 59.61415 83 ASP A O 1
ATOM 2323 N N . GLU B 1 84 ? 1.97864 12.06574 -19.95185 1.000 57.38912 84 GLU A N 1
ATOM 2324 C CA . GLU B 1 84 ? 1.62386 11.55464 -18.63834 1.000 57.10217 84 GLU A CA 1
ATOM 2325 C C . GLU B 1 84 ? 2.50587 12.12976 -17.54297 1.000 52.42992 84 GLU A C 1
ATOM 2326 O O . GLU B 1 84 ? 2.33915 11.75149 -16.37790 1.000 52.08270 84 GLU A O 1
ATOM 2332 N N . ASP B 1 85 ? 3.42748 13.03242 -17.88989 1.000 49.81014 85 ASP A N 1
ATOM 2333 C CA . ASP B 1 85 ? 4.30949 13.63395 -16.89894 1.000 46.64473 85 ASP A CA 1
ATOM 2334 C C . ASP B 1 85 ? 3.49180 14.49515 -15.95070 1.000 51.02455 85 ASP A C 1
ATOM 2335 O O . ASP B 1 85 ? 2.56297 15.18954 -16.37159 1.000 55.91515 85 ASP A O 1
ATOM 2340 N N . VAL B 1 86 ? 3.82838 14.44841 -14.66305 1.000 45.48067 86 VAL A N 1
ATOM 2341 C CA . VAL B 1 86 ? 3.13160 15.25644 -13.66987 1.000 45.40741 86 VAL A CA 1
ATOM 2342 C C . VAL B 1 86 ? 4.15730 16.03518 -12.86870 1.000 42.41469 86 VAL A C 1
ATOM 2343 O O . VAL B 1 86 ? 5.30191 15.60301 -12.70777 1.000 44.88282 86 VAL A O 1
ATOM 2347 N N . ALA B 1 87 ? 3.74021 17.18504 -12.35601 1.000 38.72612 87 ALA A N 1
ATOM 2348 C CA . ALA B 1 87 ? 4.59507 17.92219 -11.44822 1.000 38.77956 87 ALA A CA 1
ATOM 2349 C C . ALA B 1 87 ? 4.94520 17.04833 -10.24585 1.000 40.67504 87 ALA A C 1
ATOM 2350 O O . ALA B 1 87 ? 4.23458 16.09420 -9.91328 1.000 41.35380 87 ALA A O 1
ATOM 2352 N N . THR B 1 88 ? 6.06641 17.36711 -9.59278 1.000 38.12524 88 THR A N 1
ATOM 2353 C CA . THR B 1 88 ? 6.51530 16.50082 -8.50524 1.000 36.92629 88 THR A CA 1
ATOM 2354 C C . THR B 1 88 ? 5.51059 16.48374 -7.35408 1.000 37.07737 88 THR A C 1
ATOM 2355 O O . THR B 1 88 ? 5.27581 15.42606 -6.75023 1.000 35.48382 88 THR A O 1
ATOM 2359 N N . ILE B 1 89 ? 4.89200 17.63687 -7.04856 1.000 38.83270 89 ILE A N 1
ATOM 2360 C CA . ILE B 1 89 ? 3.90776 17.69823 -5.96588 1.000 38.05487 89 ILE A CA 1
ATOM 2361 C C . ILE B 1 89 ? 2.67109 16.85334 -6.30009 1.000 42.99530 89 ILE A C 1
ATOM 2362 O O . ILE B 1 89 ? 2.01590 16.31612 -5.39173 1.000 41.47199 89 ILE A O 1
ATOM 2367 N N . ALA B 1 90 ? 2.34411 16.69548 -7.59358 1.000 39.86400 90 ALA A N 1
ATOM 2368 C CA . ALA B 1 90 ? 1.26856 15.77802 -7.98524 1.000 38.61782 90 ALA A CA 1
ATOM 2369 C C . ALA B 1 90 ? 1.72354 14.33283 -7.89239 1.000 42.13685 90 ALA A C 1
ATOM 2370 O O . ALA B 1 90 ? 0.94288 13.44939 -7.51179 1.000 36.81897 90 ALA A O 1
ATOM 2372 N N . GLY B 1 91 ? 2.99279 14.07945 -8.24045 1.000 41.75019 91 GLY A N 1
ATOM 2373 C CA . GLY B 1 91 ? 3.52316 12.72831 -8.16829 1.000 37.49091 91 GLY A CA 1
ATOM 2374 C C . GLY B 1 91 ? 3.57723 12.18245 -6.75296 1.000 37.59598 91 GLY A C 1
ATOM 2375 O O . GLY B 1 91 ? 3.24354 11.01473 -6.51239 1.000 35.78553 91 GLY A O 1
ATOM 2376 N N . ILE B 1 92 ? 4.03669 12.99831 -5.79945 1.000 40.48412 92 ILE A N 1
ATOM 2377 C CA . ILE B 1 92 ? 4.10933 12.48754 -4.43451 1.000 41.63139 92 ILE A CA 1
ATOM 2378 C C . ILE B 1 92 ? 2.70090 12.28923 -3.86254 1.000 43.27011 92 ILE A C 1
ATOM 2379 O O . ILE B 1 92 ? 2.48333 11.38655 -3.04268 1.000 44.44742 92 ILE A O 1
ATOM 2384 N N . ALA B 1 93 ? 1.71999 13.09222 -4.29335 1.000 39.32949 93 ALA A N 1
ATOM 2385 C CA . ALA B 1 93 ? 0.33465 12.81401 -3.90464 1.000 42.27136 93 ALA A CA 1
ATOM 2386 C C . ALA B 1 93 ? -0.13245 11.47611 -4.46613 1.000 40.47925 93 ALA A C 1
ATOM 2387 O O . ALA B 1 93 ? -0.72324 10.66808 -3.74188 1.000 43.57612 93 ALA A O 1
ATOM 2389 N N . LYS B 1 94 ? 0.14414 11.20439 -5.74996 1.000 41.19319 94 LYS A N 1
ATOM 2390 C CA . LYS B 1 94 ? -0.20238 9.88619 -6.28630 1.000 40.13871 94 LYS A CA 1
ATOM 2391 C C . LYS B 1 94 ? 0.47256 8.78519 -5.49057 1.000 43.36111 94 LYS A C 1
ATOM 2392 O O . LYS B 1 94 ? -0.16035 7.77169 -5.15855 1.000 47.75213 94 LYS A O 1
ATOM 2398 N N . PHE B 1 95 ? 1.74767 8.99258 -5.13560 1.000 44.41504 95 PHE A N 1
ATOM 2399 C CA . PHE B 1 95 ? 2.49816 8.00132 -4.37052 1.000 39.01380 95 PHE A CA 1
ATOM 2400 C C . PHE B 1 95 ? 1.83214 7.71298 -3.03420 1.000 39.60709 95 PHE A C 1
ATOM 2401 O O . PHE B 1 95 ? 1.68689 6.55051 -2.64773 1.000 43.49109 95 PHE A O 1
ATOM 2409 N N . ASN B 1 96 ? 1.45520 8.75880 -2.29055 1.000 39.32825 96 ASN A N 1
ATOM 2410 C CA . ASN B 1 96 ? 0.77497 8.52638 -1.01904 1.000 43.01470 96 ASN A CA 1
ATOM 2411 C C . ASN B 1 96 ? -0.55352 7.79371 -1.21691 1.000 46.72879 96 ASN A C 1
ATOM 2412 O O . ASN B 1 96 ? -0.88100 6.88028 -0.44693 1.000 43.73360 96 ASN A O 1
ATOM 2417 N N . ASP B 1 97 ? -1.32910 8.17381 -2.24285 1.000 43.86593 97 ASP A N 1
ATOM 2418 C CA . ASP B 1 97 ? -2.60037 7.49161 -2.49055 1.000 46.67561 97 ASP A CA 1
ATOM 2419 C C . ASP B 1 97 ? -2.40197 6.00247 -2.70463 1.000 48.18071 97 ASP A C 1
ATOM 2420 O O . ASP B 1 97 ? -3.19330 5.19034 -2.21276 1.000 44.92993 97 ASP A O 1
ATOM 2425 N N . TYR B 1 98 ? -1.37103 5.62113 -3.46208 1.000 44.90248 98 TYR A N 1
ATOM 2426 C CA . TYR B 1 98 ? -1.15333 4.19780 -3.68147 1.000 45.44864 98 TYR A CA 1
ATOM 2427 C C . TYR B 1 98 ? -0.89620 3.49421 -2.35444 1.000 49.69680 98 TYR A C 1
ATOM 2428 O O . TYR B 1 98 ? -1.51898 2.46806 -2.05878 1.000 53.96368 98 TYR A O 1
ATOM 2437 N N . ILE B 1 99 ? -0.02811 4.06594 -1.51458 1.000 45.93888 99 ILE A N 1
ATOM 2438 C CA . ILE B 1 99 ? 0.30149 3.43143 -0.24111 1.000 47.82531 99 ILE A CA 1
ATOM 2439 C C . ILE B 1 99 ? -0.96044 3.26590 0.61053 1.000 48.70633 99 ILE A C 1
ATOM 2440 O O . ILE B 1 99 ? -1.23293 2.18644 1.15104 1.000 47.06927 99 ILE A O 1
ATOM 2445 N N . ASN B 1 100 ? -1.76604 4.32398 0.71577 1.000 43.06620 100 ASN A N 1
ATOM 2446 C CA . ASN B 1 100 ? -2.97548 4.25923 1.53341 1.000 48.22512 100 ASN A CA 1
ATOM 2447 C C . ASN B 1 100 ? -3.98258 3.22833 1.02123 1.000 53.25683 100 ASN A C 1
ATOM 2448 O O . ASN B 1 100 ? -4.80209 2.73513 1.79949 1.000 52.03799 100 ASN A O 1
ATOM 2453 N N . ALA B 1 101 ? -3.92603 2.88586 -0.25905 1.000 49.45043 101 ALA A N 1
ATOM 2454 C CA . ALA B 1 101 ? -4.86188 1.98011 -0.89447 1.000 49.88372 101 ALA A CA 1
ATOM 2455 C C . ALA B 1 101 ? -4.33860 0.55113 -1.01959 1.000 53.94244 101 ALA A C 1
ATOM 2456 O O . ALA B 1 101 ? -5.00209 -0.27311 -1.65517 1.000 53.59483 101 ALA A O 1
ATOM 2458 N N . HIS B 1 102 ? -3.17680 0.22499 -0.44300 1.000 51.88678 102 HIS A N 1
ATOM 2459 C CA . HIS B 1 102 ? -2.55565 -1.06989 -0.74281 1.000 53.00070 102 HIS A CA 1
ATOM 2460 C C . HIS B 1 102 ? -2.05793 -1.79552 0.50046 1.000 55.82751 102 HIS A C 1
ATOM 2461 O O . HIS B 1 102 ? -1.03565 -2.49266 0.45368 1.000 58.24088 102 HIS A O 1
ATOM 2468 N N . ASN B 1 103 ? -2.77159 -1.66390 1.61962 1.000 54.04747 103 ASN A N 1
ATOM 2469 C CA . ASN B 1 103 ? -2.57746 -2.54238 2.77284 1.000 54.29144 103 ASN A CA 1
ATOM 2470 C C . ASN B 1 103 ? -1.16098 -2.41841 3.32660 1.000 62.08122 103 ASN A C 1
ATOM 2471 O O . ASN B 1 103 ? -0.46335 -3.41690 3.55578 1.000 60.12741 103 ASN A O 1
ATOM 2473 N N . ILE B 1 104 ? -0.73205 -1.17078 3.51369 1.000 56.08126 104 ILE A N 1
ATOM 2474 C CA . ILE B 1 104 ? 0.57835 -0.84439 4.05851 1.000 50.09016 104 ILE A CA 1
ATOM 2475 C C . ILE B 1 104 ? 0.36921 -0.35466 5.48490 1.000 51.28209 104 ILE A C 1
ATOM 2476 O O . ILE B 1 104 ? -0.37729 0.60412 5.71680 1.000 51.84870 104 ILE A O 1
ATOM 2481 N N . ASP B 1 105 ? 1.02179 -0.98857 6.44996 1.000 47.72262 105 ASP A N 1
ATOM 2482 C CA . ASP B 1 105 ? 0.87181 -0.54267 7.82605 1.000 52.47347 105 ASP A CA 1
ATOM 2483 C C . ASP B 1 105 ? 1.94866 0.48463 8.16055 1.000 54.20952 105 ASP A C 1
ATOM 2484 O O . ASP B 1 105 ? 3.14167 0.14424 8.14066 1.000 51.67950 105 ASP A O 1
ATOM 2489 N N . PRO B 1 106 ? 1.57769 1.72393 8.50697 1.000 53.73327 106 PRO A N 1
ATOM 2490 C CA . PRO B 1 106 ? 2.59047 2.76541 8.78290 1.000 52.56408 106 PRO A CA 1
ATOM 2491 C C . PRO B 1 106 ? 3.59936 2.39400 9.85306 1.000 55.35013 106 PRO A C 1
ATOM 2492 O O . PRO B 1 106 ? 4.66947 3.02249 9.91289 1.000 55.37762 106 PRO A O 1
ATOM 2496 N N . TRP B 1 107 ? 3.29819 1.42202 10.71571 1.000 51.14021 107 TRP A N 1
ATOM 2497 C CA . TRP B 1 107 ? 4.21261 1.07238 11.78723 1.000 49.81384 107 TRP A CA 1
ATOM 2498 C C . TRP B 1 107 ? 4.89621 -0.26922 11.61181 1.000 45.35486 107 TRP A C 1
ATOM 2499 O O . TRP B 1 107 ? 5.85884 -0.53794 12.32624 1.000 49.45225 107 TRP A O 1
ATOM 2510 N N . LYS B 1 108 ? 4.44091 -1.11341 10.69865 1.000 47.69108 108 LYS A N 1
ATOM 2511 C CA . LYS B 1 108 ? 4.91882 -2.48934 10.62802 1.000 47.53691 108 LYS A CA 1
ATOM 2512 C C . LYS B 1 108 ? 5.36922 -2.90239 9.24035 1.000 50.83295 108 LYS A C 1
ATOM 2513 O O . LYS B 1 108 ? 6.13531 -3.87061 9.11874 1.000 49.17958 108 LYS A O 1
ATOM 2519 N N . SER B 1 109 ? 4.91624 -2.22333 8.19293 1.000 48.10449 109 SER A N 1
ATOM 2520 C CA . SER B 1 109 ? 5.40840 -2.51679 6.86061 1.000 50.55630 109 SER A CA 1
ATOM 2521 C C . SER B 1 109 ? 6.88632 -2.09526 6.72242 1.000 45.07548 109 SER A C 1
ATOM 2522 O O . SER B 1 109 ? 7.43248 -1.34290 7.53157 1.000 45.38521 109 SER A O 1
ATOM 2525 N N . GLN B 1 110 ? 7.53356 -2.60526 5.68377 1.000 37.73627 110 GLN A N 1
ATOM 2526 C CA . GLN B 1 110 ? 8.90223 -2.25524 5.35309 1.000 47.20569 110 GLN A CA 1
ATOM 2527 C C . GLN B 1 110 ? 8.93708 -1.71062 3.93269 1.000 46.05366 110 GLN A C 1
ATOM 2528 O O . GLN B 1 110 ? 8.20809 -2.19310 3.06095 1.000 45.88065 110 GLN A O 1
ATOM 2534 N N . GLY B 1 111 ? 9.77123 -0.70093 3.70288 1.000 44.95260 111 GLY A N 1
ATOM 2535 C CA . GLY B 1 111 ? 9.99305 -0.15318 2.36561 1.000 46.99390 111 GLY A CA 1
ATOM 2536 C C . GLY B 1 111 ? 11.37553 -0.52235 1.86115 1.000 43.25232 111 GLY A C 1
ATOM 2537 O O . GLY B 1 111 ? 12.34900 -0.46792 2.61609 1.000 42.62144 111 GLY A O 1
ATOM 2538 N N . TRP B 1 112 ? 11.45777 -0.89571 0.57961 1.000 41.29441 112 TRP A N 1
ATOM 2539 C CA . TRP B 1 112 ? 12.66710 -1.46557 -0.00742 1.000 43.55859 112 TRP A CA 1
ATOM 2540 C C . TRP B 1 112 ? 13.05343 -0.67908 -1.25044 1.000 43.90218 112 TRP A C 1
ATOM 2541 O O . TRP B 1 112 ? 12.17918 -0.24861 -2.01565 1.000 36.69486 112 TRP A O 1
ATOM 2552 N N . CYS B 1 113 ? 14.36702 -0.53571 -1.46151 1.000 40.19195 113 CYS A N 1
ATOM 2553 C CA . CYS B 1 113 ? 14.90166 0.02193 -2.69909 1.000 40.70467 113 CYS A CA 1
ATOM 2554 C C . CYS B 1 113 ? 16.31221 -0.50913 -2.90195 1.000 42.29588 113 CYS A C 1
ATOM 2555 O O . CYS B 1 113 ? 16.94277 -1.01493 -1.96833 1.000 41.07548 113 CYS A O 1
ATOM 2558 N N . ARG B 1 114 ? 16.79221 -0.40042 -4.14497 1.000 42.58540 114 ARG A N 1
ATOM 2559 C CA . ARG B 1 114 ? 18.11196 -0.91309 -4.52202 1.000 42.46588 114 ARG A CA 1
ATOM 2560 C C . ARG B 1 114 ? 19.17682 0.14153 -4.22929 1.000 44.51970 114 ARG A C 1
ATOM 2561 O O . ARG B 1 114 ? 19.77467 0.74799 -5.12494 1.000 45.25907 114 ARG A O 1
ATOM 2569 N N . GLY B 1 115 ? 19.44962 0.30525 -2.93349 1.000 45.33395 115 GLY A N 1
ATOM 2570 C CA . GLY B 1 115 ? 20.36776 1.32782 -2.45995 1.000 43.69235 115 GLY A CA 1
ATOM 2571 C C . GLY B 1 115 ? 19.61002 2.33083 -1.61792 1.000 43.13140 115 GLY A C 1
ATOM 2572 O O . GLY B 1 115 ? 19.11945 3.32849 -2.15380 1.000 43.82662 115 GLY A O 1
ATOM 2573 N N . MET B 1 116 ? 19.46878 2.05397 -0.31490 1.000 40.29511 116 MET A N 1
ATOM 2574 C CA . MET B 1 116 ? 18.65399 2.90330 0.55159 1.000 37.69519 116 MET A CA 1
ATOM 2575 C C . MET B 1 116 ? 19.08967 4.35677 0.49237 1.000 36.52998 116 MET A C 1
ATOM 2576 O O . MET B 1 116 ? 18.25301 5.26813 0.55699 1.000 42.54419 116 MET A O 1
ATOM 2581 N N . SER B 1 117 ? 20.39629 4.60205 0.39271 1.000 38.56483 117 SER A N 1
ATOM 2582 C CA . SER B 1 117 ? 20.88008 5.97627 0.41488 1.000 33.42955 117 SER A CA 1
ATOM 2583 C C . SER B 1 117 ? 20.49592 6.74231 -0.84046 1.000 32.99023 117 SER A C 1
ATOM 2584 O O . SER B 1 117 ? 20.74005 7.94666 -0.91819 1.000 32.78012 117 SER A O 1
ATOM 2587 N N . PHE B 1 118 ? 19.92430 6.08775 -1.83937 1.000 34.26826 118 PHE A N 1
ATOM 2588 C CA . PHE B 1 118 ? 19.56947 6.81365 -3.04429 1.000 40.00185 118 PHE A CA 1
ATOM 2589 C C . PHE B 1 118 ? 18.07130 7.14385 -3.10692 1.000 35.91395 118 PHE A C 1
ATOM 2590 O O . PHE B 1 118 ? 17.71911 8.31963 -3.18475 1.000 37.85094 118 PHE A O 1
ATOM 2598 N N . ASP B 1 119 ? 17.17841 6.14558 -3.05014 1.000 34.37765 119 ASP A N 1
ATOM 2599 C CA . ASP B 1 119 ? 15.74732 6.41312 -3.31455 1.000 40.28553 119 ASP A CA 1
ATOM 2600 C C . ASP B 1 119 ? 15.03342 7.04394 -2.12510 1.000 33.46809 119 ASP A C 1
ATOM 2601 O O . ASP B 1 119 ? 14.34267 8.05453 -2.26971 1.000 32.81481 119 ASP A O 1
ATOM 2606 N N . PHE B 1 120 ? 15.21190 6.47552 -0.94382 1.000 33.36826 120 PHE A N 1
ATOM 2607 C CA . PHE B 1 120 ? 14.55106 7.01359 0.23740 1.000 33.03262 120 PHE A CA 1
ATOM 2608 C C . PHE B 1 120 ? 14.87977 8.46851 0.53901 1.000 34.75095 120 PHE A C 1
ATOM 2609 O O . PHE B 1 120 ? 13.95375 9.19723 0.92998 1.000 34.78459 120 PHE A O 1
ATOM 2617 N N . PRO B 1 121 ? 16.12440 8.95953 0.42833 1.000 37.07100 121 PRO A N 1
ATOM 2618 C CA . PRO B 1 121 ? 16.32215 10.40398 0.67887 1.000 31.13193 121 PRO A CA 1
ATOM 2619 C C . PRO B 1 121 ? 15.60451 11.29262 -0.32627 1.000 34.70137 121 PRO A C 1
ATOM 2620 O O . PRO B 1 121 ? 15.08129 12.34841 0.04386 1.000 37.03714 121 PRO A O 1
ATOM 2624 N N . ILE B 1 122 ? 15.51780 10.87837 -1.58471 1.000 36.75709 122 ILE A N 1
ATOM 2625 C CA . ILE B 1 122 ? 14.72595 11.63261 -2.55111 1.000 37.16253 122 ILE A CA 1
ATOM 2626 C C . ILE B 1 122 ? 13.23653 11.55573 -2.20354 1.000 37.19741 122 ILE A C 1
ATOM 2627 O O . ILE B 1 122 ? 12.55053 12.57714 -2.12806 1.000 35.72462 122 ILE A O 1
ATOM 2632 N N . LEU B 1 123 ? 12.72722 10.34486 -1.96616 1.000 36.98768 123 LEU A N 1
ATOM 2633 C CA . LEU B 1 123 ? 11.33974 10.17402 -1.55680 1.000 35.76420 123 LEU A CA 1
ATOM 2634 C C . LEU B 1 123 ? 10.98803 11.10462 -0.41836 1.000 36.31070 123 LEU A C 1
ATOM 2635 O O . LEU B 1 123 ? 9.99498 11.84338 -0.48405 1.000 36.85960 123 LEU A O 1
ATOM 2640 N N . VAL B 1 124 ? 11.80695 11.08843 0.63505 1.000 36.60764 124 VAL A N 1
ATOM 2641 C CA . VAL B 1 124 ? 11.52844 11.93233 1.78518 1.000 36.07247 124 VAL A CA 1
ATOM 2642 C C . VAL B 1 124 ? 11.64651 13.39940 1.40630 1.000 39.91183 124 VAL A C 1
ATOM 2643 O O . VAL B 1 124 ? 10.87100 14.23346 1.89319 1.000 42.03269 124 VAL A O 1
ATOM 2647 N N . ASP B 1 125 ? 12.57648 13.75803 0.52017 1.000 35.12213 125 ASP A N 1
ATOM 2648 C CA . ASP B 1 125 ? 12.62099 15.17013 0.16567 1.000 36.46494 125 ASP A CA 1
ATOM 2649 C C . ASP B 1 125 ? 11.34046 15.59306 -0.54148 1.000 37.34566 125 ASP A C 1
ATOM 2650 O O . ASP B 1 125 ? 10.86349 16.72225 -0.36642 1.000 36.95455 125 ASP A O 1
ATOM 2655 N N . LEU B 1 126 ? 10.77665 14.69700 -1.34360 1.000 33.62510 126 LEU A N 1
ATOM 2656 C CA . LEU B 1 126 ? 9.53268 15.01205 -2.02244 1.000 40.00567 126 LEU A CA 1
ATOM 2657 C C . LEU B 1 126 ? 8.37740 15.09351 -1.03412 1.000 42.17135 126 LEU A C 1
ATOM 2658 O O . LEU B 1 126 ? 7.48712 15.93369 -1.18553 1.000 40.50148 126 LEU A O 1
ATOM 2663 N N . ILE B 1 127 ? 8.38277 14.24329 -0.00275 1.000 39.10332 127 ILE A N 1
ATOM 2664 C CA . ILE B 1 127 ? 7.30040 14.30598 0.97425 1.000 42.39143 127 ILE A CA 1
ATOM 2665 C C . ILE B 1 127 ? 7.40584 15.60303 1.77565 1.000 41.51069 127 ILE A C 1
ATOM 2666 O O . ILE B 1 127 ? 6.38895 16.20757 2.14627 1.000 45.20145 127 ILE A O 1
ATOM 2671 N N . ARG B 1 128 ? 8.62739 16.06907 2.01066 1.000 38.67952 128 ARG A N 1
ATOM 2672 C CA . ARG B 1 128 ? 8.85120 17.34225 2.68741 1.000 42.62689 128 ARG A CA 1
ATOM 2673 C C . ARG B 1 128 ? 8.30731 18.52886 1.88779 1.000 43.08968 128 ARG A C 1
ATOM 2674 O O . ARG B 1 128 ? 7.88413 19.53609 2.47524 1.000 39.91306 128 ARG A O 1
ATOM 2682 N N . ASP B 1 129 ? 8.34841 18.44808 0.55449 1.000 39.44172 129 ASP A N 1
ATOM 2683 C CA . ASP B 1 129 ? 7.65762 19.44104 -0.25552 1.000 40.55781 129 ASP A CA 1
ATOM 2684 C C . ASP B 1 129 ? 6.19684 19.57380 0.15695 1.000 38.82064 129 ASP A C 1
ATOM 2685 O O . ASP B 1 129 ? 5.64720 20.67824 0.10975 1.000 37.12879 129 ASP A O 1
ATOM 2690 N N . ILE B 1 130 ? 5.56495 18.47245 0.58680 1.000 39.50715 130 ILE A N 1
ATOM 2691 C CA . ILE B 1 130 ? 4.17384 18.54677 1.03307 1.000 42.82035 130 ILE A CA 1
ATOM 2692 C C . ILE B 1 130 ? 4.06160 19.50542 2.20237 1.000 45.61070 130 ILE A C 1
ATOM 2693 O O . ILE B 1 130 ? 3.15709 20.33972 2.25282 1.000 42.19783 130 ILE A O 1
ATOM 2698 N N . GLN B 1 131 ? 5.01097 19.44171 3.13533 1.000 48.04242 131 GLN A N 1
ATOM 2699 C CA . GLN B 1 131 ? 4.99557 20.40253 4.23148 1.000 42.96580 131 GLN A CA 1
ATOM 2700 C C . GLN B 1 131 ? 5.51225 21.77708 3.81417 1.000 39.59538 131 GLN A C 1
ATOM 2701 O O . GLN B 1 131 ? 5.05346 22.78784 4.35492 1.000 40.73319 131 GLN A O 1
ATOM 2707 N N . ARG B 1 132 ? 6.46404 21.85044 2.87779 1.000 40.47225 132 ARG A N 1
ATOM 2708 C CA . ARG B 1 132 ? 6.94421 23.15956 2.43108 1.000 41.23834 132 ARG A CA 1
ATOM 2709 C C . ARG B 1 132 ? 5.82282 23.92809 1.75225 1.000 39.70718 132 ARG A C 1
ATOM 2710 O O . ARG B 1 132 ? 5.66768 25.14041 1.95373 1.000 38.20104 132 ARG A O 1
ATOM 2718 N N . LEU B 1 133 ? 5.01571 23.22995 0.95284 1.000 42.29714 133 LEU A N 1
ATOM 2719 C CA . LEU B 1 133 ? 3.84463 23.86586 0.34663 1.000 40.41893 133 LEU A CA 1
ATOM 2720 C C . LEU B 1 133 ? 2.93130 24.47139 1.40510 1.000 38.61869 133 LEU A C 1
ATOM 2721 O O . LEU B 1 133 ? 2.37747 25.55593 1.20383 1.000 42.64557 133 LEU A O 1
ATOM 2726 N N . ASN B 1 134 ? 2.81054 23.81897 2.56136 1.000 36.95909 134 ASN A N 1
ATOM 2727 C CA . ASN B 1 134 ? 1.99556 24.32979 3.64852 1.000 39.85156 134 ASN A CA 1
ATOM 2728 C C . ASN B 1 134 ? 2.75232 25.31795 4.52452 1.000 39.51286 134 ASN A C 1
ATOM 2729 O O . ASN B 1 134 ? 2.39768 25.49973 5.69446 1.000 35.41024 134 ASN A O 1
ATOM 2734 N N . GLY B 1 135 ? 3.78676 25.96085 3.98572 1.000 40.55005 135 GLY A N 1
ATOM 2735 C CA . GLY B 1 135 ? 4.46377 27.03060 4.68807 1.000 36.37181 135 GLY A CA 1
ATOM 2736 C C . GLY B 1 135 ? 5.36503 26.62683 5.83853 1.000 39.87704 135 GLY A C 1
ATOM 2737 O O . GLY B 1 135 ? 5.77654 27.50329 6.61024 1.000 44.74495 135 GLY A O 1
ATOM 2738 N N . VAL B 1 136 ? 5.70051 25.34479 5.98075 1.000 36.89846 136 VAL A N 1
ATOM 2739 C CA . VAL B 1 136 ? 6.59902 24.92203 7.04976 1.000 43.59578 136 VAL A CA 1
ATOM 2740 C C . VAL B 1 136 ? 8.03683 25.31729 6.71128 1.000 44.23294 136 VAL A C 1
ATOM 2741 O O . VAL B 1 136 ? 8.51883 25.08805 5.59163 1.000 45.94012 136 VAL A O 1
ATOM 2745 N N . SER B 1 137 ? 8.72431 25.92911 7.67496 1.000 43.54861 137 SER A N 1
ATOM 2746 C CA . SER B 1 137 ? 10.14963 26.21816 7.52942 1.000 47.83997 137 SER A CA 1
ATOM 2747 C C . SER B 1 137 ? 10.98169 24.93858 7.50511 1.000 40.82498 137 SER A C 1
ATOM 2748 O O . SER B 1 137 ? 10.68834 23.96002 8.19522 1.000 42.14578 137 SER A O 1
ATOM 2751 N N . GLU B 1 138 ? 12.06006 24.98624 6.72456 1.000 45.48681 138 GLU A N 1
ATOM 2752 C CA . GLU B 1 138 ? 12.96600 23.84935 6.57561 1.000 45.56457 138 GLU A CA 1
ATOM 2753 C C . GLU B 1 138 ? 13.40276 23.26241 7.91428 1.000 40.54300 138 GLU A C 1
ATOM 2754 O O . GLU B 1 138 ? 13.46312 22.04151 8.07072 1.000 39.55950 138 GLU A O 1
ATOM 2760 N N . ASN B 1 139 ? 13.70677 24.10889 8.89080 1.000 42.07766 139 ASN A N 1
ATOM 2761 C CA . ASN B 1 139 ? 14.18079 23.61729 10.17655 1.000 43.35781 139 ASN A CA 1
ATOM 2762 C C . ASN B 1 139 ? 13.05673 23.16955 11.09283 1.000 45.74623 139 ASN A C 1
ATOM 2763 O O . ASN B 1 139 ? 13.34076 22.73491 12.21817 1.000 43.75921 139 ASN A O 1
ATOM 2768 N N . GLU B 1 140 ? 11.80113 23.27640 10.64247 1.000 46.52679 140 GLU A N 1
ATOM 2769 C CA . GLU B 1 140 ? 10.64444 22.75499 11.35730 1.000 46.59639 140 GLU A CA 1
ATOM 2770 C C . GLU B 1 140 ? 9.96562 21.61491 10.62062 1.000 47.43318 140 GLU A C 1
ATOM 2771 O O . GLU B 1 140 ? 8.93044 21.11087 11.08863 1.000 49.03517 140 GLU A O 1
ATOM 2777 N N . LEU B 1 141 ? 10.50619 21.20419 9.47874 1.000 46.85955 141 LEU A N 1
ATOM 2778 C CA . LEU B 1 141 ? 9.99223 20.03155 8.78911 1.000 48.76782 141 LEU A CA 1
ATOM 2779 C C . LEU B 1 141 ? 9.94093 18.84419 9.74085 1.000 46.19356 141 LEU A C 1
ATOM 2780 O O . LEU B 1 141 ? 10.84664 18.64555 10.55103 1.000 48.13108 141 LEU A O 1
ATOM 2785 N N . ASP B 1 142 ? 8.84407 18.08642 9.68071 1.000 52.87130 142 ASP A N 1
ATOM 2786 C CA . ASP B 1 142 ? 8.70570 16.84908 10.45936 1.000 51.71064 142 ASP A CA 1
ATOM 2787 C C . ASP B 1 142 ? 7.69437 15.95951 9.74698 1.000 47.93663 142 ASP A C 1
ATOM 2788 O O . ASP B 1 142 ? 6.49224 16.08585 9.99004 1.000 56.73699 142 ASP A O 1
ATOM 2793 N N . THR B 1 143 ? 8.19862 15.03449 8.92640 1.000 39.82376 143 THR A N 1
ATOM 2794 C CA . THR B 1 143 ? 7.41416 14.16522 8.06435 1.000 41.37085 143 THR A CA 1
ATOM 2795 C C . THR B 1 143 ? 7.21704 12.76357 8.64542 1.000 41.26606 143 THR A C 1
ATOM 2796 O O . THR B 1 143 ? 6.91579 11.82019 7.89871 1.000 42.35426 143 THR A O 1
ATOM 2800 N N . PHE B 1 144 ? 7.37462 12.60865 9.95814 1.000 39.87703 144 PHE A N 1
ATOM 2801 C CA . PHE B 1 144 ? 7.26146 11.28904 10.57477 1.000 42.94106 144 PHE A CA 1
ATOM 2802 C C . PHE B 1 144 ? 5.91210 10.63098 10.25880 1.000 49.86947 144 PHE A C 1
ATOM 2803 O O . PHE B 1 144 ? 5.84933 9.42261 9.99388 1.000 50.36455 144 PHE A O 1
ATOM 2811 N N . LYS B 1 145 ? 4.82423 11.41586 10.25357 1.000 46.05577 145 LYS A N 1
ATOM 2812 C CA . LYS B 1 145 ? 3.50053 10.86676 9.98296 1.000 48.98308 145 LYS A CA 1
ATOM 2813 C C . LYS B 1 145 ? 3.21465 10.70609 8.49427 1.000 48.80900 145 LYS A C 1
ATOM 2814 O O . LYS B 1 145 ? 2.39634 9.85904 8.12179 1.000 51.36664 145 LYS A O 1
ATOM 2820 N N . LEU B 1 146 ? 3.84930 11.50442 7.63227 1.000 46.90775 146 LEU A N 1
ATOM 2821 C CA . LEU B 1 146 ? 3.53336 11.46992 6.20799 1.000 41.74148 146 LEU A CA 1
ATOM 2822 C C . LEU B 1 146 ? 4.24870 10.36208 5.45264 1.000 44.09029 146 LEU A C 1
ATOM 2823 O O . LEU B 1 146 ? 3.88960 10.10088 4.29473 1.000 40.07639 146 LEU A O 1
ATOM 2828 N N . GLU B 1 147 ? 5.25206 9.72306 6.06774 1.000 43.34998 147 GLU A N 1
ATOM 2829 C CA . GLU B 1 147 ? 6.14788 8.82501 5.36178 1.000 42.25665 147 GLU A CA 1
ATOM 2830 C C . GLU B 1 147 ? 5.50204 7.44898 5.24780 1.000 39.56619 147 GLU A C 1
ATOM 2831 O O . GLU B 1 147 ? 4.76328 7.03421 6.14118 1.000 42.57953 147 GLU A O 1
ATOM 2837 N N . PRO B 1 148 ? 5.77679 6.71117 4.16827 1.000 41.37290 148 PRO A N 1
ATOM 2838 C CA . PRO B 1 148 ? 5.06701 5.43283 3.95839 1.000 40.95319 148 PRO A CA 1
ATOM 2839 C C . PRO B 1 148 ? 5.49094 4.32917 4.90388 1.000 42.55056 148 PRO A C 1
ATOM 2840 O O . PRO B 1 148 ? 4.73623 3.36929 5.05703 1.000 43.28511 148 PRO A O 1
ATOM 2844 N N . CYS B 1 149 ? 6.70654 4.36682 5.45620 1.000 42.64877 149 CYS A N 1
ATOM 2845 C CA . CYS B 1 149 ? 7.10213 3.41482 6.48585 1.000 41.59996 149 CYS A CA 1
ATOM 2846 C C . CYS B 1 149 ? 7.88266 4.18104 7.52964 1.000 41.34033 149 CYS A C 1
ATOM 2847 O O . CYS B 1 149 ? 8.29344 5.31834 7.30269 1.000 41.76698 149 CYS A O 1
ATOM 2850 N N . LYS B 1 150 ? 8.03494 3.57227 8.69797 1.000 41.44072 150 LYS A N 1
ATOM 2851 C CA . LYS B 1 150 ? 8.87852 4.17576 9.71118 1.000 46.13430 150 LYS A CA 1
ATOM 2852 C C . LYS B 1 150 ? 10.31510 4.10527 9.22094 1.000 45.71032 150 LYS A C 1
ATOM 2853 O O . LYS B 1 150 ? 10.69327 3.16013 8.51856 1.000 43.06729 150 LYS A O 1
ATOM 2859 N N . PHE B 1 151 ? 11.10684 5.13807 9.54293 1.000 40.63916 151 PHE A N 1
ATOM 2860 C CA . PHE B 1 151 ? 12.44537 5.19345 8.95817 1.000 45.81912 151 PHE A CA 1
ATOM 2861 C C . PHE B 1 151 ? 13.24931 3.95388 9.32836 1.000 43.22489 151 PHE A C 1
ATOM 2862 O O . PHE B 1 151 ? 13.92625 3.37636 8.47060 1.000 43.83280 151 PHE A O 1
ATOM 2870 N N . TRP B 1 152 ? 13.09919 3.46158 10.55950 1.000 40.64566 152 TRP A N 1
ATOM 2871 C CA . TRP B 1 152 ? 13.83240 2.26042 10.95179 1.000 42.06140 152 TRP A CA 1
ATOM 2872 C C . TRP B 1 152 ? 13.34628 1.01410 10.24020 1.000 41.15989 152 TRP A C 1
ATOM 2873 O O . TRP B 1 152 ? 13.91922 -0.06336 10.45567 1.000 44.68933 152 TRP A O 1
ATOM 2884 N N . ASN B 1 153 ? 12.33276 1.13108 9.39221 1.000 43.94986 153 ASN A N 1
ATOM 2885 C CA . ASN B 1 153 ? 11.80957 0.01109 8.62219 1.000 45.13650 153 ASN A CA 1
ATOM 2886 C C . ASN B 1 153 ? 12.16467 0.08167 7.14235 1.000 46.40138 153 ASN A C 1
ATOM 2887 O O . ASN B 1 153 ? 11.77047 -0.81223 6.38228 1.000 47.09536 153 ASN A O 1
ATOM 2892 N N . GLN B 1 154 ? 12.88213 1.11232 6.70302 1.000 43.78535 154 GLN A N 1
ATOM 2893 C CA . GLN B 1 154 ? 13.44810 1.04758 5.37058 1.000 43.04010 154 GLN A CA 1
ATOM 2894 C C . GLN B 1 154 ? 14.44122 -0.10745 5.33382 1.000 43.49392 154 GLN A C 1
ATOM 2895 O O . GLN B 1 154 ? 14.99492 -0.49841 6.36193 1.000 39.27233 154 GLN A O 1
ATOM 2901 N N . ARG B 1 155 ? 14.62402 -0.68966 4.14704 1.000 37.76776 155 ARG A N 1
ATOM 2902 C CA . ARG B 1 155 ? 15.42759 -1.89001 4.00791 1.000 40.86416 155 ARG A CA 1
ATOM 2903 C C . ARG B 1 155 ? 16.15702 -1.82287 2.67728 1.000 42.03794 155 ARG A C 1
ATOM 2904 O O . ARG B 1 155 ? 15.60720 -1.31265 1.69878 1.000 41.47020 155 ARG A O 1
ATOM 2912 N N . ASP B 1 156 ? 17.40455 -2.30327 2.65349 1.000 40.28141 156 ASP A N 1
ATOM 2913 C CA . ASP B 1 156 ? 18.24090 -2.21745 1.46206 1.000 39.53518 156 ASP A CA 1
ATOM 2914 C C . ASP B 1 156 ? 18.26592 -3.54913 0.72665 1.000 44.55854 156 ASP A C 1
ATOM 2915 O O . ASP B 1 156 ? 18.54952 -4.59085 1.33021 1.000 44.09614 156 ASP A O 1
ATOM 2920 N N . ILE B 1 157 ? 17.99481 -3.49843 -0.58509 1.000 44.80330 157 ILE A N 1
ATOM 2921 C CA . ILE B 1 157 ? 17.84420 -4.71279 -1.39126 1.000 46.35965 157 ILE A CA 1
ATOM 2922 C C . ILE B 1 157 ? 19.18253 -5.43151 -1.56790 1.000 47.29121 157 ILE A C 1
ATOM 2923 O O . ILE B 1 157 ? 19.25604 -6.66091 -1.45476 1.000 46.83098 157 ILE A O 1
ATOM 2928 N N . ARG B 1 158 ? 20.24947 -4.68598 -1.87559 1.000 45.10072 158 ARG A N 1
ATOM 2929 C CA . ARG B 1 158 ? 21.56883 -5.29548 -2.03181 1.000 47.62310 158 ARG A CA 1
ATOM 2930 C C . ARG B 1 158 ? 21.97873 -6.04363 -0.76758 1.000 47.74920 158 ARG A C 1
ATOM 2931 O O . ARG B 1 158 ? 22.48094 -7.17555 -0.82767 1.000 47.63633 158 ARG A O 1
ATOM 2939 N N . THR B 1 159 ? 21.76755 -5.41745 0.39037 1.000 46.98650 159 THR A N 1
ATOM 2940 C CA . THR B 1 159 ? 22.16847 -6.01916 1.65724 1.000 47.87561 159 THR A CA 1
ATOM 2941 C C . THR B 1 159 ? 21.34943 -7.26486 1.96244 1.000 50.75737 159 THR A C 1
ATOM 2942 O O . THR B 1 159 ? 21.89233 -8.27278 2.43622 1.000 49.89383 159 THR A O 1
ATOM 2946 N N . ARG B 1 160 ? 20.04540 -7.21802 1.67843 1.000 48.30036 160 ARG A N 1
ATOM 2947 C CA . ARG B 1 160 ? 19.17092 -8.37138 1.89157 1.000 50.81187 160 ARG A CA 1
ATOM 2948 C C . ARG B 1 160 ? 19.64755 -9.59423 1.10567 1.000 57.54849 160 ARG A C 1
ATOM 2949 O O . ARG B 1 160 ? 19.94451 -10.64674 1.68534 1.000 54.78585 160 ARG A O 1
ATOM 2957 N N . ILE B 1 161 ? 19.72989 -9.46566 -0.22541 1.000 59.34945 161 ILE A N 1
ATOM 2958 C CA . ILE B 1 161 ? 20.04497 -10.60624 -1.08555 1.000 55.72999 161 ILE A CA 1
ATOM 2959 C C . ILE B 1 161 ? 21.43903 -11.14215 -0.78436 1.000 57.00949 161 ILE A C 1
ATOM 2960 O O . ILE B 1 161 ? 21.63648 -12.35668 -0.66850 1.000 61.02619 161 ILE A O 1
ATOM 2965 N N . GLU B 1 162 ? 22.42112 -10.25371 -0.64345 1.000 50.95894 162 GLU A N 1
ATOM 2966 C CA . GLU B 1 162 ? 23.77717 -10.68923 -0.33762 1.000 51.44074 162 GLU A CA 1
ATOM 2967 C C . GLU B 1 162 ? 23.82819 -11.47326 0.96396 1.000 56.25809 162 GLU A C 1
ATOM 2968 O O . GLU B 1 162 ? 24.54295 -12.47681 1.06362 1.000 57.47454 162 GLU A O 1
ATOM 2974 N N . ALA B 1 163 ? 23.07501 -11.03004 1.97242 1.000 54.28615 163 ALA A N 1
ATOM 2975 C CA . ALA B 1 163 ? 23.05941 -11.69934 3.26518 1.000 55.78561 163 ALA A CA 1
ATOM 2976 C C . ALA B 1 163 ? 22.27033 -12.99874 3.22647 1.000 58.92028 163 ALA A C 1
ATOM 2977 O O . ALA B 1 163 ? 22.60112 -13.94483 3.95023 1.000 58.31264 163 ALA A O 1
ATOM 2979 N N . LEU B 1 164 ? 21.20891 -13.05210 2.42476 1.000 60.25231 164 LEU A N 1
ATOM 2980 C CA . LEU B 1 164 ? 20.41841 -14.26859 2.36114 1.000 59.42608 164 LEU A CA 1
ATOM 2981 C C . LEU B 1 164 ? 21.22209 -15.39975 1.73347 1.000 62.48514 164 LEU A C 1
ATOM 2982 O O . LEU B 1 164 ? 21.16304 -16.54169 2.20488 1.000 65.79437 164 LEU A O 1
ATOM 2987 N N . LEU B 1 165 ? 22.02215 -15.09209 0.70835 1.000 58.98376 165 LEU A N 1
ATOM 2988 C CA . LEU B 1 165 ? 22.76073 -16.10141 -0.04527 1.000 57.31307 165 LEU A CA 1
ATOM 2989 C C . LEU B 1 165 ? 24.17528 -16.33185 0.47781 1.000 61.62160 165 LEU A C 1
ATOM 2990 O O . LEU B 1 165 ? 24.86979 -17.22864 -0.01702 1.000 60.98945 165 LEU A O 1
ATOM 2995 N N . LEU B 1 166 ? 24.61868 -15.53583 1.45072 1.000 64.43104 166 LEU A N 1
ATOM 2996 C CA . LEU B 1 166 ? 25.93580 -15.67088 2.07490 1.000 59.02080 166 LEU A CA 1
ATOM 2997 C C . LEU B 1 166 ? 27.08024 -15.62667 1.06402 1.000 62.40854 166 LEU A C 1
ATOM 2998 O O . LEU B 1 166 ? 28.10492 -16.28092 1.26250 1.000 68.51830 166 LEU A O 1
ATOM 3003 N N . VAL B 1 167 ? 26.93504 -14.84877 -0.01227 1.000 61.77059 167 VAL A N 1
ATOM 3004 C CA . VAL B 1 167 ? 27.98763 -14.64543 -1.01352 1.000 57.52287 167 VAL A CA 1
ATOM 3005 C C . VAL B 1 167 ? 28.24583 -13.14611 -1.13674 1.000 58.51129 167 VAL A C 1
ATOM 3006 O O . VAL B 1 167 ? 27.43306 -12.41639 -1.72629 1.000 58.11419 167 VAL A O 1
ATOM 3010 N N . ARG B 1 168 ? 29.38455 -12.68858 -0.61050 1.000 58.02013 168 ARG A N 1
ATOM 3011 C CA . ARG B 1 168 ? 29.75520 -11.28197 -0.71591 1.000 57.13188 168 ARG A CA 1
ATOM 3012 C C . ARG B 1 168 ? 29.66516 -10.80722 -2.16290 1.000 59.72578 168 ARG A C 1
ATOM 3013 O O . ARG B 1 168 ? 30.05564 -11.51986 -3.09201 1.000 56.31926 168 ARG A O 1
ATOM 3021 N N . ASP B 1 169 ? 29.11601 -9.60221 -2.34355 1.000 56.35384 169 ASP A N 1
ATOM 3022 C CA . ASP B 1 169 ? 29.04271 -8.88380 -3.61387 1.000 55.22343 169 ASP A CA 1
ATOM 3023 C C . ASP B 1 169 ? 28.00920 -9.46650 -4.55915 1.000 53.64860 169 ASP A C 1
ATOM 3024 O O . ASP B 1 169 ? 27.95061 -9.05489 -5.72392 1.000 55.11041 169 ASP A O 1
ATOM 3026 N N . MET B 1 170 ? 27.17143 -10.39338 -4.08977 1.000 59.43909 170 MET A N 1
ATOM 3027 C CA . MET B 1 170 ? 26.14349 -11.02068 -4.91744 1.000 56.60132 170 MET A CA 1
ATOM 3028 C C . MET B 1 170 ? 24.80800 -10.37582 -4.56380 1.000 60.31081 170 MET A C 1
ATOM 3029 O O . MET B 1 170 ? 24.17768 -10.72312 -3.55856 1.000 59.30133 170 MET A O 1
ATOM 3034 N N . THR B 1 171 ? 24.36422 -9.43891 -5.39673 1.000 60.90074 171 THR A N 1
ATOM 3035 C CA . THR B 1 171 ? 23.16719 -8.66806 -5.08955 1.000 57.35162 171 THR A CA 1
ATOM 3036 C C . THR B 1 171 ? 22.01168 -9.00152 -6.01674 1.000 56.15537 171 THR A C 1
ATOM 3037 O O . THR B 1 171 ? 20.99888 -8.29339 -6.00155 1.000 51.58281 171 THR A O 1
ATOM 3041 N N . THR B 1 172 ? 22.15364 -10.03281 -6.84699 1.000 56.74758 172 THR A N 1
ATOM 3042 C CA . THR B 1 172 ? 21.05078 -10.58990 -7.61929 1.000 60.90920 172 THR A CA 1
ATOM 3043 C C . THR B 1 172 ? 20.87144 -12.04538 -7.22282 1.000 62.27238 172 THR A C 1
ATOM 3044 O O . THR B 1 172 ? 21.71847 -12.63145 -6.54069 1.000 62.57042 172 THR A O 1
ATOM 3048 N N . CYS B 1 173 ? 19.75360 -12.63354 -7.65519 1.000 61.70871 173 CYS A N 1
ATOM 3049 C CA . CYS B 1 173 ? 19.40913 -14.00230 -7.25346 1.000 65.62184 173 CYS A CA 1
ATOM 3050 C C . CYS B 1 173 ? 18.77418 -14.76332 -8.41425 1.000 68.72772 173 CYS A C 1
ATOM 3051 O O . CYS B 1 173 ? 17.79408 -14.27664 -9.00855 1.000 68.47627 173 CYS A O 1
ATOM 3054 N N . PRO B 1 174 ? 19.29399 -15.94305 -8.75972 1.000 73.41675 174 PRO A N 1
ATOM 3055 C CA . PRO B 1 174 ? 18.73785 -16.68860 -9.89731 1.000 73.86406 174 PRO A CA 1
ATOM 3056 C C . PRO B 1 174 ? 17.33864 -17.19927 -9.60389 1.000 74.88870 174 PRO A C 1
ATOM 3057 O O . PRO B 1 174 ? 17.07562 -17.76424 -8.54028 1.000 76.95415 174 PRO A O 1
ATOM 3061 N N . LEU B 1 175 ? 16.44191 -17.00925 -10.57371 1.000 76.20088 175 LEU A N 1
ATOM 3062 C CA . LEU B 1 175 ? 15.05304 -17.44338 -10.49818 1.000 78.55839 175 LEU A CA 1
ATOM 3063 C C . LEU B 1 175 ? 14.81216 -18.63969 -11.41469 1.000 81.17347 175 LEU A C 1
ATOM 3064 O O . LEU B 1 175 ? 15.41609 -18.73073 -12.48724 1.000 84.85671 175 LEU A O 1
ATOM 3069 N N . PRO B 1 176 ? 13.92938 -19.56946 -11.02880 1.000 79.74629 176 PRO A N 1
ATOM 3070 C CA . PRO B 1 176 ? 13.65743 -20.73531 -11.88415 1.000 82.36260 176 PRO A CA 1
ATOM 3071 C C . PRO B 1 176 ? 13.33515 -20.36653 -13.32803 1.000 84.51181 176 PRO A C 1
ATOM 3072 O O . PRO B 1 176 ? 12.88473 -19.24782 -13.60827 1.000 80.50668 176 PRO A O 1
ATOM 3076 N N . LYS B 1 177 ? 13.57631 -21.30951 -14.24349 1.000 86.71892 177 LYS A N 1
ATOM 3077 C CA . LYS B 1 177 ? 13.41351 -21.06927 -15.67413 1.000 84.15060 177 LYS A CA 1
ATOM 3078 C C . LYS B 1 177 ? 12.05315 -20.45858 -15.99009 1.000 78.39928 177 LYS A C 1
ATOM 3079 O O . LYS B 1 177 ? 11.02071 -20.91166 -15.48778 1.000 80.46262 177 LYS A O 1
ATOM 3081 N N . GLY B 1 178 ? 12.06715 -19.40865 -16.81128 1.000 75.24802 178 GLY A N 1
ATOM 3082 C CA . GLY B 1 178 ? 10.86354 -18.75219 -17.26714 1.000 75.33053 178 GLY A CA 1
ATOM 3083 C C . GLY B 1 178 ? 10.16614 -17.86484 -16.25707 1.000 78.16505 178 GLY A C 1
ATOM 3084 O O . GLY B 1 178 ? 9.06449 -17.37988 -16.55032 1.000 75.67825 178 GLY A O 1
ATOM 3085 N N . THR B 1 179 ? 10.76131 -17.62757 -15.08250 1.000 75.12611 179 THR A N 1
ATOM 3086 C CA . THR B 1 179 ? 10.10158 -16.78809 -14.08219 1.000 74.68060 179 THR A CA 1
ATOM 3087 C C . THR B 1 179 ? 9.88357 -15.36507 -14.59114 1.000 71.99743 179 THR A C 1
ATOM 3088 O O . THR B 1 179 ? 8.92054 -14.70121 -14.18875 1.000 68.50941 179 THR A O 1
ATOM 3092 N N . LEU B 1 180 ? 10.74179 -14.88900 -15.49301 1.000 69.44766 180 LEU A N 1
ATOM 3093 C CA . LEU B 1 180 ? 10.69102 -13.51130 -15.96993 1.000 71.28350 180 LEU A CA 1
ATOM 3094 C C . LEU B 1 180 ? 10.18218 -13.41547 -17.40664 1.000 71.44388 180 LEU A C 1
ATOM 3095 O O . LEU B 1 180 ? 10.55909 -12.50332 -18.14551 1.000 72.02377 180 LEU A O 1
ATOM 3097 N N . ASP B 1 181 ? 9.32553 -14.34733 -17.81366 1.000 70.59561 181 ASP A N 1
ATOM 3098 C CA . ASP B 1 181 ? 8.74427 -14.29704 -19.14810 1.000 68.34657 181 ASP A CA 1
ATOM 3099 C C . ASP B 1 181 ? 7.82625 -13.08814 -19.26514 1.000 68.31570 181 ASP A C 1
ATOM 3100 O O . ASP B 1 181 ? 6.92383 -12.89878 -18.44415 1.000 70.60523 181 ASP A O 1
ATOM 3102 N N . GLY B 1 182 ? 8.05811 -12.26632 -20.28332 1.000 69.44326 182 GLY A N 1
ATOM 3103 C CA . GLY B 1 182 ? 7.33881 -11.01880 -20.44003 1.000 66.27372 182 GLY A CA 1
ATOM 3104 C C . GLY B 1 182 ? 8.08586 -9.79208 -19.96902 1.000 66.13494 182 GLY A C 1
ATOM 3105 O O . GLY B 1 182 ? 7.49950 -8.70588 -19.93442 1.000 67.66199 182 GLY A O 1
ATOM 3106 N N . PHE B 1 183 ? 9.35319 -9.93311 -19.60199 1.000 63.04834 183 PHE A N 1
ATOM 3107 C CA . PHE B 1 183 ? 10.15106 -8.81129 -19.12988 1.000 63.22852 183 PHE A CA 1
ATOM 3108 C C . PHE B 1 183 ? 10.48338 -7.86601 -20.28205 1.000 64.16932 183 PHE A C 1
ATOM 3109 O O . PHE B 1 183 ? 10.90662 -8.31237 -21.35131 1.000 66.90193 183 PHE A O 1
ATOM 3117 N N . VAL B 1 184 ? 10.28665 -6.56140 -20.06991 1.000 61.15243 184 VAL A N 1
ATOM 3118 C CA . VAL B 1 184 ? 10.74954 -5.52028 -20.98671 1.000 60.66214 184 VAL A CA 1
ATOM 3119 C C . VAL B 1 184 ? 11.84645 -4.72946 -20.28441 1.000 62.60382 184 VAL A C 1
ATOM 3120 O O . VAL B 1 184 ? 11.63096 -4.20249 -19.18551 1.000 63.60180 184 VAL A O 1
ATOM 3122 N N . ALA B 1 185 ? 13.00155 -4.60513 -20.94803 1.000 60.36692 185 ALA A N 1
ATOM 3123 C CA . ALA B 1 185 ? 14.26303 -4.32623 -20.25995 1.000 61.53103 185 ALA A CA 1
ATOM 3124 C C . ALA B 1 185 ? 14.24222 -2.99918 -19.50440 1.000 65.56387 185 ALA A C 1
ATOM 3125 O O . ALA B 1 185 ? 14.84664 -2.87874 -18.42368 1.000 65.97702 185 ALA A O 1
ATOM 3127 N N . HIS B 1 186 ? 13.58053 -1.98699 -20.05947 1.000 58.55900 186 HIS A N 1
ATOM 3128 C CA . HIS B 1 186 ? 13.61181 -0.64432 -19.49788 1.000 49.72016 186 HIS A CA 1
ATOM 3129 C C . HIS B 1 186 ? 12.21981 -0.19908 -19.09268 1.000 54.64643 186 HIS A C 1
ATOM 3130 O O . HIS B 1 186 ? 11.83702 0.95795 -19.25950 1.000 58.59695 186 HIS A O 1
ATOM 3137 N N . ASP B 1 187 ? 11.44396 -1.13603 -18.56603 1.000 51.18824 187 ASP A N 1
ATOM 3138 C CA . ASP B 1 187 ? 10.13705 -0.85773 -17.99546 1.000 51.66399 187 ASP A CA 1
ATOM 3139 C C . ASP B 1 187 ? 10.33082 -0.71946 -16.49548 1.000 46.87435 187 ASP A C 1
ATOM 3140 O O . ASP B 1 187 ? 10.64829 -1.70083 -15.81745 1.000 51.87410 187 ASP A O 1
ATOM 3145 N N . SER B 1 188 ? 10.14959 0.49332 -15.98012 1.000 43.18624 188 SER A N 1
ATOM 3146 C CA . SER B 1 188 ? 10.39032 0.73882 -14.55740 1.000 43.63937 188 SER A CA 1
ATOM 3147 C C . SER B 1 188 ? 9.65735 -0.25086 -13.66115 1.000 42.90767 188 SER A C 1
ATOM 3148 O O . SER B 1 188 ? 10.19241 -0.67559 -12.63058 1.000 43.07715 188 SER A O 1
ATOM 3151 N N . ILE B 1 189 ? 8.41235 -0.59918 -14.00874 1.000 51.39570 189 ILE A N 1
ATOM 3152 C CA . ILE B 1 189 ? 7.62218 -1.46996 -13.13743 1.000 46.13409 189 ILE A CA 1
ATOM 3153 C C . ILE B 1 189 ? 8.17709 -2.88503 -13.16494 1.000 47.76721 189 ILE A C 1
ATOM 3154 O O . ILE B 1 189 ? 8.22039 -3.57127 -12.13367 1.000 47.49290 189 ILE A O 1
ATOM 3159 N N . HIS B 1 190 ? 8.63167 -3.33858 -14.33618 1.000 51.40238 190 HIS A N 1
ATOM 3160 C CA . HIS B 1 190 ? 9.21407 -4.67614 -14.42873 1.000 53.54162 190 HIS A CA 1
ATOM 3161 C C . HIS B 1 190 ? 10.44388 -4.79508 -13.54701 1.000 53.11073 190 HIS A C 1
ATOM 3162 O O . HIS B 1 190 ? 10.57371 -5.75715 -12.78145 1.000 53.11519 190 HIS A O 1
ATOM 3169 N N . ASP B 1 191 ? 11.35307 -3.81313 -13.64217 1.000 52.11237 191 ASP A N 1
ATOM 3170 C CA . ASP B 1 191 ? 12.57757 -3.80247 -12.84175 1.000 49.74161 191 ASP A CA 1
ATOM 3171 C C . ASP B 1 191 ? 12.28788 -4.03963 -11.36456 1.000 50.79982 191 ASP A C 1
ATOM 3172 O O . ASP B 1 191 ? 12.97152 -4.83427 -10.70460 1.000 49.60930 191 ASP A O 1
ATOM 3177 N N . CYS B 1 192 ? 11.28823 -3.33149 -10.82329 1.000 44.88611 192 CYS A N 1
ATOM 3178 C CA . CYS B 1 192 ? 10.89396 -3.54770 -9.43642 1.000 49.75352 192 CYS A CA 1
ATOM 3179 C C . CYS B 1 192 ? 10.28718 -4.93360 -9.24345 1.000 49.45161 192 CYS A C 1
ATOM 3180 O O . CYS B 1 192 ? 10.40335 -5.52614 -8.16271 1.000 47.72016 192 CYS A O 1
ATOM 3183 N N . ALA B 1 193 ? 9.61407 -5.45616 -10.26284 1.000 52.62916 193 ALA A N 1
ATOM 3184 C CA . ALA B 1 193 ? 9.02339 -6.78177 -10.12534 1.000 51.57900 193 ALA A CA 1
ATOM 3185 C C . ALA B 1 193 ? 10.10429 -7.84977 -10.04851 1.000 54.23929 193 ALA A C 1
ATOM 3186 O O . ALA B 1 193 ? 10.01474 -8.77145 -9.22881 1.000 54.14119 193 ALA A O 1
ATOM 3188 N N . LYS B 1 194 ? 11.14409 -7.73018 -10.88273 1.000 51.21035 194 LYS A N 1
ATOM 3189 C CA . LYS B 1 194 ? 12.24311 -8.68807 -10.84039 1.000 51.28994 194 LYS A CA 1
ATOM 3190 C C . LYS B 1 194 ? 12.98254 -8.62637 -9.50717 1.000 57.40465 194 LYS A C 1
ATOM 3191 O O . LYS B 1 194 ? 13.39178 -9.66380 -8.96789 1.000 59.13498 194 LYS A O 1
ATOM 3193 N N . ASP B 1 195 ? 13.16945 -7.41795 -8.96067 1.000 54.13496 195 ASP A N 1
ATOM 3194 C CA . ASP B 1 195 ? 13.82108 -7.28442 -7.66060 1.000 55.81108 195 ASP A CA 1
ATOM 3195 C C . ASP B 1 195 ? 12.96530 -7.86864 -6.53496 1.000 53.59278 195 ASP A C 1
ATOM 3196 O O . ASP B 1 195 ? 13.50245 -8.43280 -5.57469 1.000 54.53202 195 ASP A O 1
ATOM 3201 N N . ILE B 1 196 ? 11.64237 -7.74467 -6.62838 1.000 52.38054 196 ILE A N 1
ATOM 3202 C CA . ILE B 1 196 ? 10.76721 -8.36590 -5.63288 1.000 56.98734 196 ILE A CA 1
ATOM 3203 C C . ILE B 1 196 ? 10.88699 -9.88432 -5.68508 1.000 60.80648 196 ILE A C 1
ATOM 3204 O O . ILE B 1 196 ? 10.97987 -10.55431 -4.64776 1.000 61.56551 196 ILE A O 1
ATOM 3209 N N . LEU B 1 197 ? 10.86737 -10.44834 -6.89484 1.000 58.78641 197 LEU A N 1
ATOM 3210 C CA . LEU B 1 197 ? 11.02242 -11.88796 -7.06103 1.000 61.83595 197 LEU A CA 1
ATOM 3211 C C . LEU B 1 197 ? 12.38564 -12.37136 -6.57513 1.000 60.22337 197 LEU A C 1
ATOM 3212 O O . LEU B 1 197 ? 12.48556 -13.42850 -5.94476 1.000 64.12681 197 LEU A O 1
ATOM 3217 N N . MET B 1 198 ? 13.44988 -11.62457 -6.86862 1.000 56.86277 198 MET A N 1
ATOM 3218 C CA . MET B 1 198 ? 14.78277 -12.07359 -6.47879 1.000 59.51044 198 MET A CA 1
ATOM 3219 C C . MET B 1 198 ? 14.96602 -12.07009 -4.96407 1.000 60.86841 198 MET A C 1
ATOM 3220 O O . MET B 1 198 ? 15.79154 -12.82477 -4.43148 1.000 61.83837 198 MET A O 1
ATOM 3225 N N . MET B 1 199 ? 14.21943 -11.22488 -4.26417 1.000 55.84581 199 MET A N 1
ATOM 3226 C CA . MET B 1 199 ? 14.31852 -11.13366 -2.81976 1.000 56.20265 199 MET A CA 1
ATOM 3227 C C . MET B 1 199 ? 13.51209 -12.23631 -2.15360 1.000 60.09365 199 MET A C 1
ATOM 3228 O O . MET B 1 199 ? 13.91270 -12.74964 -1.10079 1.000 58.89609 199 MET A O 1
ATOM 3233 N N . LYS B 1 200 ? 12.37771 -12.60055 -2.76281 1.000 56.30476 200 LYS A N 1
ATOM 3234 C CA . LYS B 1 200 ? 11.54423 -13.69025 -2.26114 1.000 58.12710 200 LYS A CA 1
ATOM 3235 C C . LYS B 1 200 ? 12.24023 -15.03671 -2.41609 1.000 62.03301 200 LYS A C 1
ATOM 3236 O O . LYS B 1 200 ? 12.27110 -15.84437 -1.48059 1.000 61.91182 200 LYS A O 1
ATOM 3238 N N . TYR B 1 201 ? 12.80933 -15.29674 -3.59573 1.000 63.91672 201 TYR A N 1
ATOM 3239 C CA . TYR B 1 201 ? 13.46240 -16.57803 -3.81687 1.000 63.81066 201 TYR A CA 1
ATOM 3240 C C . TYR B 1 201 ? 14.72361 -16.70011 -2.97742 1.000 69.18801 201 TYR A C 1
ATOM 3241 O O . TYR B 1 201 ? 15.03400 -17.78460 -2.47537 1.000 75.07934 201 TYR A O 1
ATOM 3250 N N . ALA B 1 202 ? 15.45846 -15.60129 -2.79991 1.000 67.80608 202 ALA A N 1
ATOM 3251 C CA . ALA B 1 202 ? 16.56474 -15.61222 -1.84873 1.000 63.51729 202 ALA A CA 1
ATOM 3252 C C . ALA B 1 202 ? 16.08030 -15.98404 -0.45216 1.000 64.05182 202 ALA A C 1
ATOM 3253 O O . ALA B 1 202 ? 16.76531 -16.70744 0.27728 1.000 65.15695 202 ALA A O 1
ATOM 3255 N N . LEU B 1 203 ? 14.89273 -15.51382 -0.06959 1.000 59.21775 203 LEU A N 1
ATOM 3256 C CA . LEU B 1 203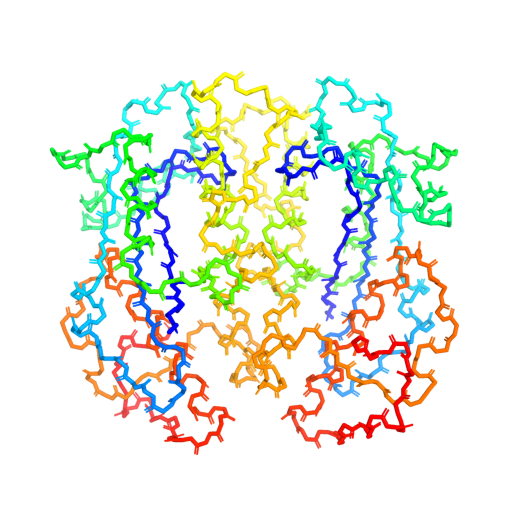 ? 14.34812 -15.86024 1.24139 1.000 64.45469 203 LEU A CA 1
ATOM 3257 C C . LEU B 1 203 ? 13.97304 -17.33361 1.31757 1.000 69.67659 203 LEU A C 1
ATOM 3258 O O . LEU B 1 203 ? 14.14531 -17.96717 2.36513 1.000 69.22306 203 LEU A O 1
ATOM 3263 N N . ARG B 1 204 ? 13.45206 -17.89558 0.22204 1.000 70.52010 204 ARG A N 1
ATOM 3264 C CA . ARG B 1 204 ? 13.03533 -19.29561 0.23922 1.000 72.89167 204 ARG A CA 1
ATOM 3265 C C . ARG B 1 204 ? 14.23727 -20.22777 0.28954 1.000 74.95078 204 ARG A C 1
ATOM 3266 O O . ARG B 1 204 ? 14.22836 -21.22635 1.01931 1.000 76.11453 204 ARG A O 1
ATOM 3268 N N . TYR B 1 205 ? 15.28815 -19.90782 -0.46392 1.000 73.63532 205 TYR A N 1
ATOM 3269 C CA . TYR B 1 205 ? 16.48306 -20.74320 -0.46030 1.000 72.41753 205 TYR A CA 1
ATOM 3270 C C . TYR B 1 205 ? 17.14128 -20.74716 0.91836 1.000 79.38589 205 TYR A C 1
ATOM 3271 O O . TYR B 1 205 ? 17.47347 -21.80808 1.46144 1.000 85.38934 205 TYR A O 1
ATOM 3280 N N . ALA B 1 206 ? 17.33688 -19.56141 1.50458 1.000 79.75806 206 ALA A N 1
ATOM 3281 C CA . ALA B 1 206 ? 18.01296 -19.47571 2.79663 1.000 77.95058 206 ALA A CA 1
ATOM 3282 C C . ALA B 1 206 ? 17.20690 -20.14377 3.90168 1.000 80.22149 206 ALA A C 1
ATOM 3283 O O . ALA B 1 206 ? 17.78148 -20.57743 4.90626 1.000 85.63852 206 ALA A O 1
ATOM 3285 N N . MET B 1 207 ? 15.88569 -20.22934 3.74266 1.000 76.78576 207 MET A N 1
ATOM 3286 C CA . MET B 1 207 ? 15.07123 -20.99493 4.67884 1.000 74.91867 207 MET A CA 1
ATOM 3287 C C . MET B 1 207 ? 15.03503 -22.47343 4.31180 1.000 81.67352 207 MET A C 1
ATOM 3288 O O . MET B 1 207 ? 15.02073 -23.33243 5.19824 1.000 87.95156 207 MET A O 1
ATOM 3293 N N . GLY B 1 208 ? 15.02850 -22.78933 3.01938 1.000 82.24834 208 GLY A N 1
ATOM 3294 C CA . GLY B 1 208 ? 14.95332 -24.16713 2.57628 1.000 82.03968 208 GLY A CA 1
ATOM 3295 C C . GLY B 1 208 ? 13.55925 -24.56062 2.13452 1.000 82.67985 208 GLY A C 1
ATOM 3296 O O . GLY B 1 208 ? 13.06431 -25.63585 2.48442 1.000 83.50987 208 GLY A O 1
ATOM 3297 N N . LEU B 1 209 ? 12.91002 -23.68081 1.37780 1.000 82.30997 209 LEU A N 1
ATOM 3298 C CA . LEU B 1 209 ? 11.58852 -23.93010 0.82424 1.000 79.37310 209 LEU A CA 1
ATOM 3299 C C . LEU B 1 209 ? 11.64077 -24.24822 -0.65919 1.000 81.42109 209 LEU A C 1
ATOM 3300 O O . LEU B 1 209 ? 10.59193 -24.45001 -1.27614 1.000 88.03533 209 LEU A O 1
ATOM 3305 N N . GLU B 1 210 ? 12.83625 -24.28166 -1.23511 1.000 77.28099 210 GLU A N 1
ATOM 3306 C CA . GLU B 1 210 ? 13.12236 -24.62476 -2.62228 1.000 80.95225 210 GLU A CA 1
ATOM 3307 C C . GLU B 1 210 ? 14.63727 -24.53106 -2.73774 1.000 85.83734 210 GLU A C 1
ATOM 3308 O O . GLU B 1 210 ? 15.30789 -24.03186 -1.82872 1.000 85.18250 210 GLU A O 1
ATOM 3310 N N . ASP B 1 211 ? 15.17483 -25.03051 -3.84480 1.000 83.25206 211 ASP A N 1
ATOM 3311 C CA . ASP B 1 211 ? 16.61398 -25.05722 -4.04671 1.000 80.56765 211 ASP A CA 1
ATOM 3312 C C . ASP B 1 211 ? 17.00514 -24.15290 -5.21047 1.000 84.00011 211 ASP A C 1
ATOM 3313 O O . ASP B 1 211 ? 16.21519 -23.91188 -6.12838 1.000 85.37354 211 ASP A O 1
ATOM 3315 N N . ALA B 1 212 ? 18.23153 -23.65101 -5.16114 1.000 83.53145 212 ALA A N 1
ATOM 3316 C CA . ALA B 1 212 ? 18.73104 -22.77772 -6.21675 1.000 85.85515 212 ALA A CA 1
ATOM 3317 C C . ALA B 1 212 ? 18.86271 -23.55551 -7.51816 1.000 87.26885 212 ALA A C 1
ATOM 3318 O O . ALA B 1 212 ? 19.60275 -24.54702 -7.56027 1.000 87.40100 212 ALA A O 1
ATOM 3320 N N . PRO B 1 213 ? 18.18170 -23.15341 -8.59194 1.000 87.33451 213 PRO A N 1
ATOM 3321 C CA . PRO B 1 213 ? 18.33154 -23.84855 -9.87669 1.000 88.11064 213 PRO A CA 1
ATOM 3322 C C . PRO B 1 213 ? 19.75940 -23.76924 -10.39448 1.000 93.32351 213 PRO A C 1
ATOM 3323 O O . PRO B 1 213 ? 20.62696 -23.09596 -9.83353 1.000 93.83216 213 PRO A O 1
ATOM 3327 N N . SER B 1 214 ? 19.99829 -24.48075 -11.49454 1.000 95.56449 214 SER A N 1
ATOM 3328 C CA . SER B 1 214 ? 21.29971 -24.46808 -12.14298 1.000 98.34981 214 SER A CA 1
ATOM 3329 C C . SER B 1 214 ? 21.41816 -23.26841 -13.08133 1.000 101.21797 214 SER A C 1
ATOM 3330 O O . SER B 1 214 ? 20.45018 -22.54577 -13.33860 1.000 101.49561 214 SER A O 1
ATOM 3333 N N . GLU B 1 215 ? 22.63523 -23.05356 -13.59297 1.000 103.70564 215 GLU A N 1
ATOM 3334 C CA . GLU B 1 215 ? 22.83104 -22.01888 -14.60517 1.000 101.76117 215 GLU A CA 1
ATOM 3335 C C . GLU B 1 215 ? 22.01948 -22.33086 -15.85685 1.000 103.66628 215 GLU A C 1
ATOM 3336 O O . GLU B 1 215 ? 21.35529 -21.44893 -16.41694 1.000 102.56221 215 GLU A O 1
ATOM 3338 N N . GLU B 1 216 ? 22.04169 -23.58913 -16.29475 1.000 105.35681 216 GLU A N 1
ATOM 3339 C CA . GLU B 1 216 ? 21.23946 -24.05674 -17.41667 1.000 105.64095 216 GLU A CA 1
ATOM 3340 C C . GLU B 1 216 ? 19.81918 -24.43737 -17.00456 1.000 102.76575 216 GLU A C 1
ATOM 3341 O O . GLU B 1 216 ? 19.07792 -24.99938 -17.81826 1.000 101.04808 216 GLU A O 1
ATOM 3343 N N . GLU B 1 217 ? 19.42117 -24.14364 -15.76310 1.000 98.75463 217 GLU A N 1
ATOM 3344 C CA . GLU B 1 217 ? 18.09834 -24.51451 -15.27320 1.000 98.66573 217 GLU A CA 1
ATOM 3345 C C . GLU B 1 217 ? 17.33820 -23.32296 -14.69964 1.000 97.28630 217 GLU A C 1
ATOM 3346 O O . GLU B 1 217 ? 16.38883 -23.51677 -13.93224 1.000 96.18831 217 GLU A O 1
ATOM 3348 N N . CYS B 1 218 ? 17.72997 -22.09711 -15.04605 1.000 95.90930 218 CYS A N 1
ATOM 3349 C CA . CYS B 1 218 ? 17.07498 -20.91076 -14.51285 1.000 92.19152 218 CYS A CA 1
ATOM 3350 C C . CYS B 1 218 ? 16.93516 -19.87177 -15.61574 1.000 86.51683 218 CYS A C 1
ATOM 3351 O O . CYS B 1 218 ? 17.71001 -19.86670 -16.57645 1.000 87.02810 218 CYS A O 1
ATOM 3354 N N . ASP B 1 219 ? 15.92267 -19.00828 -15.48123 1.000 84.04620 219 ASP A N 1
ATOM 3355 C CA . ASP B 1 219 ? 15.70460 -17.91904 -16.42419 1.000 81.01291 219 ASP A CA 1
ATOM 3356 C C . ASP B 1 219 ? 16.97764 -17.09318 -16.55078 1.000 77.74586 219 ASP A C 1
ATOM 3357 O O . ASP B 1 219 ? 17.46231 -16.55399 -15.54343 1.000 79.03622 219 ASP A O 1
ATOM 3359 N N . PRO B 1 220 ? 17.56219 -16.97551 -17.74422 1.000 76.21305 220 PRO A N 1
ATOM 3360 C CA . PRO B 1 220 ? 18.84376 -16.25866 -17.86433 1.000 73.93924 220 PRO A CA 1
ATOM 3361 C C . PRO B 1 220 ? 18.76201 -14.77561 -17.51814 1.000 74.46188 220 PRO A C 1
ATOM 3362 O O . PRO B 1 220 ? 19.79665 -14.17377 -17.21200 1.000 75.57240 220 PRO A O 1
ATOM 3366 N N . LEU B 1 221 ? 17.57234 -14.16712 -17.54551 1.000 76.61358 221 LEU A N 1
ATOM 3367 C CA . LEU B 1 221 ? 17.44879 -12.76955 -17.14930 1.000 75.40920 221 LEU A CA 1
ATOM 3368 C C . LEU B 1 221 ? 17.82642 -12.55175 -15.68859 1.000 78.30330 221 LEU A C 1
ATOM 3369 O O . LEU B 1 221 ? 18.22222 -11.44173 -15.32216 1.000 81.52437 221 LEU A O 1
ATOM 3371 N N . SER B 1 222 ? 17.72943 -13.58019 -14.84939 1.000 76.52060 222 SER A N 1
ATOM 3372 C CA . SER B 1 222 ? 18.07642 -13.45071 -13.43864 1.000 75.07538 222 SER A CA 1
ATOM 3373 C C . SER B 1 222 ? 19.57102 -13.57443 -13.17326 1.000 77.30051 222 SER A C 1
ATOM 3374 O O . SER B 1 222 ? 19.98188 -13.50246 -12.00871 1.000 75.81167 222 SER A O 1
ATOM 3377 N N . LEU B 1 223 ? 20.38962 -13.74312 -14.21407 1.000 81.32339 223 LEU A N 1
ATOM 3378 C CA . LEU B 1 223 ? 21.79539 -14.08125 -14.04977 1.000 75.07019 223 LEU A CA 1
ATOM 3379 C C . LEU B 1 223 ? 22.65314 -12.85257 -14.30494 1.000 81.00524 223 LEU A C 1
ATOM 3380 O O . LEU B 1 223 ? 22.69633 -12.37015 -15.44864 1.000 83.78761 223 LEU A O 1
ATOM 3382 N N . PRO B 1 224 ? 23.36539 -12.31852 -13.29269 1.000 80.79258 224 PRO A N 1
ATOM 3383 C CA . PRO B 1 224 ? 24.19938 -11.10944 -13.33584 1.000 75.19271 224 PRO A CA 1
ATOM 3384 C C . PRO B 1 224 ? 25.24341 -11.14061 -14.44307 1.000 78.19620 224 PRO A C 1
ATOM 3385 O O . PRO B 1 224 ? 25.08355 -10.44023 -15.44344 1.000 78.15538 224 PRO A O 1
#

Radius of gyration: 21.88 Å; Cα contacts (8 Å, |Δi|>4): 827; chains: 2; bounding box: 50×54×59 Å

Sequence (448 aa):
MFDFIIDFETMGSGEKAAVIDLAVIAFDPNPEVVETFDELVSRGIKIKFDLKSQKGHRLFTKSTIEWWKNQSPEARKNIAPSDEDVATIAGIAKFNDYINAHNIDPWKSQGWCRGMSFDFPILVDLIRDIQRLNGVSENELDTFKLEPCKFWNQRDIRTRIEALLLVRDMTTCPLPKGTLDGFVAHDSIHDCAKDILMMKYALRYAMGLEDAPSEEECDPLSLPMFDFIIDFETMGSGEKAAVIDLAVIAFDPNPEVVETFDELVSRGIKIKFDLKSQKGHRLFTKSTIEWWKNQSPEARKNIAPSDEDVATIAGIAKFNDYINAHNIDPWKSQGWCRGMSFDFPILVDLIRDIQRLNGVSENELDTFKLEPCKFWNQRDIRTRIEALLLVRDMTTCPLPKGTLDGFVAHDSIHDCAKDILMMKYALRYAMGLEDAPSEEECDPLSLP

Foldseek 3Di:
DWAKEKDWDFQDFALLTHTAKMKMFTGHPDLVDQDALVVRLVRMDMAGADRVVCVVPGDRDPVSVVVLVPDDVVLCVSRDDDPRHDHLLVVLVVVLVSLVVHPQDQEDHAYEYADQRTPVSNNVVSQLVVVVVVVDDPVRGDCQVVDSYHPVRYDHQQVQLCVLQVPPRDRFAFAAPPRLPPQDPNDNSSVRSRSVNRNSVSNCCSVVVDPGDDPVRTHVVRDD/DWAKEKDWDFQDFALQTQTAKMKMFTDHLPLVDQDALVVRLVRMDMAGADRVVCVVPGDRDVVSVVVLVPDDPVLVVSRDDDPRHDHLLVRLVVVLVSLVVHPQDQEPHAYEYADCNTPVSNNVVSLQVVVVVVVDDPVRRDCCPVDSYHPVRYDHQQVQLCVLVVPPPDRFAFAFAPRLPPDDPNDNSSVRSRSVNRNSVSNCCSVPVDHRADCVGTHVVRPD

Organism: Enterobacteria phage T4 (NCBI:txid10665)

Secondary structure (DSSP, 8-state):
-BEEEEEEEESSSSTTB-EEEEEEEEE---TT----HHHHHHH-EEEEB-SGGGTTTSB--HHHHHHHHTS-HHHHHHTS--TT-B-HHHHHHHHHHHHHTTTB-TTT--EEESSHHHHHHHHHHHHHHHHHHTT--GGG---TTTSSS-GGGEEEHHHHHHHHHT-TT------BTTTTTT--TT-HHHHHHHHHHHHHHHHHHHHTSS----GGGB-GGG--/-BEEEEEEEES-SSTTBPEEEEEEEEE---TT----HHHHHHH-EEEEB-SGGGTTTSB--HHHHHHHHTS-HHHHHTTS--TT-B-HHHHHHHHHHHHHTTTB-TTT--EEESSHHHHHHHHHHHHHHHHHHTT--GGG---TTTSSS-GGGEEEHHHHHHHHHT-TT------BTTTTTT--TT-HHHHHHHHHHHHHHHHHHHHTSSPPPPTTSB-GGG--

Solvent-accessible surface area: 19672 Å² total; per-residue (Å²): 92,47,2,0,2,0,35,6,49,10,34,3,51,8,17,70,0,0,0,3,8,0,0,0,0,0,16,45,38,60,42,144,74,64,19,73,14,74,75,1,36,92,56,11,53,48,0,25,1,44,29,178,52,4,134,84,139,17,31,23,2,103,34,24,70,39,135,34,174,118,57,53,120,64,7,42,71,39,20,52,118,43,159,109,33,30,45,24,78,41,0,1,49,90,0,31,92,12,14,126,79,48,65,21,38,70,151,112,0,6,0,9,0,61,4,0,27,72,2,2,13,0,0,16,1,1,0,28,34,42,27,61,125,117,68,49,67,82,56,91,11,52,5,59,159,66,23,11,2,9,107,90,12,7,2,0,0,31,0,31,0,5,2,11,37,66,76,88,68,66,30,40,0,30,4,45,80,51,22,14,76,66,72,46,77,92,53,18,28,23,62,2,0,21,20,9,6,15,11,36,42,0,17,14,36,38,82,64,93,50,93,60,28,66,106,105,60,14,7,118,70,2,65,142,109,48,2,0,3,1,33,8,52,11,28,3,53,15,19,72,0,0,0,1,12,0,0,0,0,0,17,43,38,72,45,153,67,66,16,74,16,72,73,0,36,95,64,10,54,48,5,24,2,46,29,169,53,4,125,84,142,21,46,22,6,93,58,25,46,46,136,32,164,125,57,50,120,66,9,47,66,49,15,46,108,53,159,110,28,33,46,23,69,40,0,2,49,103,0,29,94,12,12,126,81,47,64,19,44,70,150,139,1,5,0,10,0,60,3,1,25,68,3,3,14,0,0,21,1,2,0,20,37,45,31,60,144,122,67,48,61,74,69,97,7,71,10,71,191,64,26,12,2,9,107,91,10,8,2,0,0,31,0,28,0,4,2,6,33,73,75,95,75,64,27,37,0,33,3,42,77,51,31,15,81,64,73,51,67,85,53,21,25,22,62,2,0,18,18,5,5,18,10,36,49,0,19,11,34,44,95,56,85,54,85,65,34,71,103,110,49,14,5,116,67,5,64,130

Nearest PDB structures (foldseek):
  7t2s-assembly1_A-2  TM=6.511E-01  e=3.407E-05  Escherichia coli
  5iud-assembly3_G  TM=4.070E-01  e=1.549E-02  Homo sapiens
  5iud-assembly2_D  TM=4.984E-01  e=1.049E-01  Homo sapiens
  5iud-assembly4_J  TM=3.908E-01  e=1.049E-01  Homo sapiens
  7t2s-assembly1_A-2  TM=6.581E-01  e=4.400E-05  Escherichia coli

B-factor: mean 52.04, std 12.68, range [27.01, 105.64]